Protein AF-0000000077169272 (afdb_homodimer)

pLDDT: mean 92.23, std 14.12, range [21.16, 98.81]

Structure (mmCIF, N/CA/C/O backbone):
data_AF-0000000077169272-model_v1
#
loop_
_entity.id
_entity.type
_entity.pdbx_description
1 polymer 'Precorrin decarbocylase'
#
loop_
_atom_site.group_PDB
_atom_site.id
_atom_site.type_symbol
_atom_site.label_atom_id
_atom_site.label_alt_id
_atom_site.label_comp_id
_atom_site.label_asym_id
_atom_site.label_entity_id
_atom_site.label_seq_id
_atom_site.pdbx_PDB_ins_code
_atom_site.Cartn_x
_atom_site.Cartn_y
_atom_site.Cartn_z
_atom_site.occupancy
_atom_site.B_iso_or_equiv
_atom_site.auth_seq_id
_atom_site.auth_comp_id
_atom_site.auth_asym_id
_atom_site.auth_atom_id
_atom_site.pdbx_PDB_model_num
ATOM 1 N N . MET A 1 1 ? 22.516 -11.984 -24.328 1 21.41 1 MET A N 1
ATOM 2 C CA . MET A 1 1 ? 22.562 -11.484 -22.953 1 21.41 1 MET A CA 1
ATOM 3 C C . MET A 1 1 ? 21.797 -10.172 -22.828 1 21.41 1 MET A C 1
ATOM 5 O O . MET A 1 1 ? 22.328 -9.109 -23.141 1 21.41 1 MET A O 1
ATOM 9 N N . SER A 1 2 ? 20.484 -10.164 -23.219 1 22.67 2 SER A N 1
ATOM 10 C CA . SER A 1 2 ? 19.594 -9.078 -23.594 1 22.67 2 SER A CA 1
ATOM 11 C C . SER A 1 2 ? 19.344 -8.133 -22.438 1 22.67 2 SER A C 1
ATOM 13 O O . SER A 1 2 ? 18.891 -8.555 -21.359 1 22.67 2 SER A O 1
ATOM 15 N N . GLU A 1 3 ? 20.125 -7.09 -22.234 1 25.17 3 GLU A N 1
ATOM 16 C CA . GLU A 1 3 ? 20.203 -5.945 -21.328 1 25.17 3 GLU A CA 1
ATOM 17 C C . GLU A 1 3 ? 18.844 -5.246 -21.203 1 25.17 3 GLU A C 1
ATOM 19 O O . GLU A 1 3 ? 18.547 -4.328 -21.969 1 25.17 3 GLU A O 1
ATOM 24 N N . SER A 1 4 ? 17.719 -6.035 -21.266 1 28.48 4 SER A N 1
ATOM 25 C CA . SER A 1 4 ? 16.469 -5.312 -21.359 1 28.48 4 SER A CA 1
ATOM 26 C C . SER A 1 4 ? 16.375 -4.207 -20.312 1 28.48 4 SER A C 1
ATOM 28 O O . SER A 1 4 ? 16.25 -4.484 -19.125 1 28.48 4 SER A O 1
ATOM 30 N N . GLY A 1 5 ? 17.203 -3.25 -20.438 1 30.84 5 GLY A N 1
ATOM 31 C CA . GLY A 1 5 ? 17.234 -1.979 -19.734 1 30.84 5 GLY A CA 1
ATOM 32 C C . GLY A 1 5 ? 15.852 -1.396 -19.5 1 30.84 5 GLY A C 1
ATOM 33 O O . GLY A 1 5 ? 14.891 -1.768 -20.172 1 30.84 5 GLY A O 1
ATOM 34 N N . PRO A 1 6 ? 15.484 -0.878 -18.266 1 36.69 6 PRO A N 1
ATOM 35 C CA . PRO A 1 6 ? 14.188 -0.211 -18.094 1 36.69 6 PRO A CA 1
ATOM 36 C C . PRO A 1 6 ? 13.883 0.764 -19.234 1 36.69 6 PRO A C 1
ATOM 38 O O . PRO A 1 6 ? 14.617 1.732 -19.438 1 36.69 6 PRO A O 1
ATOM 41 N N . SER A 1 7 ? 13.602 0.351 -20.328 1 34.47 7 SER A N 1
ATOM 42 C CA . SER A 1 7 ? 13.484 1.307 -21.438 1 34.47 7 SER A CA 1
ATOM 43 C C . SER A 1 7 ? 12.578 2.473 -21.062 1 34.47 7 SER A C 1
ATOM 45 O O . SER A 1 7 ? 12.461 3.439 -21.812 1 34.47 7 SER A O 1
ATOM 47 N N . SER A 1 8 ? 11.352 2.295 -20.312 1 41.5 8 SER A N 1
ATOM 48 C CA . SER A 1 8 ? 10.602 3.547 -20.234 1 41.5 8 SER A CA 1
ATOM 49 C C . SER A 1 8 ? 11.312 4.551 -19.328 1 41.5 8 SER A C 1
ATOM 51 O O . SER A 1 8 ? 11.977 4.168 -18.359 1 41.5 8 SER A O 1
ATOM 53 N N . GLY A 1 9 ? 11.93 5.676 -19.781 1 53.72 9 GLY A N 1
ATOM 54 C CA . GLY A 1 9 ? 12.648 6.816 -19.234 1 53.72 9 GLY A CA 1
ATOM 55 C C . GLY A 1 9 ? 12.227 7.164 -17.828 1 53.72 9 GLY A C 1
ATOM 56 O O . GLY A 1 9 ? 12.75 8.109 -17.234 1 53.72 9 GLY A O 1
ATOM 57 N N . ARG A 1 10 ? 11.133 6.672 -17.328 1 63.97 10 ARG A N 1
ATOM 58 C CA . ARG A 1 10 ? 10.805 7.117 -15.977 1 63.97 10 ARG A CA 1
ATOM 59 C C . ARG A 1 10 ? 11.562 6.309 -14.93 1 63.97 10 ARG A C 1
ATOM 61 O O . ARG A 1 10 ? 11.719 5.094 -15.07 1 63.97 10 ARG A O 1
ATOM 68 N N . PRO A 1 11 ? 12.102 7.016 -13.984 1 83.25 11 PRO A N 1
ATOM 69 C CA . PRO A 1 11 ? 12.922 6.328 -12.984 1 83.25 11 PRO A CA 1
ATOM 70 C C . PRO A 1 11 ? 12.172 5.203 -12.281 1 83.25 11 PRO A C 1
ATOM 72 O O . PRO A 1 11 ? 12.719 4.113 -12.094 1 83.25 11 PRO A O 1
ATOM 75 N N . TRP A 1 12 ? 10.867 5.32 -11.938 1 92.94 12 TRP A N 1
ATOM 76 C CA . TRP A 1 12 ? 10.008 4.246 -11.453 1 92.94 12 TRP A CA 1
ATOM 77 C C . TRP A 1 12 ? 8.984 3.852 -12.516 1 92.94 12 TRP A C 1
ATOM 79 O O . TRP A 1 12 ? 7.988 4.551 -12.719 1 92.94 12 TRP A O 1
ATOM 89 N N . PRO A 1 13 ? 9.102 2.717 -13.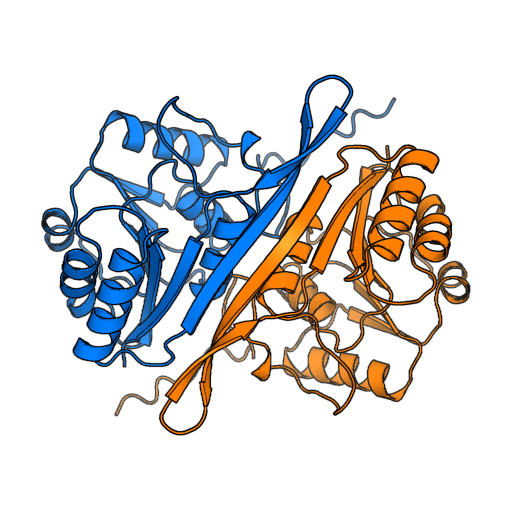188 1 93.19 13 PRO A N 1
ATOM 90 C CA . PRO A 1 13 ? 8.312 2.426 -14.391 1 93.19 13 PRO A CA 1
ATOM 91 C C . PRO A 1 13 ? 7.004 1.704 -14.078 1 93.19 13 PRO A C 1
ATOM 93 O O . PRO A 1 13 ? 6.336 1.21 -14.984 1 93.19 13 PRO A O 1
ATOM 96 N N . TYR A 1 14 ? 6.629 1.627 -12.836 1 96.75 14 TYR A N 1
ATOM 97 C CA . TYR A 1 14 ? 5.461 0.844 -12.445 1 96.75 14 TYR A CA 1
ATOM 98 C C . TYR A 1 14 ? 4.324 1.75 -11.992 1 96.75 14 TYR A C 1
ATOM 100 O O . TYR A 1 14 ? 4.555 2.891 -11.586 1 96.75 14 TYR A O 1
ATOM 108 N N . ALA A 1 15 ? 3.119 1.229 -12.039 1 96.56 15 ALA A N 1
ATOM 109 C CA . ALA A 1 15 ? 1.915 1.932 -11.609 1 96.56 15 ALA A CA 1
ATOM 110 C C . ALA A 1 15 ? 1.674 1.731 -10.109 1 96.56 15 ALA A C 1
ATOM 112 O O . ALA A 1 15 ? 1.095 2.596 -9.453 1 96.56 15 ALA A O 1
ATOM 113 N N . SER A 1 16 ? 2.047 0.562 -9.594 1 96.88 16 SER A N 1
ATOM 114 C CA . SER A 1 16 ? 1.85 0.276 -8.172 1 96.88 16 SER A CA 1
ATOM 115 C C . SER A 1 16 ? 2.814 1.08 -7.309 1 96.88 16 SER A C 1
ATOM 117 O O . SER A 1 16 ? 3.971 1.285 -7.684 1 96.88 16 SER A O 1
ATOM 119 N N . PRO A 1 17 ? 2.365 1.542 -6.133 1 97.81 17 PRO A N 1
ATOM 120 C CA . PRO A 1 17 ? 3.283 2.209 -5.207 1 97.81 17 PRO A CA 1
ATOM 121 C C . PRO A 1 17 ? 4.215 1.232 -4.496 1 97.81 17 PRO A C 1
ATOM 123 O O . PRO A 1 17 ? 4.086 0.017 -4.656 1 97.81 17 PRO A O 1
ATOM 126 N N . GLY A 1 18 ? 5.105 1.815 -3.73 1 98.06 18 GLY A N 1
ATOM 127 C CA . GLY A 1 18 ? 6.027 1.005 -2.951 1 98.06 18 GLY A CA 1
ATOM 128 C C . GLY A 1 18 ? 7.422 0.949 -3.547 1 98.06 18 GLY A C 1
ATOM 129 O O . GLY A 1 18 ? 7.984 -0.134 -3.729 1 98.06 18 GLY A O 1
ATOM 130 N N . ILE A 1 19 ? 7.93 2.061 -3.902 1 98.12 19 ILE A N 1
ATOM 131 C CA . ILE A 1 19 ? 9.312 2.145 -4.363 1 98.12 19 ILE A CA 1
ATOM 132 C C . ILE A 1 19 ? 10.25 1.631 -3.275 1 98.12 19 ILE A C 1
ATOM 134 O O . ILE A 1 19 ? 10.141 2.031 -2.113 1 98.12 19 ILE A O 1
ATOM 138 N N . PRO A 1 20 ? 11.188 0.729 -3.609 1 97.12 20 PRO A N 1
ATOM 139 C CA . PRO A 1 20 ? 12.148 0.273 -2.604 1 97.12 20 PRO A CA 1
ATOM 140 C C . PRO A 1 20 ? 12.938 1.422 -1.978 1 97.12 20 PRO A C 1
ATOM 142 O O . PRO A 1 20 ? 13.281 2.383 -2.666 1 97.12 20 PRO A O 1
ATOM 145 N N . ASP A 1 21 ? 13.258 1.297 -0.685 1 96.94 21 ASP A N 1
ATOM 146 C CA . ASP A 1 21 ? 13.898 2.365 0.081 1 96.94 21 ASP A CA 1
ATOM 147 C C . ASP A 1 21 ? 15.227 2.777 -0.547 1 96.94 21 ASP A C 1
ATOM 149 O O . ASP A 1 21 ? 15.555 3.963 -0.587 1 96.94 21 ASP A O 1
ATOM 153 N N . GLU A 1 22 ? 15.906 1.842 -1.051 1 95.38 22 GLU A N 1
ATOM 154 C CA . GLU A 1 22 ? 17.266 2.072 -1.521 1 95.38 22 GLU A CA 1
ATOM 155 C C . GLU A 1 22 ? 17.281 2.887 -2.812 1 95.38 22 GLU A C 1
ATOM 157 O O . GLU A 1 22 ? 18.328 3.365 -3.246 1 95.38 22 GLU A O 1
ATOM 162 N N . TRP A 1 23 ? 16.172 3.111 -3.443 1 96.94 23 TRP A N 1
ATOM 163 C CA . TRP A 1 23 ? 16.094 3.902 -4.668 1 96.94 23 TRP A CA 1
ATOM 164 C C . TRP A 1 23 ? 16.125 5.395 -4.355 1 96.94 23 TRP A C 1
ATOM 166 O O . TRP A 1 23 ? 16.359 6.215 -5.242 1 96.94 23 TRP A O 1
ATOM 176 N N . PHE A 1 24 ? 15.828 5.762 -3.127 1 97.94 24 PHE A N 1
ATOM 177 C CA . PHE A 1 24 ? 15.805 7.168 -2.748 1 97.94 24 PHE A CA 1
ATOM 178 C C . PHE A 1 24 ? 17.188 7.641 -2.32 1 97.94 24 PHE A C 1
ATOM 180 O O . PHE A 1 24 ? 17.938 6.891 -1.706 1 97.94 24 PHE A O 1
ATOM 187 N N . GLU A 1 25 ? 17.5 8.852 -2.727 1 97.88 25 GLU A N 1
ATOM 188 C CA . GLU A 1 25 ? 18.656 9.508 -2.105 1 97.88 25 GLU A CA 1
ATOM 189 C C . GLU A 1 25 ? 18.406 9.75 -0.618 1 97.88 25 GLU A C 1
ATOM 191 O O . GLU A 1 25 ? 17.297 10.102 -0.213 1 97.88 25 GLU A O 1
ATOM 196 N N . ARG A 1 26 ? 19.531 9.625 0.102 1 96.38 26 ARG A N 1
ATOM 197 C CA . ARG A 1 26 ? 19.391 9.734 1.55 1 96.38 26 ARG A CA 1
ATOM 198 C C . ARG A 1 26 ? 20.516 10.578 2.143 1 96.38 26 ARG A C 1
ATOM 200 O O . ARG A 1 26 ? 21.547 10.773 1.508 1 96.38 26 ARG A O 1
ATOM 207 N N . ILE A 1 27 ? 20.281 11.094 3.217 1 94.94 27 ILE A N 1
ATOM 208 C CA . ILE A 1 27 ? 21.266 11.727 4.078 1 94.94 27 ILE A CA 1
ATOM 209 C C . ILE A 1 27 ? 21.375 10.953 5.391 1 94.94 27 ILE A C 1
ATOM 211 O O . IL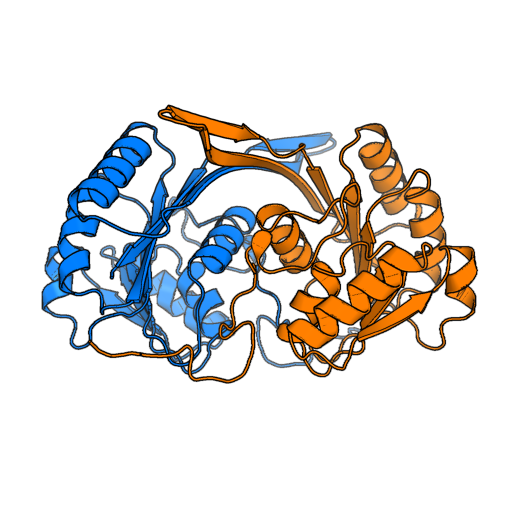E A 1 27 ? 20.375 10.656 6.031 1 94.94 27 ILE A O 1
ATOM 215 N N . PRO A 1 28 ? 22.672 10.578 5.754 1 93.31 28 PRO A N 1
ATOM 216 C CA . PRO A 1 28 ? 22.828 9.867 7.02 1 93.31 28 PRO A CA 1
ATOM 217 C C . PRO A 1 28 ? 22.156 10.578 8.195 1 93.31 28 PRO A C 1
ATOM 219 O O . PRO A 1 28 ? 22.266 11.805 8.312 1 93.31 28 PRO A O 1
ATOM 222 N N . GLY A 1 29 ? 21.438 9.844 8.984 1 92.12 29 GLY A N 1
ATOM 223 C CA . GLY A 1 29 ? 20.812 10.391 10.172 1 92.12 29 GLY A CA 1
ATOM 224 C C . GLY A 1 29 ? 19.375 10.844 9.945 1 92.12 29 GLY A C 1
ATOM 225 O O . GLY A 1 29 ? 18.656 11.125 10.906 1 92.12 29 GLY A O 1
ATOM 226 N N . ILE A 1 30 ? 18.984 11.016 8.695 1 93.31 30 ILE A N 1
ATOM 227 C CA . ILE A 1 30 ? 17.609 11.398 8.383 1 93.31 30 ILE A CA 1
ATOM 228 C C . ILE A 1 30 ? 16.781 10.156 8.039 1 93.31 30 ILE A C 1
ATOM 230 O O . ILE A 1 30 ? 17.016 9.523 7.012 1 93.31 30 ILE A O 1
ATOM 234 N N . PRO A 1 31 ? 15.906 9.891 8.836 1 91 31 PRO A N 1
ATOM 235 C CA . PRO A 1 31 ? 15.125 8.68 8.578 1 91 31 PRO A CA 1
ATOM 236 C C . PRO A 1 31 ? 14.18 8.836 7.391 1 91 31 PRO A C 1
ATOM 238 O O . PRO A 1 31 ? 13.797 9.953 7.043 1 91 31 PRO A O 1
ATOM 241 N N . LEU A 1 32 ? 13.875 7.73 6.727 1 92.94 32 LEU A N 1
ATOM 242 C CA . LEU A 1 32 ? 12.844 7.688 5.695 1 92.94 32 LEU A CA 1
ATOM 243 C C . LEU A 1 32 ? 11.688 6.789 6.117 1 92.94 32 LEU A C 1
ATOM 245 O O . LEU A 1 32 ? 11.875 5.863 6.914 1 92.94 32 LEU A O 1
ATOM 249 N N . SER A 1 33 ? 10.477 7.109 5.633 1 93.81 33 SER A N 1
ATOM 250 C CA . SER A 1 33 ? 9.344 6.199 5.809 1 93.81 33 SER A CA 1
ATOM 251 C C . SER A 1 33 ? 9.547 4.91 5.016 1 93.81 33 SER A C 1
ATOM 253 O O . SER A 1 33 ? 9.539 4.926 3.785 1 93.81 33 SER A O 1
ATOM 255 N N . PRO A 1 34 ? 9.742 3.824 5.785 1 96.56 34 PRO A N 1
ATOM 256 C CA . PRO A 1 34 ? 9.992 2.572 5.066 1 96.56 34 PRO A CA 1
ATOM 257 C C . PRO A 1 34 ? 8.852 2.193 4.129 1 96.56 34 PRO A C 1
ATOM 259 O O . PRO A 1 34 ? 7.691 2.535 4.391 1 96.56 34 PRO A O 1
ATOM 262 N N . ARG A 1 35 ? 9.172 1.474 3.088 1 97.94 35 ARG A N 1
ATOM 263 C CA . ARG A 1 35 ? 8.25 1.119 2.012 1 97.94 35 ARG A CA 1
ATOM 264 C C . ARG A 1 35 ? 6.938 0.58 2.566 1 97.94 35 ARG A C 1
ATOM 266 O O . ARG A 1 35 ? 5.859 1.011 2.154 1 97.94 35 ARG A O 1
ATOM 273 N N . GLU A 1 36 ? 7.012 -0.347 3.496 1 97.88 36 GLU A N 1
ATOM 274 C CA . GLU A 1 36 ? 5.824 -1.031 3.998 1 97.88 36 GLU A CA 1
ATOM 275 C C . GLU A 1 36 ? 4.914 -0.071 4.758 1 97.88 36 GLU A C 1
ATOM 277 O O . GLU A 1 36 ? 3.689 -0.154 4.652 1 97.88 36 GLU A O 1
ATOM 282 N N . VAL A 1 37 ? 5.508 0.817 5.492 1 96.75 37 VAL A N 1
ATOM 283 C CA . VAL A 1 37 ? 4.73 1.814 6.219 1 96.75 37 VAL A CA 1
ATOM 284 C C . VAL A 1 37 ? 4.164 2.842 5.242 1 96.75 37 VAL A C 1
ATOM 286 O O . VAL A 1 37 ? 3.004 3.248 5.359 1 96.75 37 VAL A O 1
ATOM 289 N N . ARG A 1 38 ? 4.957 3.225 4.297 1 97.62 38 ARG A N 1
ATOM 290 C CA . ARG A 1 38 ? 4.582 4.23 3.307 1 97.62 38 ARG A CA 1
ATOM 291 C C . ARG A 1 38 ? 3.355 3.789 2.516 1 97.62 38 ARG A C 1
ATOM 293 O O . ARG A 1 38 ? 2.445 4.586 2.281 1 97.62 38 ARG A O 1
ATOM 300 N N . VAL A 1 39 ? 3.293 2.52 2.123 1 98.38 39 VAL A N 1
ATOM 301 C CA . VAL A 1 39 ? 2.158 2.062 1.33 1 98.38 39 VAL A CA 1
ATOM 302 C C . VAL A 1 39 ? 0.906 2.006 2.203 1 98.38 39 VAL A C 1
ATOM 304 O O . VAL A 1 39 ? -0.208 2.219 1.717 1 98.38 39 VAL A O 1
ATOM 307 N N . LEU A 1 40 ? 1.064 1.731 3.475 1 98.12 40 LEU A N 1
ATOM 308 C CA . LEU A 1 40 ? -0.072 1.812 4.387 1 98.12 40 LEU A CA 1
ATOM 309 C C . LEU A 1 40 ? -0.594 3.24 4.48 1 98.12 40 LEU A C 1
ATOM 311 O O . LEU A 1 40 ? -1.807 3.465 4.469 1 98.12 40 LEU A O 1
ATOM 315 N N . MET A 1 41 ? 0.329 4.184 4.551 1 98.19 41 MET A N 1
ATOM 316 C CA . MET A 1 41 ? -0.046 5.594 4.598 1 98.19 41 MET A CA 1
ATOM 317 C C . MET A 1 41 ? -0.802 5.996 3.338 1 98.19 41 MET A C 1
ATOM 319 O O . MET A 1 41 ? -1.852 6.637 3.416 1 98.19 41 MET A O 1
ATOM 323 N N . LEU A 1 42 ? -0.263 5.617 2.219 1 98.62 42 LEU A N 1
ATOM 324 C CA . LEU A 1 42 ? -0.88 5.949 0.939 1 98.62 42 LEU A CA 1
ATOM 325 C C . LEU A 1 42 ? -2.293 5.379 0.854 1 98.62 42 LEU A C 1
ATOM 327 O O . LEU A 1 42 ? -3.201 6.039 0.344 1 98.62 42 LEU A O 1
ATOM 331 N N . SER A 1 43 ? -2.463 4.172 1.314 1 98.25 43 SER A N 1
ATOM 332 C CA . SER A 1 43 ? -3.771 3.527 1.306 1 98.25 43 SER A CA 1
ATOM 333 C C . SER A 1 43 ? -4.789 4.328 2.115 1 98.25 43 SER A C 1
ATOM 335 O O . SER A 1 43 ? -5.957 4.418 1.736 1 98.25 43 SER A O 1
ATOM 337 N N . GLN A 1 44 ? -4.359 4.914 3.193 1 98.12 44 GLN A N 1
ATOM 338 C CA . GLN A 1 44 ? -5.27 5.645 4.07 1 98.12 44 GLN A CA 1
ATOM 339 C C . GLN A 1 44 ? -5.477 7.074 3.58 1 98.12 44 GLN A C 1
ATOM 341 O O . GLN A 1 44 ? -6.488 7.703 3.895 1 98.12 44 GLN A O 1
ATOM 346 N N . LEU A 1 45 ? -4.547 7.594 2.842 1 98.44 45 LEU A N 1
ATOM 347 C CA . LEU A 1 45 ? -4.637 8.969 2.354 1 98.44 45 LEU A CA 1
ATOM 348 C C . LEU A 1 45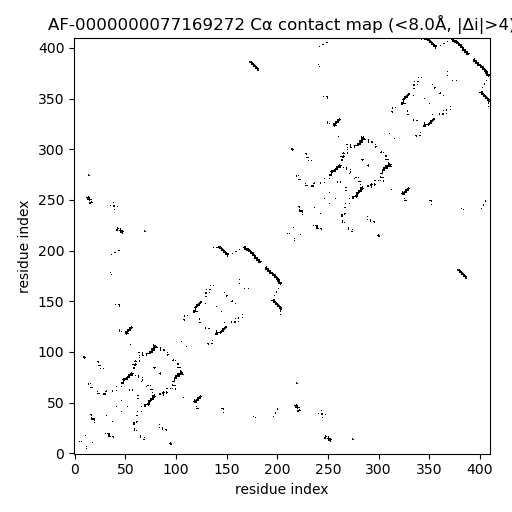 ? -5.738 9.102 1.31 1 98.44 45 LEU A C 1
ATOM 350 O O . LEU A 1 45 ? -6.312 10.18 1.145 1 98.44 45 LEU A O 1
ATOM 354 N N . ARG A 1 46 ? -6.012 7.98 0.49 1 97.88 46 ARG A N 1
ATOM 355 C CA . ARG A 1 46 ? -7.059 8.016 -0.526 1 97.88 46 ARG A CA 1
ATOM 356 C C . ARG A 1 46 ? -6.879 9.211 -1.458 1 97.88 46 ARG A C 1
ATOM 358 O O . ARG A 1 46 ? -7.746 10.086 -1.527 1 97.88 46 ARG A O 1
ATOM 365 N N . LEU A 1 47 ? -5.848 9.18 -2.26 1 98.44 47 LEU A N 1
ATOM 366 C CA . LEU A 1 47 ? -5.43 10.297 -3.096 1 98.44 47 LEU A CA 1
ATOM 367 C C . LEU A 1 47 ? -6.129 10.258 -4.449 1 98.44 47 LEU A C 1
ATOM 369 O O . LEU A 1 47 ? -6.488 9.18 -4.934 1 98.44 47 LEU A O 1
ATOM 373 N N . SER A 1 48 ? -6.309 11.359 -5.012 1 97.12 48 SER A N 1
ATOM 374 C CA . SER A 1 48 ? -6.766 11.547 -6.387 1 97.12 48 SER A CA 1
ATOM 375 C C . SER A 1 48 ? -6.062 12.734 -7.047 1 97.12 48 SER A C 1
ATOM 377 O O . SER A 1 48 ? -5.539 13.609 -6.359 1 97.12 48 SER A O 1
ATOM 379 N N . CYS A 1 49 ? -6.09 12.742 -8.352 1 97.31 49 CYS A N 1
ATOM 380 C CA . CYS A 1 49 ? -5.332 13.727 -9.117 1 97.31 49 CYS A CA 1
ATOM 381 C C . CYS A 1 49 ? -5.953 15.109 -8.984 1 97.31 49 CYS A C 1
ATOM 383 O O . CYS A 1 49 ? -5.324 16.109 -9.328 1 97.31 49 CYS A O 1
ATOM 385 N N . ARG A 1 50 ? -7.094 15.148 -8.406 1 96.62 50 ARG A N 1
ATOM 386 C CA . ARG A 1 50 ? -7.789 16.422 -8.289 1 96.62 50 ARG A CA 1
ATOM 387 C C . ARG A 1 50 ? -7.699 16.984 -6.871 1 96.62 50 ARG A C 1
ATOM 389 O O . ARG A 1 50 ? -8.141 18.094 -6.605 1 96.62 50 ARG A O 1
ATOM 396 N N . LEU A 1 51 ? -7.215 16.188 -5.992 1 98.06 51 LEU A N 1
ATOM 397 C CA . LEU A 1 51 ? -7.152 16.578 -4.586 1 98.06 51 LEU A CA 1
ATOM 398 C C . LEU A 1 51 ? -5.801 17.188 -4.246 1 98.06 51 LEU A C 1
ATOM 400 O O . LEU A 1 51 ? -4.762 16.703 -4.715 1 98.06 51 LEU A O 1
ATOM 404 N N . ARG A 1 52 ? -5.824 18.25 -3.461 1 98.75 52 ARG A N 1
ATOM 405 C CA . ARG A 1 52 ? -4.602 18.891 -2.982 1 98.75 52 ARG A CA 1
ATOM 406 C C . ARG A 1 52 ? -4.059 18.172 -1.747 1 98.75 52 ARG A C 1
ATOM 408 O O . ARG A 1 52 ? -4.801 17.906 -0.799 1 98.75 52 ARG A O 1
ATOM 415 N N . PHE A 1 53 ? -2.748 17.969 -1.734 1 98.81 53 PHE A N 1
ATOM 416 C CA . PHE A 1 53 ? -2.129 17.156 -0.684 1 98.81 53 PHE A CA 1
ATOM 417 C C . PHE A 1 53 ? -1.001 17.938 -0.01 1 98.81 53 PHE A C 1
ATOM 419 O O . PHE A 1 53 ? -0.099 18.438 -0.682 1 98.81 53 PHE A O 1
ATOM 426 N N . TRP A 1 54 ? -1.045 18.062 1.383 1 98.69 54 TRP A N 1
ATOM 427 C CA . TRP A 1 54 ? 0.046 18.594 2.203 1 98.69 54 TRP A CA 1
ATOM 428 C C . TRP A 1 54 ? 0.767 17.453 2.928 1 98.69 54 TRP A C 1
ATOM 430 O O . TRP A 1 54 ? 0.143 16.672 3.652 1 98.69 54 TRP A O 1
ATOM 440 N N . ASP A 1 55 ? 2.01 17.344 2.752 1 98.25 55 ASP A N 1
ATOM 441 C CA . ASP A 1 55 ? 2.859 16.484 3.564 1 98.25 55 ASP A CA 1
ATOM 442 C C . ASP A 1 55 ? 3.674 17.297 4.566 1 98.25 55 ASP A C 1
ATOM 444 O O . ASP A 1 55 ? 4.68 17.922 4.203 1 98.25 55 ASP A O 1
ATOM 448 N N . ILE A 1 56 ? 3.273 17.281 5.801 1 97.06 56 ILE A N 1
ATOM 449 C CA . ILE A 1 56 ? 3.93 18.031 6.859 1 97.06 56 ILE A CA 1
ATOM 450 C C . ILE A 1 56 ? 5 17.172 7.523 1 97.06 56 ILE A C 1
ATOM 452 O O . ILE A 1 56 ? 4.695 16.141 8.125 1 97.06 56 ILE A O 1
ATOM 456 N N . GLY A 1 57 ? 6.215 17.672 7.551 1 94.62 57 GLY A N 1
ATOM 457 C CA . GLY A 1 57 ? 7.336 16.812 7.906 1 94.62 57 GLY A CA 1
ATOM 458 C C . GLY A 1 57 ? 7.688 15.812 6.828 1 94.62 57 GLY A C 1
ATOM 459 O O . GLY A 1 57 ? 7.793 14.609 7.102 1 94.62 57 GLY A O 1
ATOM 460 N N . ALA A 1 58 ? 7.961 16.344 5.664 1 95.88 58 ALA A N 1
ATOM 461 C CA . ALA A 1 58 ? 8.055 15.508 4.473 1 95.88 58 ALA A CA 1
ATOM 462 C C . ALA A 1 58 ? 9.367 14.727 4.453 1 95.88 58 ALA A C 1
ATOM 464 O O . ALA A 1 58 ? 9.508 13.758 3.703 1 95.88 58 ALA A O 1
ATOM 465 N N . GLY A 1 59 ? 10.367 15.164 5.266 1 93.62 59 GLY A N 1
ATOM 466 C CA . GLY A 1 59 ? 11.594 14.398 5.441 1 93.62 59 GLY A CA 1
ATOM 467 C C . GLY A 1 59 ? 12.352 14.18 4.145 1 93.62 59 GLY A C 1
ATOM 468 O O . GLY A 1 59 ? 12.734 15.141 3.477 1 93.62 59 GLY A O 1
ATOM 469 N N . THR A 1 60 ? 12.492 12.859 3.727 1 95.38 60 THR A N 1
ATOM 470 C CA . THR A 1 60 ? 13.258 12.508 2.535 1 95.38 60 THR A CA 1
ATOM 471 C C . THR A 1 60 ? 12.414 12.703 1.277 1 95.38 60 THR A C 1
ATOM 473 O O . THR A 1 60 ? 12.93 12.633 0.161 1 95.38 60 THR A O 1
ATOM 476 N N . GLY A 1 61 ? 11.164 12.906 1.42 1 97.75 61 GLY A N 1
ATOM 477 C CA . GLY A 1 61 ? 10.289 13.156 0.284 1 97.75 61 GLY A CA 1
ATOM 478 C C . GLY A 1 61 ? 9.727 11.883 -0.322 1 97.75 61 GLY A C 1
ATOM 479 O O . GLY A 1 61 ? 9.172 11.906 -1.427 1 97.75 61 GLY A O 1
ATOM 480 N N . THR A 1 62 ? 9.828 10.766 0.382 1 98.06 62 THR A N 1
ATOM 481 C CA . THR A 1 62 ? 9.359 9.5 -0.162 1 98.06 62 THR A CA 1
ATOM 482 C C . THR A 1 62 ? 7.855 9.555 -0.43 1 98.06 62 THR A C 1
ATOM 484 O O . THR A 1 62 ? 7.398 9.164 -1.508 1 98.06 62 THR A O 1
ATOM 487 N N . LEU A 1 63 ? 7.113 10.094 0.548 1 98.38 63 LEU A N 1
ATOM 488 C CA . LEU A 1 63 ? 5.66 10.117 0.412 1 98.38 63 LEU A CA 1
ATOM 489 C C . LEU A 1 63 ? 5.23 11.102 -0.675 1 98.38 63 LEU A C 1
ATOM 491 O O . LEU A 1 63 ? 4.449 10.75 -1.562 1 98.38 63 LEU A O 1
ATOM 495 N N . PRO A 1 64 ? 5.738 12.336 -0.736 1 98.56 64 PRO A N 1
ATOM 496 C CA . PRO A 1 64 ? 5.406 13.242 -1.836 1 98.56 64 PRO A CA 1
ATOM 497 C C . PRO A 1 64 ? 5.742 12.664 -3.207 1 98.56 64 PRO A C 1
ATOM 499 O O . PRO A 1 64 ? 4.973 12.82 -4.156 1 98.56 64 PRO A O 1
ATOM 502 N N . VAL A 1 65 ? 6.867 12.008 -3.34 1 98.56 65 VAL A N 1
ATOM 503 C CA . VAL A 1 65 ? 7.273 11.422 -4.613 1 98.56 65 VAL A CA 1
ATOM 504 C C . VAL A 1 65 ? 6.262 10.359 -5.039 1 98.56 65 VAL A C 1
ATOM 506 O O . VAL A 1 65 ? 5.766 10.391 -6.172 1 98.56 65 VAL A O 1
ATOM 509 N N . GLU A 1 66 ? 5.926 9.445 -4.16 1 98.62 66 GLU A N 1
ATOM 510 C CA . GLU A 1 66 ? 4.992 8.375 -4.516 1 98.62 66 GLU A CA 1
ATOM 511 C C . GLU A 1 66 ? 3.598 8.938 -4.781 1 98.62 66 GLU A C 1
ATOM 513 O O . GLU A 1 66 ? 2.904 8.477 -5.691 1 98.62 66 GLU A O 1
ATOM 518 N N . ALA A 1 67 ? 3.18 9.875 -3.965 1 98.62 67 ALA A N 1
ATOM 519 C CA . ALA A 1 67 ? 1.895 10.523 -4.203 1 98.62 67 ALA A CA 1
ATOM 520 C C . ALA A 1 67 ? 1.853 11.164 -5.59 1 98.62 67 ALA A C 1
ATOM 522 O O . ALA A 1 67 ? 0.852 11.055 -6.301 1 98.62 67 ALA A O 1
ATOM 523 N N . ALA A 1 68 ? 2.92 11.82 -5.988 1 98.56 68 ALA A N 1
ATOM 524 C CA . ALA A 1 68 ? 2.996 12.508 -7.273 1 98.56 68 ALA A CA 1
ATOM 525 C C . ALA A 1 68 ? 2.977 11.516 -8.43 1 98.56 68 ALA A C 1
ATOM 527 O O . ALA A 1 68 ? 2.412 11.797 -9.492 1 98.56 68 ALA A O 1
ATOM 528 N N . LEU A 1 69 ? 3.607 10.414 -8.234 1 97.88 69 LEU A N 1
ATOM 529 C CA . LEU A 1 69 ? 3.605 9.383 -9.273 1 97.88 69 LEU A CA 1
ATOM 530 C C . LEU A 1 69 ? 2.211 8.797 -9.453 1 97.88 69 LEU A C 1
ATOM 532 O O . LEU A 1 69 ? 1.785 8.523 -10.578 1 97.88 69 LEU A O 1
ATOM 536 N N . LEU A 1 70 ? 1.479 8.641 -8.344 1 97.5 70 LEU A N 1
ATOM 537 C CA . LEU A 1 70 ? 0.111 8.133 -8.398 1 97.5 70 LEU A CA 1
ATOM 538 C C . LEU A 1 70 ? -0.83 9.18 -8.992 1 97.5 70 LEU A C 1
ATOM 540 O O . LEU A 1 70 ? -1.776 8.836 -9.703 1 97.5 70 LEU A O 1
ATOM 54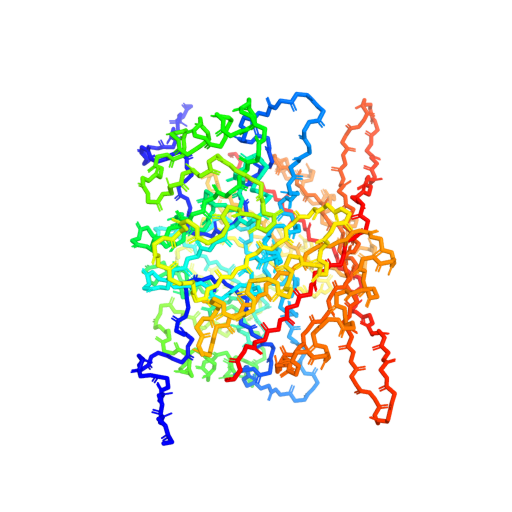4 N N . CYS A 1 71 ? -0.526 10.438 -8.648 1 98.12 71 CYS A N 1
ATOM 545 C CA . CYS A 1 71 ? -1.389 11.547 -9.039 1 98.12 71 CYS A CA 1
ATOM 546 C C . CYS A 1 71 ? -0.577 12.68 -9.664 1 98.12 71 CYS A C 1
ATOM 548 O O . CYS A 1 71 ? -0.362 13.719 -9.039 1 98.12 71 CYS A O 1
ATOM 550 N N . PRO A 1 72 ? -0.266 12.586 -10.898 1 97.31 72 PRO A N 1
ATOM 551 C CA . PRO A 1 72 ? 0.695 13.492 -11.531 1 97.31 72 PRO A CA 1
ATOM 552 C C . PRO A 1 72 ? 0.161 14.914 -11.672 1 97.31 72 PRO A C 1
ATOM 554 O O . PRO A 1 72 ? 0.933 15.844 -11.922 1 97.31 72 PRO A O 1
ATOM 557 N N . THR A 1 73 ? -1.105 15.125 -11.531 1 98 73 THR A N 1
ATOM 558 C CA . THR A 1 73 ? -1.631 16.484 -11.703 1 98 73 THR A CA 1
ATOM 559 C C . THR A 1 73 ? -2.09 17.047 -10.359 1 98 73 THR A C 1
ATOM 561 O O . THR A 1 73 ? -2.529 18.203 -10.289 1 98 73 THR A O 1
ATOM 564 N N . ALA A 1 74 ? -2.062 16.266 -9.32 1 98.31 74 ALA A N 1
ATOM 565 C CA . ALA A 1 74 ? -2.469 16.75 -8.008 1 98.31 74 ALA A CA 1
ATOM 566 C C . ALA A 1 74 ? -1.46 17.75 -7.457 1 98.31 74 ALA A C 1
ATOM 568 O O . ALA A 1 74 ? -0.251 17.516 -7.5 1 98.31 74 ALA A O 1
ATOM 569 N N . PRO A 1 75 ? -1.912 18.906 -6.992 1 98.44 75 PRO A N 1
ATOM 570 C CA . PRO A 1 75 ? -0.973 19.797 -6.309 1 98.44 75 PRO A CA 1
ATOM 571 C C . PRO A 1 75 ? -0.498 19.234 -4.969 1 98.44 75 PRO A C 1
ATOM 573 O O . PRO A 1 75 ? -1.317 18.922 -4.105 1 98.44 75 PRO A O 1
ATOM 576 N N . ILE A 1 76 ? 0.786 19.125 -4.797 1 98.75 76 ILE A N 1
ATOM 577 C CA . ILE A 1 76 ? 1.365 18.562 -3.582 1 98.75 76 ILE A CA 1
ATOM 578 C C . ILE A 1 76 ? 2.32 19.562 -2.949 1 98.75 76 ILE A C 1
ATOM 580 O O . ILE A 1 76 ? 3.172 20.141 -3.633 1 98.75 76 ILE A O 1
ATOM 584 N N . VAL A 1 77 ? 2.168 19.844 -1.66 1 98.75 77 VAL A N 1
ATOM 585 C CA . VAL A 1 77 ? 3.076 20.688 -0.888 1 98.75 77 VAL A CA 1
ATOM 586 C C . VAL A 1 77 ? 3.807 19.844 0.152 1 98.75 77 VAL A C 1
ATOM 588 O O . VAL A 1 77 ? 3.174 19.172 0.972 1 98.75 77 VAL A O 1
ATOM 591 N N . ALA A 1 78 ? 5.062 19.812 0.056 1 98.31 78 ALA A N 1
ATOM 592 C CA . ALA A 1 78 ? 5.918 19.156 1.038 1 98.31 78 ALA A CA 1
ATOM 593 C C . ALA A 1 78 ? 6.562 20.172 1.979 1 98.31 78 ALA A C 1
ATOM 595 O O . ALA A 1 78 ? 7.355 21 1.547 1 98.31 78 ALA A O 1
ATOM 596 N N . ILE A 1 79 ? 6.27 20.062 3.227 1 97.12 79 ILE A N 1
ATOM 597 C CA . ILE A 1 79 ? 6.746 21.031 4.211 1 97.12 79 ILE A CA 1
ATOM 598 C C . ILE A 1 79 ? 7.879 20.422 5.031 1 97.12 79 ILE A C 1
ATOM 600 O O . ILE A 1 79 ? 7.711 19.359 5.629 1 97.12 79 ILE A O 1
ATOM 604 N N . GLU A 1 80 ? 8.945 21.047 5.039 1 96.06 80 GLU A N 1
ATOM 605 C CA . GLU A 1 80 ? 10.133 20.609 5.762 1 96.06 80 GLU A CA 1
ATOM 606 C C . GLU A 1 80 ? 10.945 21.797 6.258 1 96.06 80 GLU A C 1
ATOM 608 O O . GLU A 1 80 ? 11.242 22.719 5.492 1 96.06 80 GLU A O 1
ATOM 613 N N . ARG A 1 81 ? 11.359 21.766 7.508 1 94.12 81 ARG A N 1
ATOM 614 C CA . ARG A 1 81 ? 11.984 22.922 8.141 1 94.12 81 ARG A CA 1
ATOM 615 C C . ARG A 1 81 ? 13.484 22.953 7.852 1 94.12 81 ARG A C 1
ATOM 617 O O . ARG A 1 81 ? 14.086 24.031 7.754 1 94.12 81 ARG A O 1
ATOM 624 N N . ASP A 1 82 ? 14.156 21.797 7.863 1 94.94 82 ASP A N 1
ATOM 625 C CA . ASP A 1 82 ? 15.602 21.719 7.664 1 94.94 82 ASP A CA 1
ATOM 626 C C . ASP A 1 82 ? 15.969 21.938 6.199 1 94.94 82 ASP A C 1
ATOM 628 O O . ASP A 1 82 ? 15.5 21.203 5.324 1 94.94 82 ASP A O 1
ATOM 632 N N . GLU A 1 83 ? 16.828 22.844 5.949 1 96.56 83 GLU A N 1
ATOM 633 C CA . GLU A 1 83 ? 17.172 23.25 4.59 1 96.56 83 GLU A CA 1
ATOM 634 C C . GLU A 1 83 ? 17.797 22.109 3.814 1 96.56 83 GLU A C 1
ATOM 636 O O . GLU A 1 83 ? 17.453 21.859 2.656 1 96.56 83 GLU A O 1
ATOM 641 N N . GLU A 1 84 ? 18.688 21.469 4.457 1 97.06 84 GLU A N 1
ATOM 642 C CA . GLU A 1 84 ? 19.375 20.359 3.793 1 97.06 84 GLU A CA 1
ATOM 643 C C . GLU A 1 84 ? 18.406 19.234 3.449 1 97.06 84 GLU A C 1
ATOM 645 O O . GLU A 1 84 ? 18.5 18.625 2.383 1 97.06 84 GLU A O 1
ATOM 650 N N . VAL A 1 85 ? 17.5 18.969 4.352 1 97.19 85 VAL A N 1
ATOM 651 C CA . VAL A 1 85 ? 16.516 17.922 4.148 1 97.19 85 VAL A CA 1
ATOM 652 C C . VAL A 1 85 ? 15.523 18.344 3.062 1 97.19 85 VAL A C 1
ATOM 654 O O . VAL A 1 85 ? 15.125 17.531 2.227 1 97.19 85 VAL A O 1
ATOM 657 N N . ALA A 1 86 ? 15.148 19.594 3.072 1 97.75 86 ALA A N 1
ATOM 658 C CA . ALA A 1 86 ? 14.289 20.125 2.021 1 97.75 86 ALA A CA 1
ATOM 659 C C . ALA A 1 86 ? 14.938 19.969 0.647 1 97.75 86 ALA A C 1
ATOM 661 O O . ALA A 1 86 ? 14.258 19.641 -0.33 1 97.75 86 ALA A O 1
ATOM 662 N N . GLU A 1 87 ? 16.203 20.219 0.564 1 98.25 87 GLU A N 1
ATOM 663 C CA . GLU A 1 87 ? 16.922 20.047 -0.688 1 98.25 87 GLU A CA 1
ATOM 664 C C . GLU A 1 87 ? 16.922 18.578 -1.12 1 98.25 87 GLU A C 1
ATOM 666 O O . GLU A 1 87 ? 16.875 18.281 -2.314 1 98.25 87 GLU A O 1
ATOM 671 N N . LEU A 1 88 ? 17.047 17.703 -0.094 1 98.44 88 LEU A N 1
ATOM 672 C CA . LEU A 1 88 ? 16.969 16.281 -0.376 1 98.44 88 LEU A CA 1
ATOM 673 C C . LEU A 1 88 ? 15.648 15.914 -1.037 1 98.44 88 LEU A C 1
ATOM 675 O O . LEU A 1 88 ? 15.617 15.102 -1.963 1 98.44 88 LEU A O 1
ATOM 679 N N . ILE A 1 89 ? 14.508 16.484 -0.582 1 98.56 89 ILE A N 1
ATOM 680 C CA . ILE A 1 89 ? 13.195 16.266 -1.188 1 98.56 89 ILE A CA 1
ATOM 681 C C . ILE A 1 89 ? 13.234 16.672 -2.658 1 98.56 89 ILE A C 1
ATOM 683 O O . ILE A 1 89 ? 12.766 15.922 -3.525 1 98.56 89 ILE A O 1
ATOM 687 N N . GLU A 1 90 ? 13.797 17.812 -2.934 1 98.56 90 GLU A N 1
ATOM 688 C CA . GLU A 1 90 ? 13.898 18.312 -4.305 1 98.56 90 GLU A CA 1
ATOM 689 C C . GLU A 1 90 ? 14.719 17.359 -5.176 1 98.56 90 GLU A C 1
ATOM 691 O O . GLU A 1 90 ? 14.352 17.094 -6.32 1 98.56 90 GLU A O 1
ATOM 696 N N . ARG A 1 91 ? 15.812 16.891 -4.633 1 98.44 91 ARG A N 1
ATOM 697 C CA . ARG A 1 91 ? 16.656 15.953 -5.367 1 98.44 91 ARG A CA 1
ATOM 698 C C . ARG A 1 91 ? 15.898 14.68 -5.699 1 98.44 91 ARG A C 1
ATOM 700 O O . ARG A 1 91 ? 15.969 14.18 -6.824 1 98.44 91 ARG A O 1
ATOM 707 N N . ASN A 1 92 ? 15.156 14.164 -4.762 1 98.56 92 ASN A N 1
ATOM 708 C CA . ASN A 1 92 ? 14.383 12.953 -5.008 1 98.56 92 ASN A CA 1
ATOM 709 C C . ASN A 1 92 ? 13.25 13.203 -5.996 1 98.56 92 ASN A C 1
ATOM 711 O O . ASN A 1 92 ? 12.938 12.344 -6.824 1 98.56 92 ASN A O 1
ATOM 715 N N . CYS A 1 93 ? 12.617 14.383 -5.906 1 98.5 93 CYS A N 1
ATOM 716 C CA . CYS A 1 93 ? 11.609 14.727 -6.895 1 98.5 93 CYS A CA 1
ATOM 717 C C . CYS A 1 93 ? 12.195 14.734 -8.297 1 98.5 93 CYS A C 1
ATOM 719 O O . CYS A 1 93 ? 11.602 14.195 -9.234 1 98.5 93 CYS A O 1
ATOM 721 N N . ARG A 1 94 ? 13.352 15.344 -8.422 1 98.12 94 ARG A N 1
ATOM 722 C CA . ARG A 1 94 ? 14.031 15.367 -9.711 1 98.12 94 ARG A CA 1
ATOM 723 C C . ARG A 1 94 ? 14.383 13.961 -10.172 1 98.12 94 ARG A C 1
ATOM 725 O O . ARG A 1 94 ? 14.18 13.617 -11.336 1 98.12 94 ARG A O 1
ATOM 732 N N . LYS A 1 95 ? 14.906 13.219 -9.273 1 97.69 95 LYS A N 1
ATOM 733 C CA . LYS A 1 95 ? 15.336 11.852 -9.578 1 97.69 95 LYS A CA 1
ATOM 734 C C . LYS A 1 95 ? 14.195 11.031 -10.148 1 97.69 95 LYS A C 1
ATOM 736 O O . LYS A 1 95 ? 14.391 10.227 -11.062 1 97.69 95 LYS A O 1
ATOM 741 N N . PHE A 1 96 ? 13.023 11.203 -9.633 1 97.94 96 PHE A N 1
ATOM 742 C CA . PHE A 1 96 ? 11.891 10.391 -10.055 1 97.94 96 PHE A CA 1
ATOM 743 C C . PHE A 1 96 ? 11.039 11.125 -11.086 1 97.94 96 PHE A C 1
ATOM 745 O O . PHE A 1 96 ? 9.984 10.641 -11.492 1 97.94 96 PHE A O 1
ATOM 752 N N . GLY A 1 97 ? 11.445 12.367 -11.461 1 97.25 97 GLY A N 1
ATOM 753 C CA . GLY A 1 97 ? 10.844 13.117 -12.555 1 97.25 97 GLY A CA 1
ATOM 754 C C . GLY A 1 97 ? 9.469 13.672 -12.211 1 97.25 97 GLY A C 1
ATOM 755 O O . GLY A 1 97 ? 8.594 13.75 -13.078 1 97.25 97 GLY A O 1
ATOM 756 N N . VAL A 1 98 ? 9.234 13.938 -10.938 1 97.5 98 VAL A N 1
ATOM 757 C CA . VAL A 1 98 ? 7.934 14.484 -10.578 1 97.5 98 VAL A CA 1
ATOM 758 C C . VAL A 1 98 ? 8.031 16.016 -10.477 1 97.5 98 VAL A C 1
ATOM 760 O O . VAL A 1 98 ? 9.023 16.547 -9.992 1 97.5 98 VAL A O 1
ATOM 763 N N . THR A 1 99 ? 6.949 16.719 -10.969 1 97.81 99 THR A N 1
ATOM 764 C CA . THR A 1 99 ? 7.059 18.172 -11.125 1 97.81 99 THR A CA 1
ATOM 765 C C . THR A 1 99 ? 5.941 18.875 -10.359 1 97.81 99 THR A C 1
ATOM 767 O O . THR A 1 99 ? 5.898 20.109 -10.312 1 97.81 99 THR A O 1
ATOM 770 N N . ASN A 1 100 ? 5.043 18.125 -9.789 1 98.38 100 ASN A N 1
ATOM 771 C CA . ASN A 1 100 ? 3.893 18.75 -9.141 1 98.38 100 ASN A CA 1
ATOM 772 C C . ASN A 1 100 ? 4.059 18.781 -7.621 1 98.38 100 ASN A C 1
ATOM 774 O O . ASN A 1 100 ? 3.07 18.781 -6.883 1 98.38 100 ASN A O 1
ATOM 778 N N . VAL A 1 101 ? 5.277 18.719 -7.125 1 98.69 101 VAL A N 1
ATOM 779 C CA . VAL A 1 101 ? 5.578 18.844 -5.703 1 98.69 101 VAL A CA 1
ATOM 780 C C . VAL A 1 101 ? 6.234 20.203 -5.438 1 98.69 101 VAL A C 1
ATOM 782 O O . VAL A 1 101 ? 7.293 20.5 -5.992 1 98.69 101 VAL A O 1
ATOM 785 N N . GLN A 1 102 ? 5.613 20.969 -4.672 1 98.38 102 GLN A N 1
ATOM 786 C CA . GLN A 1 102 ? 6.195 22.203 -4.176 1 98.38 102 GLN A CA 1
ATOM 787 C C . GLN A 1 102 ? 6.801 22.016 -2.789 1 98.38 102 GLN A C 1
ATOM 789 O O . GLN A 1 102 ? 6.102 21.656 -1.844 1 98.38 102 GLN A O 1
ATOM 794 N N . VAL A 1 103 ? 8.055 22.297 -2.656 1 98.38 103 VAL A N 1
ATOM 795 C CA . VAL A 1 103 ? 8.719 22.172 -1.364 1 98.38 103 VAL A CA 1
ATOM 796 C C . VAL A 1 103 ? 8.656 23.5 -0.617 1 98.38 103 VAL A C 1
ATOM 798 O O . VAL A 1 103 ? 9.133 24.516 -1.115 1 98.38 103 VAL A O 1
ATOM 801 N N . GLU A 1 104 ? 8.023 23.484 0.51 1 97.31 104 GLU A N 1
ATOM 802 C CA . GLU A 1 104 ? 7.918 24.641 1.391 1 97.31 104 GLU A CA 1
ATOM 803 C C . GLU A 1 104 ? 8.875 24.531 2.57 1 97.31 104 GLU A C 1
ATOM 805 O O . GLU A 1 104 ? 8.742 23.625 3.404 1 97.31 104 GLU A O 1
ATOM 810 N N . ARG A 1 105 ? 9.812 25.453 2.564 1 96.56 105 ARG A N 1
ATOM 811 C CA . ARG A 1 105 ? 10.75 25.484 3.682 1 96.56 105 ARG A CA 1
ATOM 812 C C . ARG A 1 105 ? 10.164 26.266 4.863 1 96.56 105 ARG A C 1
ATOM 814 O O . ARG A 1 105 ? 10.047 27.484 4.809 1 96.56 105 ARG A O 1
ATOM 821 N N . GLY A 1 106 ? 9.758 25.531 5.844 1 94.06 106 GLY A N 1
ATOM 822 C CA . GLY A 1 106 ? 9.148 26.141 7.016 1 94.06 106 GLY A CA 1
ATOM 823 C C . GLY A 1 106 ? 8.805 25.141 8.102 1 94.06 106 GLY A C 1
ATOM 824 O O . GLY A 1 106 ? 8.984 23.938 7.918 1 94.06 106 GLY A O 1
ATOM 825 N N . SER A 1 107 ? 8.414 25.656 9.211 1 92.69 107 SER A N 1
ATOM 826 C CA . SER A 1 107 ? 8.047 24.844 10.359 1 92.69 107 SER A CA 1
ATOM 827 C C . SER A 1 107 ? 6.543 24.906 10.625 1 92.69 107 SER A C 1
ATOM 829 O O . SER A 1 107 ? 5.98 26 10.742 1 92.69 107 SER A O 1
ATOM 831 N N . ALA A 1 108 ? 5.934 23.797 10.539 1 91.81 108 ALA A N 1
ATOM 832 C CA . ALA A 1 108 ? 4.539 23.75 10.977 1 91.81 108 ALA A CA 1
ATOM 833 C C . ALA A 1 108 ? 4.441 23.844 12.5 1 91.81 108 ALA A C 1
ATOM 835 O O . ALA A 1 108 ? 5.289 23.297 13.211 1 91.81 108 ALA A O 1
ATOM 836 N N . PRO A 1 109 ? 3.467 24.531 13.078 1 93.06 109 PRO A N 1
ATOM 837 C CA . PRO A 1 109 ? 2.287 25.016 12.352 1 93.06 109 PRO A CA 1
ATOM 838 C C . PRO A 1 109 ? 2.459 26.422 11.812 1 93.06 109 PRO A C 1
ATOM 840 O O . PRO A 1 109 ? 1.609 26.922 11.062 1 93.06 109 PRO A O 1
ATOM 843 N N . GLU A 1 110 ? 3.549 27.125 12.125 1 92.25 110 GLU A N 1
ATOM 844 C CA . 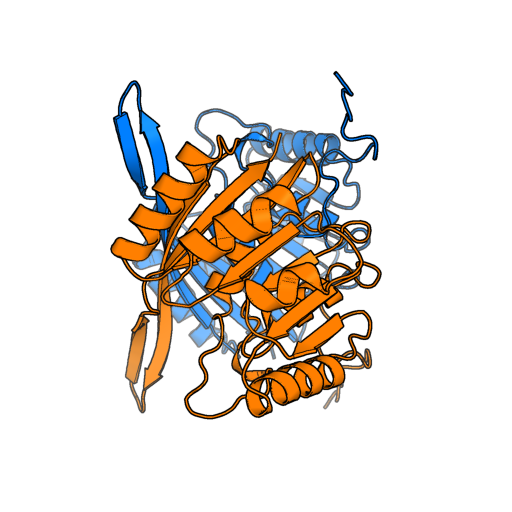GLU A 1 110 ? 3.684 28.547 11.828 1 92.25 110 GLU A CA 1
ATOM 845 C C . GLU A 1 110 ? 3.604 28.797 10.328 1 92.25 110 GLU A C 1
ATOM 847 O O . GLU A 1 110 ? 3.012 29.797 9.891 1 92.25 110 GLU A O 1
ATOM 852 N N . CYS A 1 111 ? 4.09 27.938 9.578 1 94.56 111 CYS A N 1
ATOM 853 C CA . CYS A 1 111 ? 4.203 28.172 8.141 1 94.56 111 CYS A CA 1
ATOM 854 C C . CYS A 1 111 ? 2.871 27.922 7.445 1 94.56 111 CYS A C 1
ATOM 856 O O . CYS A 1 111 ? 2.697 28.281 6.277 1 94.56 111 CYS A O 1
ATOM 858 N N . LEU A 1 112 ? 1.929 27.281 8.062 1 95.38 112 LEU A N 1
ATOM 859 C CA . LEU A 1 112 ? 0.686 26.859 7.43 1 95.38 112 LEU A CA 1
ATOM 860 C C . LEU A 1 112 ? -0.148 28.062 7.008 1 95.38 112 LEU A C 1
ATOM 862 O O . LEU A 1 112 ? -0.877 28 6.016 1 95.38 112 LEU A O 1
ATOM 866 N N . ALA A 1 113 ? -0.069 29.141 7.762 1 93.56 113 ALA A N 1
ATOM 867 C CA . ALA A 1 113 ? -0.832 30.344 7.48 1 93.56 113 ALA A CA 1
ATOM 868 C C . ALA A 1 113 ? -0.405 30.969 6.156 1 93.56 113 ALA A C 1
ATOM 870 O O . ALA A 1 113 ? -1.191 31.672 5.504 1 93.56 113 ALA A O 1
ATOM 871 N N . ASP A 1 114 ? 0.8 30.734 5.742 1 93.88 114 ASP A N 1
ATOM 872 C CA . ASP A 1 114 ? 1.371 31.359 4.555 1 93.88 114 ASP A CA 1
ATOM 873 C C . ASP A 1 114 ? 1.022 30.562 3.295 1 93.88 114 ASP A C 1
ATOM 875 O O . ASP A 1 114 ? 1.271 31.031 2.178 1 93.88 114 ASP A O 1
ATOM 879 N N . LEU A 1 115 ? 0.481 29.359 3.477 1 96 115 LEU A N 1
ATOM 880 C CA . LEU A 1 115 ? 0.152 28.547 2.312 1 96 115 LEU A CA 1
ATOM 881 C C . LEU A 1 115 ? -1.122 29.047 1.64 1 96 115 LEU A C 1
ATOM 883 O O . LEU A 1 115 ? -2.086 29.406 2.318 1 96 115 LEU A O 1
ATOM 887 N N . ALA A 1 116 ? -1.157 29.172 0.395 1 92.69 116 ALA A N 1
ATOM 888 C CA . ALA A 1 116 ? -2.203 29.844 -0.369 1 92.69 116 ALA A CA 1
ATOM 889 C C . ALA A 1 116 ? -3.486 29.016 -0.39 1 92.69 116 ALA A C 1
ATOM 891 O O . ALA A 1 116 ? -4.578 29.547 -0.18 1 92.69 116 ALA A O 1
ATOM 892 N N . ASP A 1 117 ? -3.43 27.719 -0.673 1 96.56 117 ASP A N 1
ATOM 893 C CA . ASP A 1 117 ? -4.613 26.875 -0.873 1 96.56 117 ASP A CA 1
ATOM 894 C C . ASP A 1 117 ? -4.801 25.906 0.29 1 96.56 117 ASP A C 1
ATOM 896 O O . ASP A 1 117 ? -3.836 25.531 0.953 1 96.56 117 ASP A O 1
ATOM 900 N N . ASP A 1 118 ? -6.051 25.609 0.5 1 98.38 118 ASP A N 1
ATOM 901 C CA . ASP A 1 118 ? -6.391 24.641 1.531 1 98.38 118 ASP A CA 1
ATOM 902 C C . ASP A 1 118 ? -6.297 23.219 0.994 1 98.38 118 ASP A C 1
ATOM 904 O O . ASP A 1 118 ? -6.594 22.969 -0.176 1 98.38 118 ASP A O 1
ATOM 908 N N . PRO A 1 119 ? -5.941 22.344 1.843 1 98.69 119 PRO A N 1
ATOM 909 C CA . PRO A 1 119 ? -5.746 20.969 1.389 1 98.69 119 PRO A CA 1
ATOM 910 C C . PRO A 1 119 ? -7.016 20.125 1.493 1 98.69 119 PRO A C 1
ATOM 912 O O . PRO A 1 119 ? -7.906 20.438 2.287 1 98.69 119 PRO A O 1
ATOM 915 N N . ASP A 1 120 ? -7.094 19.078 0.675 1 98.81 120 ASP A N 1
ATOM 916 C CA . ASP A 1 120 ? -8.07 18 0.8 1 98.81 120 ASP A CA 1
ATOM 917 C C . ASP A 1 120 ? -7.504 16.844 1.611 1 98.81 120 ASP A C 1
ATOM 919 O O . ASP A 1 120 ? -8.258 16.078 2.229 1 98.81 120 ASP A O 1
ATOM 923 N N . ARG A 1 121 ? -6.215 16.641 1.544 1 98.81 121 ARG A N 1
ATOM 924 C CA . ARG A 1 121 ? -5.488 15.57 2.223 1 98.81 121 ARG A CA 1
ATOM 925 C C . ARG A 1 121 ? -4.258 16.109 2.939 1 98.81 121 ARG A C 1
ATOM 927 O O . ARG A 1 121 ? -3.559 16.984 2.414 1 98.81 121 ARG A O 1
ATOM 934 N N . VAL A 1 122 ? -3.99 15.594 4.133 1 98.75 122 VAL A N 1
ATOM 935 C CA . VAL A 1 122 ? -2.828 16.016 4.906 1 98.75 122 VAL A CA 1
ATOM 936 C C . VAL A 1 122 ? -2.16 14.789 5.535 1 98.75 122 VAL A C 1
ATOM 938 O O . VAL A 1 122 ? -2.842 13.891 6.031 1 98.75 122 VAL A O 1
ATOM 941 N N . CYS A 1 123 ? -0.89 14.773 5.473 1 98.44 123 CYS A N 1
ATOM 942 C CA . CYS A 1 123 ? -0.107 13.82 6.246 1 98.44 123 CYS A CA 1
ATOM 943 C C . CYS A 1 123 ? 0.765 14.523 7.273 1 98.44 123 CYS A C 1
ATOM 945 O O . CYS A 1 123 ? 1.36 15.562 6.98 1 98.44 123 CYS A O 1
ATOM 947 N N . ILE A 1 124 ? 0.773 14.031 8.43 1 97.25 124 ILE A N 1
ATOM 948 C CA . ILE A 1 124 ? 1.623 14.547 9.492 1 97.25 124 ILE A CA 1
ATOM 949 C C . ILE A 1 124 ? 2.561 13.445 9.984 1 97.25 124 ILE A C 1
ATOM 951 O O . ILE A 1 124 ? 2.107 12.414 10.5 1 97.25 124 ILE A O 1
ATOM 955 N N . GLU A 1 125 ? 3.779 13.641 9.68 1 88.31 125 GLU A N 1
ATOM 956 C CA . GLU A 1 125 ? 4.773 12.68 10.148 1 88.31 125 GLU A CA 1
ATOM 957 C C . GLU A 1 125 ? 5.738 13.328 11.141 1 88.31 125 GLU A C 1
ATOM 959 O O . GLU A 1 125 ? 6.242 14.43 10.891 1 88.31 125 GLU A O 1
ATOM 964 N N . GLY A 1 126 ? 5.984 12.727 12.188 1 71.31 126 GLY A N 1
ATOM 965 C CA . GLY A 1 126 ? 7.094 13.133 13.039 1 71.31 126 GLY A CA 1
ATOM 966 C C . GLY A 1 126 ? 6.73 14.242 14.008 1 71.31 126 GLY A C 1
ATOM 967 O O . GLY A 1 126 ? 5.629 14.797 13.938 1 71.31 126 GLY A O 1
ATOM 968 N N . GLY A 1 127 ? 7.473 14.383 15.039 1 62.97 127 GLY A N 1
ATOM 969 C CA . GLY A 1 127 ? 7.703 15.578 15.836 1 62.97 127 GLY A CA 1
ATOM 970 C C . GLY A 1 127 ? 6.91 15.594 17.125 1 62.97 127 GLY A C 1
ATOM 971 O O . GLY A 1 127 ? 5.973 14.82 17.297 1 62.97 127 GLY A O 1
ATOM 972 N N . LYS A 1 128 ? 7.414 16.141 18.141 1 62.84 128 LYS A N 1
ATOM 973 C CA . LYS A 1 128 ? 6.922 16.344 19.5 1 62.84 128 LYS A CA 1
ATOM 974 C C . LYS A 1 128 ? 5.609 17.125 19.5 1 62.84 128 LYS A C 1
ATOM 976 O O . LYS A 1 128 ? 4.832 17.047 20.453 1 62.84 128 LYS A O 1
ATOM 981 N N . ALA A 1 129 ? 5.223 17.516 18.266 1 83.19 129 ALA A N 1
ATOM 982 C CA . ALA A 1 129 ? 4.066 18.406 18.359 1 83.19 129 ALA A CA 1
ATOM 983 C C . ALA A 1 129 ? 2.953 17.953 17.422 1 83.19 129 ALA A C 1
ATOM 985 O O . ALA A 1 129 ? 2.314 18.797 16.766 1 83.19 129 ALA A O 1
ATOM 986 N N . LEU A 1 130 ? 2.664 16.656 17.406 1 87.62 130 LEU A N 1
ATOM 987 C CA . LEU A 1 130 ? 1.713 16.109 16.438 1 87.62 130 LEU A CA 1
ATOM 988 C C . LEU A 1 130 ? 0.309 16.641 16.703 1 87.62 130 LEU A C 1
ATOM 990 O O . LEU A 1 130 ? -0.374 17.078 15.766 1 87.62 130 LEU A O 1
ATOM 994 N N . ALA A 1 131 ? -0.062 16.719 17.922 1 87.38 131 ALA A N 1
ATOM 995 C CA . ALA A 1 131 ? -1.409 17.156 18.281 1 87.38 131 ALA A CA 1
ATOM 996 C C . ALA A 1 131 ? -1.616 18.625 17.922 1 87.38 131 ALA A C 1
ATOM 998 O O . ALA A 1 131 ? -2.666 19.016 17.406 1 87.38 131 ALA A O 1
ATOM 999 N N . GLY A 1 132 ? -0.6 19.422 18.297 1 92.38 132 GLY A N 1
ATOM 1000 C CA . GLY A 1 132 ? -0.68 20.828 17.953 1 92.38 132 GLY A CA 1
ATOM 1001 C C . GLY A 1 132 ? -0.795 21.078 16.469 1 92.38 132 GLY A C 1
ATOM 1002 O O . GLY A 1 132 ? -1.575 21.922 16.031 1 92.38 132 GLY A O 1
ATOM 1003 N N . ILE A 1 133 ? -0.037 20.312 15.719 1 95.94 133 ILE A N 1
ATOM 1004 C CA . ILE A 1 133 ? -0.078 20.438 14.266 1 95.94 133 ILE A CA 1
ATOM 1005 C C . ILE A 1 133 ? -1.449 20.016 13.75 1 95.94 133 ILE A C 1
ATOM 1007 O O . ILE A 1 133 ? -2.033 20.688 12.891 1 95.94 133 ILE A O 1
ATOM 1011 N N . LEU A 1 134 ? -1.954 18.891 14.266 1 97.25 134 LEU A N 1
ATOM 1012 C CA . LEU A 1 134 ? -3.275 18.406 13.883 1 97.25 134 LEU A CA 1
ATOM 1013 C C . LEU A 1 134 ? -4.332 19.484 14.102 1 97.25 134 LEU A C 1
ATOM 1015 O O . LEU A 1 134 ? -5.125 19.781 13.203 1 97.25 134 LEU A O 1
ATOM 1019 N N . HIS A 1 135 ? -4.305 20.156 15.234 1 96.56 135 HIS A N 1
ATOM 1020 C CA . HIS A 1 135 ? -5.277 21.203 15.562 1 96.56 135 HIS A CA 1
ATOM 1021 C C . HIS A 1 135 ? -5.125 22.406 14.648 1 96.56 135 HIS A C 1
ATOM 1023 O O . HIS A 1 135 ? -6.109 23.062 14.312 1 96.56 135 HIS A O 1
ATOM 1029 N N . SER A 1 136 ? -3.893 22.656 14.312 1 96.31 136 SER A N 1
ATOM 1030 C CA . SER A 1 136 ? -3.623 23.812 13.469 1 96.31 136 SER A CA 1
ATOM 1031 C C . SER A 1 136 ? -4.027 23.547 12.023 1 96.31 136 SER A C 1
ATOM 1033 O O . SER A 1 136 ? -4.426 24.469 11.305 1 96.31 136 SER A O 1
ATOM 1035 N N . VAL A 1 137 ? -3.932 22.344 11.555 1 97.12 137 VAL A N 1
ATOM 1036 C CA . VAL A 1 137 ? -4.238 21.984 10.172 1 97.12 137 VAL A CA 1
ATOM 1037 C C . VAL A 1 137 ? -5.75 21.875 9.992 1 97.12 137 VAL A C 1
ATOM 1039 O O . VAL A 1 137 ? -6.27 22.156 8.906 1 97.12 137 VAL A O 1
ATOM 1042 N N . TRP A 1 138 ? -6.445 21.531 11.023 1 97.94 138 TRP A N 1
ATOM 1043 C CA . TRP A 1 138 ? -7.848 21.125 10.945 1 97.94 138 TRP A CA 1
ATOM 1044 C C . TRP A 1 138 ? -8.711 22.25 10.383 1 97.94 138 TRP A C 1
ATOM 1046 O O . TRP A 1 138 ? -9.531 22.031 9.492 1 97.94 138 TRP A O 1
ATOM 1056 N N . PRO A 1 139 ? -8.508 23.531 10.875 1 97.25 139 PRO A N 1
ATOM 1057 C CA . PRO A 1 139 ? -9.305 24.609 10.297 1 97.25 139 PRO A CA 1
ATOM 1058 C C . PRO A 1 139 ? -9.008 24.844 8.82 1 97.25 139 PRO A C 1
ATOM 1060 O O . PRO A 1 139 ? -9.844 25.391 8.094 1 97.25 139 PRO A O 1
ATOM 1063 N N . ARG A 1 140 ? -7.836 24.469 8.336 1 98 140 ARG A N 1
ATOM 1064 C CA . ARG A 1 140 ? -7.434 24.641 6.945 1 98 140 ARG A CA 1
ATOM 1065 C C . ARG A 1 140 ? -7.934 23.484 6.078 1 98 140 ARG A C 1
ATOM 1067 O O . ARG A 1 140 ? -8.07 23.641 4.863 1 98 140 ARG A O 1
ATOM 1074 N N . LEU A 1 141 ? -8.148 22.359 6.668 1 98.62 141 LEU A N 1
ATOM 1075 C CA . LEU A 1 141 ? -8.602 21.188 5.945 1 98.62 141 LEU A CA 1
ATOM 1076 C C . LEU A 1 141 ? -10.016 21.391 5.406 1 98.62 141 LEU A C 1
ATOM 1078 O O . LEU A 1 141 ? -10.914 21.781 6.148 1 98.62 141 LEU A O 1
ATOM 1082 N N . LYS A 1 142 ? -10.211 21.141 4.125 1 98.44 142 LYS A N 1
ATOM 1083 C CA . LYS A 1 142 ? -11.523 21.297 3.502 1 98.44 142 LYS A CA 1
ATOM 1084 C C . LYS A 1 142 ? -12.516 20.281 4.059 1 98.44 142 LYS A C 1
ATOM 1086 O O . LYS A 1 142 ? -12.117 19.219 4.543 1 98.44 142 LYS A O 1
ATOM 1091 N N . ALA A 1 143 ? -13.82 20.672 3.992 1 97.5 143 ALA A N 1
ATOM 1092 C CA . ALA A 1 143 ? -14.859 19.703 4.324 1 97.5 143 ALA A CA 1
ATOM 1093 C C . ALA A 1 143 ? -14.711 18.438 3.48 1 97.5 143 ALA A C 1
ATOM 1095 O O . ALA A 1 143 ? -14.477 18.516 2.273 1 97.5 143 ALA A O 1
ATOM 1096 N N . GLY A 1 144 ? -14.82 17.281 4.148 1 96.81 144 GLY A N 1
ATOM 1097 C CA . GLY A 1 144 ? -14.609 16.016 3.461 1 96.81 144 GLY A CA 1
ATOM 1098 C C . GLY A 1 144 ? -13.148 15.625 3.348 1 96.81 144 GLY A C 1
ATOM 1099 O O . GLY A 1 144 ? -12.828 14.555 2.826 1 96.81 144 GLY A O 1
ATOM 1100 N N . GLY A 1 145 ? -12.305 16.562 3.854 1 98.5 145 GLY A N 1
ATOM 1101 C CA . GLY A 1 145 ? -10.875 16.297 3.832 1 98.5 145 GLY A CA 1
ATOM 1102 C C . GLY A 1 145 ? -10.453 15.211 4.812 1 98.5 145 GLY A C 1
ATOM 1103 O O . GLY A 1 145 ? -11.234 14.82 5.684 1 98.5 145 GLY A O 1
ATOM 1104 N N . ARG A 1 146 ? -9.242 14.703 4.652 1 98.56 146 ARG A N 1
ATOM 1105 C CA . ARG A 1 146 ? -8.734 13.586 5.449 1 98.56 146 ARG A CA 1
ATOM 1106 C C . ARG A 1 146 ? -7.309 13.859 5.926 1 98.56 146 ARG A C 1
ATOM 1108 O O . ARG A 1 146 ? -6.492 14.406 5.18 1 98.56 146 ARG A O 1
ATOM 1115 N N . VAL A 1 147 ? -7.055 13.484 7.168 1 98.69 147 VAL A N 1
ATOM 1116 C CA . VAL A 1 147 ? -5.715 13.57 7.738 1 98.69 147 VAL A CA 1
ATOM 1117 C C . VAL A 1 147 ? -5.195 12.164 8.039 1 98.69 147 VAL A C 1
ATOM 1119 O O . VAL A 1 147 ? -5.926 11.328 8.578 1 98.69 147 VAL A O 1
ATOM 1122 N N . VAL A 1 148 ? -3.998 11.891 7.629 1 98.62 148 VAL A N 1
ATOM 1123 C CA . VAL A 1 148 ? -3.252 10.711 8.062 1 98.62 148 VAL A CA 1
ATOM 1124 C C . VAL A 1 148 ? -2.057 11.141 8.914 1 98.62 148 VAL A C 1
ATOM 1126 O O . VAL A 1 148 ? -1.284 12.016 8.508 1 98.62 148 VAL A O 1
ATOM 1129 N N . ALA A 1 149 ? -1.927 10.586 10.055 1 97.88 149 ALA A N 1
ATOM 1130 C CA . ALA A 1 149 ? -0.817 10.883 10.953 1 97.88 149 ALA A CA 1
ATOM 1131 C C . ALA A 1 149 ? -0.112 9.609 11.398 1 97.88 149 ALA A C 1
ATOM 1133 O O . ALA A 1 149 ? -0.754 8.57 11.586 1 97.88 149 ALA A O 1
ATOM 1134 N N . VAL A 1 150 ? 1.188 9.719 11.578 1 96.31 150 VAL A N 1
ATOM 1135 C CA . VAL A 1 150 ? 1.987 8.539 11.898 1 96.31 150 VAL A CA 1
ATOM 1136 C C . VAL A 1 150 ? 2.84 8.812 13.133 1 96.31 150 VAL A C 1
ATOM 1138 O O . VAL A 1 150 ? 3.406 9.898 13.273 1 96.31 150 VAL A O 1
ATOM 1141 N N . THR A 1 151 ? 2.9 7.832 14.047 1 95.06 151 THR A N 1
ATOM 1142 C CA . THR A 1 151 ? 3.748 7.926 15.227 1 95.06 151 THR A CA 1
ATOM 1143 C C . THR A 1 151 ? 4.246 6.547 15.648 1 95.06 151 THR A C 1
ATOM 1145 O O . THR A 1 151 ? 3.609 5.535 15.352 1 95.06 151 THR A O 1
ATOM 1148 N N . SER A 1 152 ? 5.344 6.559 16.312 1 93 152 SER A N 1
ATOM 1149 C CA . SER A 1 152 ? 5.895 5.301 16.812 1 93 152 SER A CA 1
ATOM 1150 C C . SER A 1 152 ? 5.828 5.234 18.328 1 93 152 SER A C 1
ATOM 1152 O O . SER A 1 152 ? 6.359 4.301 18.938 1 93 152 SER A O 1
ATOM 1154 N N . THR A 1 153 ? 5.242 6.207 19 1 92.75 153 THR A N 1
ATOM 1155 C CA . THR A 1 153 ? 5.188 6.234 20.453 1 92.75 153 THR A CA 1
ATOM 1156 C C . THR A 1 153 ? 3.746 6.121 20.938 1 92.75 153 THR A C 1
ATOM 1158 O O . THR A 1 153 ? 2.814 6.52 20.234 1 92.75 153 THR A O 1
ATOM 1161 N N . LEU A 1 154 ? 3.666 5.621 22.141 1 92.44 154 LEU A N 1
ATOM 1162 C CA . LEU A 1 154 ? 2.344 5.531 22.75 1 92.44 154 LEU A CA 1
ATOM 1163 C C . LEU A 1 154 ? 1.791 6.918 23.062 1 92.44 154 LEU A C 1
ATOM 1165 O O . LEU A 1 154 ? 0.585 7.152 22.938 1 92.44 154 LEU A O 1
ATOM 1169 N N . GLU A 1 155 ? 2.621 7.762 23.484 1 92.81 155 GLU A N 1
ATOM 1170 C CA . GLU A 1 155 ? 2.211 9.141 23.719 1 92.81 155 GLU A CA 1
ATOM 1171 C C . GLU A 1 155 ? 1.63 9.773 22.469 1 92.81 155 GLU A C 1
ATOM 1173 O O . GLU A 1 155 ? 0.582 10.422 22.516 1 92.81 155 GLU A O 1
ATOM 1178 N N . GLY A 1 156 ? 2.35 9.609 21.297 1 93.81 156 GLY A N 1
ATOM 1179 C CA . GLY A 1 156 ? 1.83 10.109 20.031 1 93.81 156 GLY A CA 1
ATOM 1180 C C . GLY A 1 156 ? 0.474 9.531 19.672 1 93.81 156 GLY A C 1
ATOM 1181 O O . GLY A 1 156 ? -0.421 10.258 19.25 1 93.81 156 GLY A O 1
ATOM 1182 N N . LEU A 1 157 ? 0.4 8.211 19.891 1 94.62 157 LEU A N 1
ATOM 1183 C CA . LEU A 1 157 ? -0.877 7.551 19.656 1 94.62 157 LEU A CA 1
ATOM 1184 C C . LEU A 1 157 ? -1.986 8.188 20.484 1 94.62 157 LEU A C 1
ATOM 1186 O O . LEU A 1 157 ? -3.041 8.539 19.938 1 94.62 157 LEU A O 1
ATOM 1190 N N . TYR A 1 158 ? -1.733 8.367 21.719 1 93.56 158 TYR A N 1
ATOM 1191 C CA . TYR A 1 158 ? -2.715 8.93 22.641 1 93.56 158 TYR A CA 1
ATOM 1192 C C . TYR A 1 158 ? -3.098 10.352 22.219 1 93.56 158 TYR A C 1
ATOM 1194 O O . TYR A 1 158 ? -4.285 10.68 22.141 1 93.56 158 TYR A O 1
ATOM 1202 N N . ARG A 1 159 ? -2.166 11.141 21.969 1 94.31 159 ARG A N 1
ATOM 1203 C CA . ARG A 1 159 ? -2.402 12.539 21.641 1 94.31 159 ARG A CA 1
ATOM 1204 C C . ARG A 1 159 ? -3.178 12.68 20.344 1 94.31 159 ARG A C 1
ATOM 1206 O O . ARG A 1 159 ? -4.051 13.539 20.219 1 94.31 159 ARG A O 1
ATOM 1213 N N . LEU A 1 160 ? -2.82 11.898 19.375 1 96 160 LEU A N 1
ATOM 1214 C CA . LEU A 1 160 ? -3.518 11.953 18.094 1 96 160 LEU A CA 1
ATOM 1215 C C . LEU A 1 160 ? -4.961 11.477 18.234 1 96 160 LEU A C 1
ATOM 1217 O O . LEU A 1 160 ? -5.875 12.078 17.672 1 96 160 LEU A O 1
ATOM 1221 N N . THR A 1 161 ? -5.109 10.367 18.969 1 94.94 161 THR A N 1
ATOM 1222 C CA . THR A 1 161 ? -6.461 9.867 19.188 1 94.94 161 THR A CA 1
ATOM 1223 C C . THR A 1 161 ? -7.312 10.898 19.922 1 94.94 161 THR A C 1
ATOM 1225 O O . THR A 1 161 ? -8.461 11.148 19.531 1 94.94 161 THR A O 1
ATOM 1228 N N . GLU A 1 162 ? -6.793 11.469 20.922 1 95.38 162 GLU A N 1
ATOM 1229 C CA . GLU A 1 162 ? -7.477 12.531 21.656 1 95.38 162 GLU A CA 1
ATOM 1230 C C . GLU A 1 162 ? -7.789 13.711 20.734 1 95.38 162 GLU A C 1
ATOM 1232 O O . GLU A 1 162 ? -8.883 14.273 20.797 1 95.38 162 GLU A O 1
ATOM 1237 N N . GLY A 1 163 ? -6.812 14.094 19.953 1 96.56 163 GLY A N 1
ATOM 1238 C CA . GLY A 1 163 ? -7.023 15.18 19.016 1 96.56 163 GLY A CA 1
ATOM 1239 C C . GLY A 1 163 ? -8.164 14.922 18.047 1 96.56 163 GLY A C 1
ATOM 1240 O O . GLY A 1 163 ? -9.008 15.789 17.828 1 96.56 163 GLY A O 1
ATOM 1241 N N . PHE A 1 164 ? -8.211 13.727 17.453 1 97.31 164 PHE A N 1
ATOM 1242 C CA . PHE A 1 164 ? -9.289 13.375 16.531 1 97.31 164 PHE A CA 1
ATOM 1243 C C . PHE A 1 164 ? -10.641 13.43 17.234 1 97.31 164 PHE A C 1
ATOM 1245 O O . PHE A 1 164 ? -11.633 13.859 16.656 1 97.31 164 PHE A O 1
ATOM 1252 N N . ALA A 1 165 ? -10.648 12.977 18.469 1 95.94 165 ALA A N 1
ATOM 1253 C CA . ALA A 1 165 ? -11.891 13.016 19.234 1 95.94 165 ALA A CA 1
ATOM 1254 C C . ALA A 1 165 ? -12.344 14.445 19.484 1 95.94 165 ALA A C 1
ATOM 1256 O O . ALA A 1 165 ? -13.508 14.781 19.281 1 95.94 165 ALA A O 1
ATOM 1257 N N . GLU A 1 166 ? -11.438 15.289 19.938 1 97 166 GLU A N 1
ATOM 1258 C CA . GLU A 1 166 ? -11.734 16.688 20.219 1 97 166 GLU A CA 1
ATOM 1259 C C . GLU A 1 166 ? -12.25 17.406 18.969 1 97 166 GLU A C 1
ATOM 1261 O O . GLU A 1 166 ? -13.133 18.266 19.062 1 97 166 GLU A O 1
ATOM 1266 N N . LEU A 1 167 ? -11.688 17.031 17.875 1 97.88 167 LEU A N 1
ATOM 1267 C CA . LEU A 1 167 ? -12.031 17.703 16.625 1 97.88 167 LEU A CA 1
ATOM 1268 C C . LEU A 1 167 ? -13.25 17.047 15.984 1 97.88 167 LEU A C 1
ATOM 1270 O O . LEU A 1 167 ? -13.68 17.453 14.898 1 97.88 167 LEU A O 1
ATOM 1274 N N . GLN A 1 168 ? -13.734 15.984 16.562 1 97.44 168 GLN A N 1
ATOM 1275 C CA . GLN A 1 168 ? -14.898 15.242 16.109 1 97.44 168 GLN A CA 1
ATOM 1276 C C . GLN A 1 168 ? -14.68 14.68 14.711 1 97.44 168 GLN A C 1
ATOM 1278 O O . GLN A 1 168 ? -15.547 14.805 13.844 1 97.44 168 GLN A O 1
ATOM 1283 N N . ALA A 1 169 ? -13.477 14.211 14.547 1 97.88 169 ALA A N 1
ATOM 1284 C CA . ALA A 1 169 ? -13.164 13.539 13.289 1 97.88 169 ALA A CA 1
ATOM 1285 C C . ALA A 1 169 ? -14.07 12.336 13.07 1 97.88 169 ALA A C 1
ATOM 1287 O O . ALA A 1 169 ? -14.461 11.664 14.031 1 97.88 169 ALA A O 1
ATOM 1288 N N . ARG A 1 170 ? -14.391 12.047 11.828 1 97.06 170 ARG A N 1
ATOM 1289 C CA . ARG A 1 170 ? -15.203 10.891 11.453 1 97.06 170 ARG A CA 1
ATOM 1290 C C . ARG A 1 170 ? -14.367 9.859 10.703 1 97.06 170 ARG A C 1
ATOM 1292 O O . ARG A 1 170 ? -13.242 10.141 10.289 1 97.06 170 ARG A O 1
ATOM 1299 N N . GLN A 1 171 ? -14.906 8.562 10.672 1 94.94 171 GLN A N 1
ATOM 1300 C CA . GLN A 1 171 ? -14.242 7.465 9.977 1 94.94 171 GLN A CA 1
ATOM 1301 C C . GLN A 1 171 ? -12.797 7.309 10.445 1 94.94 171 GLN A C 1
ATOM 1303 O O . GLN A 1 171 ? -11.875 7.227 9.633 1 94.94 171 GLN A O 1
ATOM 1308 N N . VAL A 1 172 ? -12.664 7.426 11.758 1 96.5 172 VAL A N 1
ATOM 1309 C CA . VAL A 1 172 ? -11.328 7.309 12.352 1 96.5 172 VAL A CA 1
ATOM 1310 C C . VAL A 1 172 ? -10.836 5.867 12.227 1 96.5 172 VAL A C 1
ATOM 1312 O O . VAL A 1 172 ? -11.57 4.926 12.539 1 96.5 172 VAL A O 1
ATOM 1315 N N . GLU A 1 173 ? -9.656 5.672 11.75 1 97 173 GLU A N 1
ATOM 1316 C CA . GLU A 1 173 ? -8.977 4.383 11.672 1 97 173 GLU A CA 1
ATOM 1317 C C . GLU A 1 173 ? -7.621 4.426 12.367 1 97 173 GLU A C 1
ATOM 1319 O O . GLU A 1 173 ? -6.891 5.414 12.25 1 97 173 GLU A O 1
ATOM 1324 N N . VAL A 1 174 ? -7.328 3.418 13.133 1 97.25 174 VAL A N 1
ATOM 1325 C CA . VAL A 1 174 ? -6.016 3.252 13.75 1 97.25 174 VAL A CA 1
ATOM 1326 C C . VAL A 1 174 ? -5.465 1.865 13.43 1 97.25 174 VAL A C 1
ATOM 1328 O O . VAL A 1 174 ? -6.109 0.854 13.711 1 97.25 174 VAL A O 1
ATOM 1331 N N . VAL A 1 175 ? -4.301 1.872 12.852 1 97.25 175 VAL A N 1
ATOM 1332 C CA . VAL A 1 175 ? -3.619 0.627 12.516 1 97.25 175 VAL A CA 1
ATOM 1333 C C . VAL A 1 175 ? -2.217 0.628 13.117 1 97.25 175 VAL A C 1
ATOM 1335 O O . VAL A 1 175 ? -1.484 1.613 13 1 97.25 175 VAL A O 1
ATOM 1338 N N . GLN A 1 176 ? -1.941 -0.377 13.812 1 95.5 176 GLN A N 1
ATOM 1339 C CA . GLN A 1 176 ? -0.557 -0.604 14.211 1 95.5 176 GLN A CA 1
ATOM 1340 C C . GLN A 1 176 ? 0.112 -1.643 13.312 1 95.5 176 GLN A C 1
ATOM 1342 O O . GLN A 1 176 ? -0.441 -2.721 13.086 1 95.5 176 GLN A O 1
ATOM 1347 N N . ALA A 1 177 ? 1.24 -1.325 12.828 1 94.81 177 ALA A N 1
ATOM 1348 C CA . ALA A 1 177 ? 1.964 -2.238 11.953 1 94.81 177 ALA A CA 1
ATOM 1349 C C . ALA A 1 177 ? 3.299 -2.65 12.57 1 94.81 177 ALA A C 1
ATOM 1351 O O . ALA A 1 177 ? 4.113 -1.799 12.922 1 94.81 177 ALA A O 1
ATOM 1352 N N . GLY A 1 178 ? 3.518 -3.922 12.781 1 94.69 178 GLY A N 1
ATOM 1353 C CA . GLY A 1 178 ? 4.812 -4.539 13.023 1 94.69 178 GLY A CA 1
ATOM 1354 C C . GLY A 1 178 ? 5.363 -5.258 11.805 1 94.69 178 GLY A C 1
ATOM 1355 O O . GLY A 1 178 ? 4.77 -6.227 11.328 1 94.69 178 GLY A O 1
ATOM 1356 N N . ILE A 1 179 ? 6.469 -4.711 11.266 1 95.69 179 ILE A N 1
ATOM 1357 C CA . ILE A 1 179 ? 7.02 -5.211 10.016 1 95.69 179 ILE A CA 1
ATOM 1358 C C . ILE A 1 179 ? 8.414 -5.777 10.25 1 95.69 179 ILE A C 1
ATOM 1360 O O . ILE A 1 179 ? 9.258 -5.129 10.875 1 95.69 179 ILE A O 1
ATOM 1364 N N . TYR A 1 180 ? 8.633 -7.016 9.805 1 95.19 180 TYR A N 1
ATOM 1365 C CA . TYR A 1 180 ? 9.945 -7.656 9.812 1 95.19 180 TYR A CA 1
ATOM 1366 C C . TYR A 1 180 ? 10.398 -7.984 8.391 1 95.19 180 TYR A C 1
ATOM 1368 O O . TYR A 1 180 ? 9.602 -8.43 7.566 1 95.19 180 TYR A O 1
ATOM 1376 N N . ARG A 1 181 ? 11.68 -7.727 8.086 1 95.38 181 ARG A N 1
ATOM 1377 C CA . ARG A 1 181 ? 12.273 -8.023 6.789 1 95.38 181 ARG A CA 1
ATOM 1378 C C . ARG A 1 181 ? 13.375 -9.078 6.918 1 95.38 181 ARG A C 1
ATOM 1380 O O . ARG A 1 181 ? 14.164 -9.047 7.867 1 95.38 181 ARG A O 1
ATOM 1387 N N . LEU A 1 182 ? 13.398 -9.992 6 1 91.56 182 LEU A N 1
ATOM 1388 C CA . LEU A 1 182 ? 14.555 -10.875 5.906 1 91.56 182 LEU A CA 1
ATOM 1389 C C . LEU A 1 182 ? 15.766 -10.125 5.355 1 91.56 182 LEU A C 1
ATOM 1391 O O . LEU A 1 182 ? 15.703 -9.555 4.266 1 91.56 182 LEU A O 1
ATOM 1395 N N . GLU A 1 183 ? 16.719 -10.023 6.094 1 88.06 183 GLU A N 1
ATOM 1396 C CA . GLU A 1 183 ? 17.953 -9.359 5.688 1 88.06 183 GLU A CA 1
ATOM 1397 C C . GLU A 1 183 ? 19.141 -10.305 5.793 1 88.06 183 GLU A C 1
ATOM 1399 O O . GLU A 1 183 ? 19.188 -11.148 6.684 1 88.06 183 GLU A O 1
ATOM 1404 N N . ARG A 1 184 ? 19.953 -10.211 4.766 1 82.5 184 ARG A N 1
ATOM 1405 C CA . ARG A 1 184 ? 21.203 -10.969 4.812 1 82.5 184 ARG A CA 1
ATOM 1406 C C . ARG A 1 184 ? 22.25 -10.25 5.664 1 82.5 184 ARG A C 1
ATOM 1408 O O . ARG A 1 184 ? 22.469 -9.047 5.512 1 82.5 184 ARG A O 1
ATOM 1415 N N . ARG A 1 185 ? 22.719 -10.859 6.645 1 80.12 185 ARG A N 1
ATOM 1416 C CA . ARG A 1 185 ? 23.828 -10.398 7.492 1 80.12 185 ARG A CA 1
ATOM 1417 C C . ARG A 1 185 ? 25.016 -11.344 7.387 1 80.12 185 ARG A C 1
ATOM 1419 O O . ARG A 1 185 ? 25.094 -12.336 8.109 1 80.12 185 ARG A O 1
ATOM 1426 N N . GLY A 1 186 ? 26 -10.93 6.535 1 74.62 186 GLY A N 1
ATOM 1427 C CA . GLY A 1 186 ? 27.078 -11.875 6.254 1 74.62 186 GLY A CA 1
ATOM 1428 C C . GLY A 1 186 ? 26.578 -13.172 5.633 1 74.62 186 GLY A C 1
ATOM 1429 O O . GLY A 1 186 ? 25.891 -13.148 4.609 1 74.62 186 GLY A O 1
ATOM 1430 N N . ALA A 1 187 ? 26.938 -14.297 6.367 1 81.94 187 ALA A N 1
ATOM 1431 C CA . ALA A 1 187 ? 26.578 -15.609 5.84 1 81.94 187 ALA A CA 1
ATOM 1432 C C . ALA A 1 187 ? 25.203 -16.047 6.359 1 81.94 187 ALA A C 1
ATOM 1434 O O . ALA A 1 187 ? 24.672 -17.062 5.922 1 81.94 187 ALA A O 1
ATOM 1435 N N . GLN A 1 188 ? 24.672 -15.25 7.188 1 85.62 188 GLN A N 1
ATOM 1436 C CA . GLN A 1 188 ? 23.406 -15.641 7.801 1 85.62 188 GLN A CA 1
ATOM 1437 C C . GLN A 1 188 ? 22.266 -14.742 7.332 1 85.62 188 GLN A C 1
ATOM 1439 O O . GLN A 1 188 ? 22.5 -13.656 6.793 1 85.62 188 GLN A O 1
ATOM 1444 N N . GLN A 1 189 ? 21.062 -15.305 7.352 1 85.44 189 GLN A N 1
ATOM 1445 C CA . GLN A 1 189 ? 19.828 -14.547 7.129 1 85.44 189 GLN A CA 1
ATOM 1446 C C . GLN A 1 189 ? 19.047 -14.391 8.422 1 85.44 189 GLN A C 1
ATOM 1448 O O . GLN A 1 189 ? 18.953 -15.32 9.227 1 85.44 189 GLN A O 1
ATOM 1453 N N . ALA A 1 190 ? 18.672 -13.172 8.703 1 87.12 190 ALA A N 1
ATOM 1454 C CA . ALA A 1 190 ? 17.875 -12.906 9.906 1 87.12 190 ALA A CA 1
ATOM 1455 C C . ALA A 1 190 ? 16.75 -11.93 9.617 1 87.12 190 ALA A C 1
ATOM 1457 O O . ALA A 1 190 ? 16.859 -11.07 8.734 1 87.12 190 ALA A O 1
ATOM 1458 N N . PHE A 1 191 ? 15.695 -12.102 10.336 1 87.38 191 PHE A N 1
ATOM 1459 C CA . PHE A 1 191 ? 14.633 -11.109 10.273 1 87.38 191 PHE A CA 1
ATOM 1460 C C . PHE A 1 191 ? 14.961 -9.898 11.125 1 87.38 191 PHE A C 1
ATOM 1462 O O . PHE A 1 191 ? 15.344 -10.039 12.289 1 87.38 191 PHE A O 1
ATOM 1469 N N . MET A 1 192 ? 14.812 -8.727 10.516 1 90.56 192 MET A N 1
ATOM 1470 C CA . MET A 1 192 ? 15 -7.453 11.211 1 90.56 192 MET A CA 1
ATOM 1471 C C . MET A 1 192 ? 13.688 -6.68 11.289 1 90.56 192 MET A C 1
ATOM 1473 O O . MET A 1 192 ? 12.945 -6.613 10.305 1 90.56 192 MET A O 1
ATOM 1477 N N . ALA A 1 193 ? 13.484 -6.129 12.438 1 90.25 193 ALA A N 1
ATOM 1478 C CA . ALA A 1 193 ? 12.219 -5.445 12.664 1 90.25 193 ALA A CA 1
ATOM 1479 C C . ALA A 1 193 ? 12.312 -3.967 12.312 1 90.25 193 ALA A C 1
ATOM 1481 O O . ALA A 1 193 ? 13.328 -3.32 12.586 1 90.25 193 ALA A O 1
ATOM 1482 N N . LEU A 1 194 ? 11.281 -3.439 11.641 1 89.81 194 LEU A N 1
ATOM 1483 C CA . LEU A 1 194 ? 11.07 -1.996 11.633 1 89.81 194 LEU A CA 1
ATOM 1484 C C . LEU A 1 194 ? 10.461 -1.529 12.945 1 89.81 194 LEU A C 1
ATOM 1486 O O . LEU A 1 194 ? 9.859 -2.324 13.68 1 89.81 194 LEU A O 1
ATOM 1490 N N . ASP A 1 195 ? 10.672 -0.239 13.312 1 88.5 195 ASP A N 1
ATOM 1491 C CA . ASP A 1 195 ? 9.984 0.302 14.477 1 88.5 195 ASP A CA 1
ATOM 1492 C C . ASP A 1 195 ? 8.469 0.182 14.328 1 88.5 195 ASP A C 1
ATOM 1494 O O . ASP A 1 195 ? 7.914 0.541 13.289 1 88.5 195 ASP A O 1
ATOM 1498 N N . PRO A 1 196 ? 7.926 -0.396 15.406 1 90.5 196 PRO A N 1
ATOM 1499 C CA . PRO A 1 196 ? 6.465 -0.414 15.328 1 90.5 196 PRO A CA 1
ATOM 1500 C C . PRO A 1 196 ? 5.871 0.969 15.07 1 90.5 196 PRO A C 1
ATOM 1502 O O . PRO A 1 196 ? 6.375 1.967 15.594 1 90.5 196 PRO A O 1
ATOM 1505 N N . THR A 1 197 ? 4.949 0.982 14.289 1 94.81 197 THR A N 1
ATOM 1506 C CA . THR A 1 197 ? 4.414 2.262 13.836 1 94.81 197 THR A CA 1
ATOM 1507 C C . THR A 1 197 ? 2.889 2.256 13.883 1 94.81 197 THR A C 1
ATOM 1509 O O . THR A 1 197 ? 2.254 1.256 13.539 1 94.81 197 THR A O 1
ATOM 1512 N N . PHE A 1 198 ? 2.322 3.371 14.383 1 96.44 198 PHE A N 1
ATOM 1513 C CA . PHE A 1 198 ? 0.884 3.607 14.328 1 96.44 198 PHE A CA 1
ATOM 1514 C C . PHE A 1 198 ? 0.532 4.535 13.164 1 96.44 198 PHE A C 1
ATOM 1516 O O . PHE A 1 198 ? 1.14 5.598 13.008 1 96.44 198 PHE A O 1
ATOM 1523 N N . VAL A 1 199 ? -0.348 4.098 12.352 1 97.94 199 VAL A N 1
ATOM 1524 C CA . VAL A 1 199 ? -0.927 4.945 11.32 1 97.94 199 VAL A CA 1
ATOM 1525 C C . VAL A 1 199 ? -2.379 5.266 11.664 1 97.94 199 VAL A C 1
ATOM 1527 O O . VAL A 1 199 ? -3.211 4.359 11.773 1 97.94 199 VAL A O 1
ATOM 1530 N N . LEU A 1 200 ? -2.68 6.52 11.852 1 97.88 200 LEU A N 1
ATOM 1531 C CA . LEU A 1 200 ? -4.023 6.984 12.18 1 97.88 200 LEU A CA 1
ATOM 1532 C C . LEU A 1 200 ? -4.586 7.852 11.055 1 97.88 200 LEU A C 1
ATOM 1534 O O . LEU A 1 200 ? -3.852 8.617 10.43 1 97.88 200 LEU A O 1
ATOM 1538 N N . SER A 1 201 ? -5.863 7.75 10.875 1 98.44 201 SER A N 1
ATOM 1539 C CA . SER A 1 201 ? -6.516 8.625 9.906 1 98.44 201 SER A CA 1
ATOM 1540 C C . SER A 1 201 ? -7.883 9.078 10.406 1 98.44 201 SER A C 1
ATOM 1542 O O . SER A 1 201 ? -8.477 8.438 11.273 1 98.44 201 SER A O 1
ATOM 1544 N N . GLY A 1 202 ? -8.32 10.188 9.977 1 98.19 202 GLY A N 1
ATOM 1545 C CA . GLY A 1 202 ? -9.625 10.75 10.266 1 98.19 202 GLY A CA 1
ATOM 1546 C C . GLY A 1 202 ? -10.102 11.734 9.211 1 98.19 202 GLY A C 1
ATOM 1547 O O . GLY A 1 202 ? -9.289 12.297 8.469 1 98.19 202 GLY A O 1
ATOM 1548 N N . GLU A 1 203 ? -11.359 11.914 9.141 1 98.12 203 GLU A N 1
ATOM 1549 C CA . GLU A 1 203 ? -11.969 12.781 8.141 1 98.12 203 GLU A CA 1
ATOM 1550 C C . GLU A 1 203 ? -12.719 13.938 8.797 1 98.12 203 GLU A C 1
ATOM 1552 O O . GLU A 1 203 ? -13.25 13.789 9.898 1 98.12 203 GLU A O 1
ATOM 1557 N N . LYS A 1 204 ? -12.664 15.008 8.094 1 97.81 204 LYS A N 1
ATOM 1558 C CA . LYS A 1 204 ? -13.43 16.172 8.508 1 97.81 204 LYS A CA 1
ATOM 1559 C C . LYS A 1 204 ? -14.797 16.203 7.824 1 97.81 204 LYS A C 1
ATOM 1561 O O . LYS A 1 204 ? -14.898 15.984 6.613 1 97.81 204 LYS A O 1
ATOM 1566 N N . ILE A 1 205 ? -15.898 16.328 8.586 1 89 205 ILE A N 1
ATOM 1567 C CA . ILE A 1 205 ? -17.234 16.5 8.016 1 89 205 ILE A CA 1
ATOM 1568 C C . ILE A 1 205 ? -17.484 17.984 7.723 1 89 205 ILE A C 1
ATOM 1570 O O . ILE A 1 205 ? -17.125 18.844 8.516 1 89 205 ILE A O 1
ATOM 1574 N N . MET B 1 1 ? -27.141 22.125 2.654 1 21.16 1 MET B N 1
ATOM 1575 C CA . MET B 1 1 ? -26.844 20.75 3.062 1 21.16 1 MET B CA 1
ATOM 1576 C C . MET B 1 1 ? -26.219 19.969 1.914 1 21.16 1 MET B C 1
ATOM 1578 O O . MET B 1 1 ? -26.922 19.562 0.987 1 21.16 1 MET B O 1
ATOM 1582 N N . SER B 1 2 ? -25.016 20.391 1.423 1 23.16 2 SER B N 1
ATOM 1583 C CA . SER B 1 2 ? -24.391 20.188 0.121 1 23.16 2 SER B CA 1
ATOM 1584 C C . SER B 1 2 ? -24.125 18.703 -0.135 1 23.16 2 SER B C 1
ATOM 1586 O O . SER B 1 2 ? -23.453 18.047 0.665 1 23.16 2 SER B O 1
ATOM 1588 N N . GLU B 1 3 ? -24.984 17.969 -0.753 1 24.61 3 GLU B N 1
ATOM 1589 C CA . GLU B 1 3 ? -25.141 16.594 -1.212 1 24.61 3 GLU B CA 1
ATOM 1590 C C . GLU B 1 3 ? -23.906 16.125 -1.975 1 24.61 3 GLU B C 1
ATOM 1592 O O . GLU B 1 3 ? -23.875 16.172 -3.207 1 24.61 3 GLU B O 1
ATOM 1597 N N . SER B 1 4 ? -22.703 16.766 -1.656 1 28.48 4 SER B N 1
ATOM 1598 C CA . SER B 1 4 ? -21.625 16.469 -2.592 1 28.48 4 SER B CA 1
ATOM 1599 C C . SER B 1 4 ? -21.469 14.977 -2.824 1 28.48 4 SER B C 1
ATOM 1601 O O . SER B 1 4 ? -21.047 14.242 -1.929 1 28.48 4 SER B O 1
ATOM 1603 N N . GLY B 1 5 ? -22.422 14.43 -3.465 1 29.78 5 GLY B N 1
ATOM 1604 C CA . GLY B 1 5 ? -22.469 13.07 -3.967 1 29.78 5 GLY B CA 1
ATOM 1605 C C . GLY B 1 5 ? -21.156 12.586 -4.531 1 29.78 5 GLY B C 1
ATOM 1606 O O . GLY B 1 5 ? -20.297 13.398 -4.895 1 29.78 5 GLY B O 1
ATOM 1607 N N . PRO B 1 6 ? -20.609 11.352 -4.23 1 36.84 6 PRO B N 1
ATOM 1608 C CA . PRO B 1 6 ? -19.422 10.891 -4.938 1 36.84 6 PRO B CA 1
ATOM 1609 C C . PRO B 1 6 ? -19.484 11.156 -6.441 1 36.84 6 PRO B C 1
ATOM 1611 O O . PRO B 1 6 ? -20.344 10.594 -7.129 1 36.84 6 PRO B O 1
ATOM 1614 N N . SER B 1 7 ? -19.453 12.289 -6.891 1 34.56 7 SER B N 1
ATOM 1615 C CA . SER B 1 7 ? -19.891 12.523 -8.266 1 34.56 7 SER B CA 1
ATOM 1616 C C . SER B 1 7 ? -19.156 11.602 -9.234 1 34.56 7 SER B C 1
ATOM 1618 O O . SER B 1 7 ? -19.547 11.492 -10.406 1 34.56 7 SER B O 1
ATOM 1620 N N . SER B 1 8 ? -17.734 11.352 -9.172 1 41.06 8 SER B N 1
ATOM 1621 C CA . SER B 1 8 ? -17.234 10.594 -10.312 1 41.06 8 SER B CA 1
ATOM 1622 C C . SER B 1 8 ? -17.719 9.148 -10.273 1 41.06 8 SER B C 1
ATOM 1624 O O . SER B 1 8 ? -17.859 8.57 -9.188 1 41.06 8 SER B O 1
ATOM 1626 N N . GLY B 1 9 ? -18.641 8.602 -11.102 1 53.41 9 GLY B N 1
ATOM 1627 C CA . GLY B 1 9 ? -19.297 7.328 -11.352 1 53.41 9 GLY B CA 1
ATOM 1628 C C . GLY B 1 9 ? -18.453 6.129 -10.984 1 53.41 9 GLY B C 1
ATOM 1629 O O . GLY B 1 9 ? -18.875 4.984 -11.141 1 53.41 9 GLY B O 1
ATOM 1630 N N . ARG B 1 10 ? -17.188 6.254 -10.766 1 63.81 10 ARG B N 1
ATOM 1631 C CA . ARG B 1 10 ? -16.453 5.023 -10.461 1 63.81 10 ARG B CA 1
ATOM 1632 C C . ARG B 1 10 ? -16.609 4.641 -8.992 1 63.81 10 ARG B C 1
ATOM 1634 O O . ARG B 1 10 ? -16.562 5.508 -8.117 1 63.81 10 ARG B O 1
ATOM 1641 N N . PRO B 1 11 ? -16.891 3.404 -8.797 1 83.06 11 PRO B N 1
ATOM 1642 C CA . PRO B 1 11 ? -17.141 2.967 -7.418 1 83.06 11 PRO B CA 1
ATOM 1643 C C . PRO B 1 11 ? -15.984 3.293 -6.477 1 83.06 11 PRO B C 1
ATOM 1645 O O . PRO B 1 11 ? -16.219 3.764 -5.359 1 83.06 11 PRO B O 1
ATOM 1648 N N . TRP B 1 12 ? -14.695 3.188 -6.871 1 92.94 12 TRP B N 1
ATOM 1649 C CA . TRP B 1 12 ? -13.531 3.664 -6.125 1 92.94 12 TRP B CA 1
ATOM 1650 C C . TRP B 1 12 ? -12.922 4.891 -6.793 1 92.94 12 TRP B C 1
ATOM 1652 O O . TRP B 1 12 ? -12.219 4.77 -7.793 1 92.94 12 TRP B O 1
ATOM 1662 N N . PRO B 1 13 ? -13.086 6.105 -6.281 1 93.25 13 PRO B N 1
ATOM 1663 C CA . PRO B 1 13 ? -12.758 7.328 -7.016 1 93.25 13 PRO B CA 1
ATOM 1664 C C . PRO B 1 13 ? -11.312 7.785 -6.789 1 93.25 13 PRO B C 1
ATOM 1666 O O . PRO B 1 13 ? -10.953 8.898 -7.168 1 93.25 13 PRO B O 1
ATOM 1669 N N . TYR B 1 14 ? -10.5 6.965 -6.188 1 96.81 14 TYR B N 1
ATOM 1670 C CA . TYR B 1 14 ? -9.156 7.387 -5.82 1 96.81 14 TYR B CA 1
ATOM 1671 C C . TYR B 1 14 ? -8.109 6.672 -6.672 1 96.81 14 TYR B C 1
ATOM 1673 O O . TYR B 1 14 ? -8.375 5.594 -7.211 1 96.81 14 TYR B O 1
ATOM 1681 N N . ALA B 1 15 ? -6.941 7.254 -6.754 1 96.62 15 ALA B N 1
ATOM 1682 C CA . ALA B 1 15 ? -5.805 6.695 -7.484 1 96.62 15 ALA B CA 1
ATOM 1683 C C . ALA B 1 15 ? -4.996 5.75 -6.598 1 96.62 15 ALA B C 1
ATOM 1685 O O . ALA B 1 15 ? -4.375 4.809 -7.094 1 96.62 15 ALA B O 1
ATOM 1686 N N . SER B 1 16 ? -4.938 6.039 -5.301 1 96.88 16 SER B N 1
ATOM 1687 C CA . SER B 1 16 ? -4.18 5.199 -4.379 1 96.88 16 SER B CA 1
ATOM 1688 C C . SER B 1 16 ? -4.887 3.867 -4.141 1 96.88 16 SER B C 1
ATOM 1690 O O . SER B 1 16 ? -6.117 3.812 -4.078 1 96.88 16 SER B O 1
ATOM 1692 N N . PRO B 1 17 ? -4.121 2.768 -4.004 1 97.75 17 PRO B N 1
ATOM 1693 C CA . PRO B 1 17 ? -4.738 1.487 -3.652 1 97.75 17 PRO B CA 1
ATOM 1694 C C . PRO B 1 17 ? -5.152 1.414 -2.184 1 97.75 17 PRO B C 1
ATOM 1696 O O . PRO B 1 17 ? -4.871 2.338 -1.413 1 97.75 17 PRO B O 1
ATOM 1699 N N . GLY B 1 18 ? -5.785 0.311 -1.86 1 98.06 18 GLY B N 1
ATOM 1700 C CA . GLY B 1 18 ? -6.191 0.085 -0.483 1 98.06 18 GLY B CA 1
ATOM 1701 C C . GLY B 1 18 ? -7.676 0.316 -0.254 1 98.06 18 GLY B C 1
ATOM 1702 O O . GLY B 1 18 ? -8.062 1.043 0.664 1 98.06 18 GLY B O 1
ATOM 1703 N N . ILE B 1 19 ? -8.461 -0.218 -1.093 1 98.12 19 ILE B N 1
ATOM 1704 C CA . ILE B 1 19 ? -9.906 -0.176 -0.897 1 98.12 19 ILE B CA 1
ATOM 1705 C C . ILE B 1 19 ? -10.266 -0.831 0.435 1 98.12 19 ILE B C 1
ATOM 1707 O O . ILE B 1 19 ? -9.805 -1.935 0.735 1 98.12 19 ILE B O 1
ATOM 1711 N N . PRO B 1 20 ? -11.078 -0.168 1.272 1 97.19 20 PRO B N 1
ATOM 1712 C CA . PRO B 1 20 ? -11.5 -0.804 2.523 1 97.19 20 PRO B CA 1
ATOM 1713 C C . PRO B 1 20 ? -12.195 -2.146 2.299 1 97.19 20 PRO B C 1
ATOM 1715 O O . PRO B 1 20 ? -12.938 -2.309 1.327 1 97.19 20 PRO B O 1
ATOM 1718 N N . ASP B 1 21 ? -11.992 -3.102 3.223 1 97 21 ASP B N 1
ATOM 1719 C CA . ASP B 1 21 ? -12.477 -4.469 3.076 1 97 21 ASP B CA 1
ATOM 1720 C C . ASP B 1 21 ? -13.992 -4.5 2.912 1 97 21 ASP B C 1
ATOM 1722 O O . ASP B 1 21 ? -14.516 -5.289 2.123 1 97 21 ASP B O 1
ATOM 1726 N N . GLU B 1 22 ? -14.641 -3.641 3.586 1 95.44 22 GLU B N 1
ATOM 1727 C CA . GLU B 1 22 ? -16.094 -3.682 3.656 1 95.44 22 GLU B CA 1
ATOM 1728 C C . GLU B 1 22 ? -16.719 -3.232 2.34 1 95.44 22 GLU B C 1
ATOM 1730 O O . GLU B 1 22 ? -17.922 -3.402 2.129 1 95.44 22 GLU B O 1
ATOM 1735 N N . TRP B 1 23 ? -16 -2.703 1.419 1 97 23 TRP B N 1
ATOM 1736 C CA . TRP B 1 23 ? -16.516 -2.277 0.123 1 97 23 TRP B CA 1
ATOM 1737 C C . TRP B 1 23 ? -16.703 -3.471 -0.807 1 97 23 TRP B C 1
ATOM 1739 O O . TRP B 1 23 ? -17.391 -3.371 -1.825 1 97 23 TRP B O 1
ATOM 1749 N N . PHE B 1 24 ? -16.031 -4.578 -0.519 1 97.94 24 PHE B N 1
ATOM 1750 C CA . PHE B 1 24 ? -16.125 -5.758 -1.373 1 97.94 24 PHE B CA 1
ATOM 1751 C C . PHE B 1 24 ? -17.312 -6.625 -0.981 1 97.94 24 PHE B C 1
ATOM 1753 O O . PHE B 1 24 ? -17.641 -6.734 0.201 1 97.94 24 PHE B O 1
ATOM 1760 N N . GLU B 1 25 ? -17.969 -7.148 -1.988 1 97.81 25 GLU B N 1
ATOM 1761 C CA . GLU B 1 25 ? -18.906 -8.234 -1.714 1 97.81 25 GLU B CA 1
ATOM 1762 C C . GLU B 1 25 ? -18.188 -9.461 -1.158 1 97.81 25 GLU B C 1
ATOM 1764 O O . GLU B 1 25 ? -17.078 -9.789 -1.604 1 97.81 25 GLU B O 1
ATOM 1769 N N . ARG B 1 26 ? -18.922 -10.117 -0.25 1 96.38 26 ARG B N 1
ATOM 1770 C CA . ARG B 1 26 ? -18.281 -11.242 0.419 1 96.38 26 ARG B CA 1
ATOM 1771 C C . ARG B 1 26 ? -19.234 -12.43 0.537 1 96.38 26 ARG B C 1
ATOM 1773 O O . ARG B 1 26 ? -20.453 -12.258 0.428 1 96.38 26 ARG B O 1
ATOM 1780 N N . ILE B 1 27 ? -18.719 -13.508 0.66 1 94.88 27 ILE B N 1
ATOM 1781 C CA . ILE B 1 27 ? -19.406 -14.734 1.025 1 94.88 27 ILE B CA 1
ATOM 1782 C C . ILE B 1 27 ? -18.891 -15.25 2.363 1 94.88 27 ILE B C 1
ATOM 1784 O O . ILE B 1 27 ? -17.672 -15.352 2.562 1 94.88 27 ILE B O 1
ATOM 1788 N N . PRO B 1 28 ? -19.859 -15.523 3.318 1 93.31 28 PRO B N 1
ATOM 1789 C CA . PRO B 1 28 ? -19.406 -16.047 4.609 1 93.31 28 PRO B CA 1
ATOM 1790 C C . PRO B 1 28 ? -18.5 -17.25 4.465 1 93.31 28 PRO B C 1
ATOM 1792 O O . PRO B 1 28 ? -18.766 -18.141 3.65 1 93.31 28 PRO B O 1
ATOM 1795 N N . GLY B 1 29 ? -17.422 -17.25 5.188 1 92.06 29 GLY B N 1
ATOM 1796 C CA . GLY B 1 29 ? -16.5 -18.375 5.199 1 92.06 29 GLY B CA 1
ATOM 1797 C C . GLY B 1 29 ? -15.367 -18.25 4.207 1 92.06 29 GLY B C 1
ATOM 1798 O O . GLY B 1 29 ? -14.406 -19.016 4.246 1 92.06 29 GLY B O 1
ATOM 1799 N N . ILE B 1 30 ? -15.484 -17.344 3.236 1 93.31 30 ILE B N 1
ATOM 1800 C CA . ILE B 1 30 ? -14.422 -17.109 2.268 1 93.31 30 ILE B CA 1
ATOM 1801 C C . ILE B 1 30 ? -13.586 -15.906 2.707 1 93.31 30 ILE B C 1
ATOM 1803 O O . ILE B 1 30 ? -14.055 -14.773 2.693 1 93.31 30 ILE B O 1
ATOM 1807 N N . PRO B 1 31 ? -12.445 -16.172 3.037 1 91 31 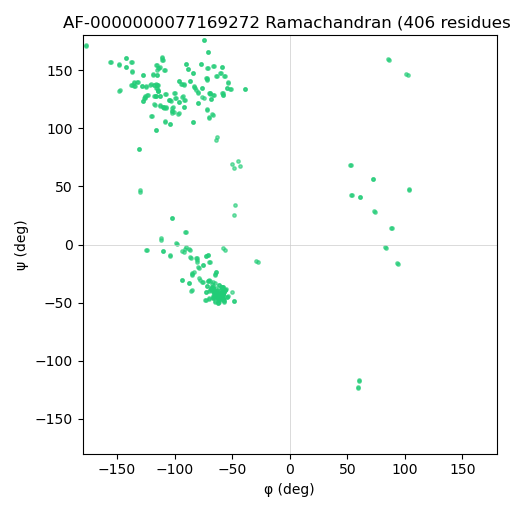PRO B N 1
ATOM 1808 C CA . PRO B 1 31 ? -11.617 -15.062 3.506 1 91 31 PRO B CA 1
ATOM 1809 C C . PRO B 1 31 ? -11.211 -14.109 2.383 1 91 31 PRO B C 1
ATOM 1811 O O . PRO B 1 31 ? -11.188 -14.508 1.214 1 91 31 PRO B O 1
ATOM 1814 N N . LEU B 1 32 ? -10.984 -12.852 2.713 1 92.94 32 LEU B N 1
ATOM 1815 C CA . LEU B 1 32 ? -10.406 -11.883 1.788 1 92.94 32 LEU B CA 1
ATOM 1816 C C . LEU B 1 32 ? -9.039 -11.422 2.273 1 92.94 32 LEU B C 1
ATOM 1818 O O . LEU B 1 32 ? -8.75 -11.461 3.471 1 92.94 32 LEU B O 1
ATOM 1822 N N . SER B 1 33 ? -8.172 -11.039 1.326 1 93.81 33 SER B N 1
ATOM 1823 C CA . SER B 1 33 ? -6.914 -10.391 1.688 1 93.81 33 SER B CA 1
ATOM 1824 C C . SER B 1 33 ? -7.16 -9.008 2.291 1 93.81 33 SER B C 1
ATOM 1826 O O . SER B 1 33 ? -7.613 -8.094 1.6 1 93.81 33 SER B O 1
ATOM 1828 N N . PRO B 1 34 ? -6.855 -8.922 3.596 1 96.56 34 PRO B N 1
ATOM 1829 C CA . PRO B 1 34 ? -7.121 -7.625 4.227 1 96.56 34 PRO B CA 1
ATOM 1830 C C . PRO B 1 34 ? -6.359 -6.48 3.566 1 96.56 34 PRO B C 1
ATOM 1832 O O . PRO B 1 34 ? -5.273 -6.691 3.018 1 96.56 34 PRO B O 1
ATOM 1835 N N . ARG B 1 35 ? -6.91 -5.301 3.654 1 97.94 35 ARG B N 1
ATOM 1836 C CA . ARG B 1 35 ? -6.406 -4.105 2.986 1 97.94 35 ARG B CA 1
ATOM 1837 C C . ARG B 1 35 ? -4.902 -3.949 3.205 1 97.94 35 ARG B C 1
ATOM 1839 O O . ARG B 1 35 ? -4.152 -3.727 2.252 1 97.94 35 ARG B O 1
ATOM 1846 N N . GLU B 1 36 ? -4.461 -4.062 4.438 1 97.88 36 GLU B N 1
ATOM 1847 C CA . GLU B 1 36 ? -3.07 -3.789 4.781 1 97.88 36 GLU B CA 1
ATOM 1848 C C . GLU B 1 36 ? -2.135 -4.816 4.148 1 97.88 36 GLU B C 1
ATOM 1850 O O . GLU B 1 36 ? -1.04 -4.469 3.697 1 97.88 36 GLU B O 1
ATOM 1855 N N . VAL B 1 37 ? -2.561 -6.035 4.105 1 96.75 37 VAL B N 1
ATOM 1856 C CA . VAL B 1 37 ? -1.764 -7.078 3.471 1 96.75 37 VAL B CA 1
ATOM 1857 C C . VAL B 1 37 ? -1.793 -6.902 1.953 1 96.75 37 VAL B C 1
ATOM 1859 O O . VAL B 1 37 ? -0.765 -7.043 1.286 1 96.75 37 VAL B O 1
ATOM 1862 N N . ARG B 1 38 ? -2.93 -6.574 1.439 1 97.56 38 ARG B N 1
ATOM 1863 C CA . ARG B 1 38 ? -3.135 -6.41 0.004 1 97.56 38 ARG B CA 1
ATOM 1864 C C . ARG B 1 38 ? -2.227 -5.316 -0.554 1 97.56 38 ARG B C 1
ATOM 1866 O O . ARG B 1 38 ? -1.623 -5.488 -1.615 1 97.56 38 ARG B O 1
ATOM 1873 N N . VAL B 1 39 ? -2.09 -4.207 0.161 1 98.38 39 VAL B N 1
ATOM 1874 C CA . VAL B 1 39 ? -1.267 -3.117 -0.356 1 98.38 39 VAL B CA 1
ATOM 1875 C C . VAL B 1 39 ? 0.208 -3.512 -0.297 1 98.38 39 VAL B C 1
ATOM 1877 O O . VAL B 1 39 ? 1.005 -3.084 -1.137 1 98.38 39 VAL B O 1
ATOM 1880 N N . LEU B 1 40 ? 0.585 -4.312 0.669 1 98.12 40 LEU B N 1
ATOM 1881 C CA . LEU B 1 40 ? 1.944 -4.844 0.691 1 98.12 40 LEU B CA 1
ATOM 1882 C C . LEU B 1 40 ? 2.201 -5.734 -0.519 1 98.12 40 LEU B C 1
ATOM 1884 O O . LEU B 1 40 ? 3.262 -5.652 -1.142 1 98.12 40 LEU B O 1
ATOM 1888 N N . MET B 1 41 ? 1.214 -6.547 -0.851 1 98.19 41 MET B N 1
ATOM 1889 C CA . MET B 1 41 ? 1.32 -7.418 -2.018 1 98.19 41 MET B CA 1
ATOM 1890 C C . MET B 1 41 ? 1.468 -6.602 -3.297 1 98.19 41 MET B C 1
ATOM 1892 O O . MET B 1 41 ? 2.338 -6.883 -4.121 1 98.19 41 MET B O 1
ATOM 1896 N N . LEU B 1 42 ? 0.632 -5.621 -3.422 1 98.56 42 LEU B N 1
ATOM 1897 C CA . LEU B 1 42 ? 0.662 -4.766 -4.602 1 98.56 42 LEU B CA 1
ATOM 1898 C C . LEU B 1 42 ? 2.02 -4.086 -4.75 1 98.56 42 LEU B C 1
ATOM 1900 O O . LEU B 1 42 ? 2.543 -3.967 -5.859 1 98.56 42 LEU B O 1
ATOM 1904 N N . SER B 1 43 ? 2.555 -3.625 -3.65 1 98.19 43 SER B N 1
ATOM 1905 C CA . SER B 1 43 ? 3.861 -2.979 -3.652 1 98.19 43 SER B CA 1
ATOM 1906 C C . SER B 1 43 ? 4.941 -3.916 -4.184 1 98.19 43 SER B C 1
ATOM 1908 O O . SER B 1 43 ? 5.836 -3.488 -4.914 1 98.19 43 SER B O 1
ATOM 1910 N N . GLN B 1 44 ? 4.859 -5.172 -3.854 1 98.06 44 GLN B N 1
ATOM 1911 C CA . GLN B 1 44 ? 5.883 -6.129 -4.25 1 98.06 44 GLN B CA 1
ATOM 1912 C C . GLN B 1 44 ? 5.637 -6.641 -5.668 1 98.06 44 GLN B C 1
ATOM 1914 O O . GLN B 1 44 ? 6.566 -7.094 -6.34 1 98.06 44 GLN B O 1
ATOM 1919 N N . LEU B 1 45 ? 4.426 -6.586 -6.125 1 98.44 45 LEU B N 1
ATOM 1920 C CA . LEU B 1 45 ? 4.086 -7.082 -7.457 1 98.44 45 LEU B CA 1
ATOM 1921 C C . LEU B 1 45 ? 4.676 -6.184 -8.539 1 98.44 45 LEU B C 1
ATOM 1923 O O . LEU B 1 45 ? 4.945 -6.637 -9.648 1 98.44 45 LEU B O 1
ATOM 1927 N N . ARG B 1 46 ? 4.828 -4.805 -8.242 1 97.94 46 ARG B N 1
ATOM 1928 C CA . ARG B 1 46 ? 5.395 -3.875 -9.211 1 97.94 46 ARG B CA 1
ATOM 1929 C C . ARG B 1 46 ? 4.672 -3.973 -10.555 1 97.94 46 ARG B C 1
ATOM 1931 O O . ARG B 1 46 ? 5.281 -4.316 -11.57 1 97.94 46 ARG B O 1
ATOM 1938 N N . LEU B 1 47 ? 3.439 -3.553 -10.594 1 98.44 47 LEU B N 1
ATOM 1939 C CA . LEU B 1 47 ? 2.551 -3.713 -11.742 1 98.44 47 LEU B CA 1
ATOM 1940 C C . LEU B 1 47 ? 2.699 -2.547 -12.711 1 98.44 47 LEU B C 1
ATOM 1942 O O . LEU B 1 47 ? 3.033 -1.433 -12.305 1 98.44 47 LEU B O 1
ATOM 1946 N N . SER B 1 48 ? 2.463 -2.801 -13.914 1 97.12 48 SER B N 1
ATOM 1947 C CA . SER B 1 48 ? 2.336 -1.812 -14.977 1 97.12 48 SER B CA 1
ATOM 1948 C C . SER B 1 48 ? 1.24 -2.199 -15.961 1 97.12 48 SER B C 1
ATOM 1950 O O . SER B 1 48 ? 0.857 -3.367 -16.047 1 97.12 48 SER B O 1
ATOM 1952 N N . CYS B 1 49 ? 0.777 -1.227 -16.688 1 97.31 49 CYS B N 1
ATOM 1953 C CA . CYS B 1 49 ? -0.377 -1.42 -17.562 1 97.31 49 CYS B CA 1
ATOM 1954 C C . CYS B 1 49 ? -0.015 -2.289 -18.766 1 97.31 49 CYS B C 1
ATOM 1956 O O . CYS B 1 49 ? -0.898 -2.775 -19.469 1 97.31 49 CYS B O 1
ATOM 1958 N N . ARG B 1 50 ? 1.236 -2.543 -18.906 1 96.62 50 ARG B N 1
ATOM 1959 C CA . ARG B 1 50 ? 1.681 -3.318 -20.062 1 96.62 50 ARG B CA 1
ATOM 1960 C C . ARG B 1 50 ? 2.025 -4.75 -19.656 1 96.62 50 ARG B C 1
ATOM 1962 O O . ARG B 1 50 ? 2.322 -5.586 -20.516 1 96.62 50 ARG B O 1
ATOM 1969 N N . LEU B 1 51 ? 2.057 -4.996 -18.406 1 98 51 LEU B N 1
ATOM 1970 C CA . LEU B 1 51 ? 2.455 -6.305 -17.906 1 98 51 LEU B CA 1
ATOM 1971 C C . LEU B 1 51 ? 1.237 -7.191 -17.672 1 98 51 LEU B C 1
ATOM 1973 O O . LEU B 1 51 ? 0.204 -6.723 -17.188 1 98 51 LEU B O 1
ATOM 1977 N N . ARG B 1 52 ? 1.356 -8.453 -18.047 1 98.75 52 ARG B N 1
ATOM 1978 C CA . ARG B 1 52 ? 0.304 -9.438 -17.812 1 98.75 52 ARG B CA 1
ATOM 1979 C C . ARG B 1 52 ? 0.392 -10 -16.391 1 98.75 52 ARG B C 1
ATOM 1981 O O . ARG B 1 52 ? 1.467 -10.406 -15.945 1 98.75 52 ARG B O 1
ATOM 1988 N N . PHE B 1 53 ? -0.76 -10.109 -15.742 1 98.81 53 PHE B N 1
ATOM 1989 C CA . PHE B 1 53 ? -0.794 -10.492 -14.336 1 98.81 53 PHE B CA 1
ATOM 1990 C C . PHE B 1 53 ? -1.711 -11.695 -14.125 1 98.81 53 PHE B C 1
ATOM 1992 O O . PHE B 1 53 ? -2.871 -11.672 -14.539 1 98.81 53 PHE B O 1
ATOM 1999 N N . TRP B 1 54 ? -1.174 -12.812 -13.477 1 98.69 54 TRP B N 1
ATOM 2000 C CA . TRP B 1 54 ? -1.957 -13.953 -13.008 1 98.69 54 TRP B CA 1
ATOM 2001 C C . TRP B 1 54 ? -2.146 -13.898 -11.5 1 98.69 54 TRP B C 1
ATOM 2003 O O . TRP B 1 54 ? -1.17 -13.828 -10.742 1 98.69 54 TRP B O 1
ATOM 2013 N N . ASP B 1 55 ? -3.328 -13.914 -11.055 1 98.25 55 ASP B N 1
ATOM 2014 C CA . ASP B 1 55 ? -3.648 -14.125 -9.648 1 98.25 55 ASP B CA 1
ATOM 2015 C C . ASP B 1 55 ? -4.168 -15.539 -9.406 1 98.25 55 ASP B C 1
ATOM 2017 O O . ASP B 1 55 ? -5.328 -15.836 -9.688 1 98.25 55 ASP B O 1
ATOM 2021 N N . ILE B 1 56 ? -3.33 -16.375 -8.852 1 97.06 56 ILE B N 1
ATOM 2022 C CA . ILE B 1 56 ? -3.678 -17.766 -8.594 1 97.06 56 ILE B CA 1
ATOM 2023 C C . ILE B 1 56 ? -4.258 -17.906 -7.191 1 97.06 56 ILE B C 1
ATOM 2025 O O . ILE B 1 56 ? -3.574 -17.641 -6.199 1 97.06 56 ILE B O 1
ATOM 2029 N N . GLY B 1 57 ? -5.449 -18.453 -7.09 1 94.69 57 GLY B N 1
ATOM 2030 C CA . GLY B 1 57 ? -6.188 -18.375 -5.84 1 94.69 57 GLY B CA 1
ATOM 2031 C C . GLY B 1 57 ? -6.727 -17 -5.551 1 94.69 57 GLY B C 1
ATOM 2032 O O . GLY B 1 57 ? -6.512 -16.453 -4.465 1 94.69 57 GLY B O 1
ATOM 2033 N N . ALA B 1 58 ? -7.492 -16.516 -6.492 1 95.88 58 ALA B N 1
ATOM 2034 C CA . ALA B 1 58 ? -7.867 -15.102 -6.488 1 95.88 58 ALA B CA 1
ATOM 2035 C C . ALA B 1 58 ? -8.93 -14.82 -5.426 1 95.88 58 ALA B C 1
ATOM 2037 O O . ALA B 1 58 ? -9.156 -13.664 -5.059 1 95.88 58 ALA B O 1
ATOM 2038 N N . GLY B 1 59 ? -9.625 -15.891 -4.938 1 93.56 59 GLY B N 1
ATOM 2039 C CA . GLY B 1 59 ? -10.539 -15.758 -3.816 1 93.56 59 GLY B CA 1
ATOM 2040 C C . GLY B 1 59 ? -11.672 -14.781 -4.086 1 93.56 59 GLY B C 1
ATOM 2041 O O . GLY B 1 59 ? -12.445 -14.961 -5.031 1 93.56 59 GLY B O 1
ATOM 2042 N N . THR B 1 60 ? -11.719 -13.648 -3.266 1 95.38 60 THR B N 1
ATOM 2043 C CA . THR B 1 60 ? -12.789 -12.664 -3.373 1 95.38 60 THR B CA 1
ATOM 2044 C C . THR B 1 60 ? -12.523 -11.703 -4.527 1 95.38 60 THR B C 1
ATOM 2046 O O . THR B 1 60 ? -13.398 -10.922 -4.91 1 95.38 60 THR B O 1
ATOM 2049 N N . GLY B 1 61 ? -11.367 -11.719 -5.07 1 97.75 61 GLY B N 1
ATOM 2050 C CA . GLY B 1 61 ? -11.039 -10.875 -6.207 1 97.75 61 GLY B CA 1
ATOM 2051 C C . GLY B 1 61 ? -10.523 -9.508 -5.805 1 97.75 61 GLY B C 1
ATOM 2052 O O . GLY B 1 61 ? -10.445 -8.594 -6.633 1 97.75 61 GLY B O 1
ATOM 2053 N N . THR B 1 62 ? -10.164 -9.336 -4.539 1 98.06 62 THR B N 1
ATOM 2054 C CA . THR B 1 62 ? -9.711 -8.031 -4.07 1 98.06 62 THR B CA 1
ATOM 2055 C C . THR B 1 62 ? -8.445 -7.598 -4.812 1 98.06 62 THR B C 1
ATOM 2057 O O . THR B 1 62 ? -8.359 -6.465 -5.289 1 98.06 62 THR B O 1
ATOM 2060 N N . LEU B 1 63 ? -7.5 -8.547 -4.957 1 98.38 63 LEU B N 1
ATOM 2061 C CA . LEU B 1 63 ? -6.23 -8.195 -5.586 1 98.38 63 LEU B CA 1
ATOM 2062 C C . LEU B 1 63 ? -6.418 -7.938 -7.078 1 98.38 63 LEU B C 1
ATOM 2064 O O . LEU B 1 63 ? -5.973 -6.91 -7.594 1 98.38 63 LEU B O 1
ATOM 2068 N N . PRO B 1 64 ? -7.129 -8.766 -7.852 1 98.56 64 PRO B N 1
ATOM 2069 C CA . PRO B 1 64 ? -7.395 -8.469 -9.258 1 98.56 64 PRO B CA 1
ATOM 2070 C C . PRO B 1 64 ? -8.109 -7.129 -9.453 1 98.56 64 PRO B C 1
ATOM 2072 O O . PRO B 1 64 ? -7.785 -6.383 -10.383 1 98.56 64 PRO B O 1
ATOM 2075 N N . VAL B 1 65 ? -9.062 -6.812 -8.617 1 98.56 65 VAL B N 1
ATOM 2076 C CA . VAL B 1 65 ? -9.797 -5.559 -8.734 1 98.56 65 VAL B CA 1
ATOM 2077 C C . VAL B 1 65 ? -8.844 -4.379 -8.547 1 98.56 65 VAL B C 1
ATOM 2079 O O . VAL B 1 65 ? -8.82 -3.463 -9.375 1 98.56 65 VAL B O 1
ATOM 2082 N N . GLU B 1 66 ? -8.055 -4.398 -7.5 1 98.62 66 GLU B N 1
ATOM 2083 C CA . GLU B 1 66 ? -7.145 -3.289 -7.246 1 98.62 66 GLU B CA 1
ATOM 2084 C C . GLU B 1 66 ? -6.07 -3.195 -8.328 1 98.62 66 GLU B C 1
ATOM 2086 O O . GLU B 1 66 ? -5.695 -2.098 -8.742 1 98.62 66 GLU B O 1
ATOM 2091 N N . ALA B 1 67 ? -5.555 -4.332 -8.742 1 98.62 67 ALA B N 1
ATOM 2092 C CA . ALA B 1 67 ? -4.59 -4.336 -9.836 1 98.62 67 ALA B CA 1
ATOM 2093 C C . ALA B 1 67 ? -5.176 -3.699 -11.086 1 98.62 67 ALA B C 1
ATOM 2095 O O . ALA B 1 67 ? -4.508 -2.918 -11.766 1 98.62 67 ALA B O 1
ATOM 2096 N N . ALA B 1 68 ? -6.41 -4.016 -11.398 1 98.56 68 ALA B N 1
ATOM 2097 C CA . ALA B 1 68 ? -7.078 -3.506 -12.594 1 98.56 68 ALA B CA 1
ATOM 2098 C C . ALA B 1 68 ? -7.309 -2 -12.492 1 98.56 68 ALA B C 1
ATOM 2100 O O . ALA B 1 68 ? -7.23 -1.287 -13.5 1 98.56 68 ALA B O 1
ATOM 2101 N N . LEU B 1 69 ? -7.617 -1.544 -11.336 1 97.88 69 LEU B N 1
ATOM 2102 C CA . LEU B 1 69 ? -7.816 -0.112 -11.141 1 97.88 69 LEU B CA 1
ATOM 2103 C C . LEU B 1 69 ? -6.504 0.647 -11.312 1 97.88 69 LEU B C 1
ATOM 2105 O O . LEU B 1 69 ? -6.484 1.738 -11.883 1 97.88 69 LEU B O 1
ATOM 2109 N N . LEU B 1 70 ? -5.406 0.044 -10.852 1 97.44 70 LEU B N 1
ATOM 2110 C CA . LEU B 1 70 ? -4.09 0.651 -11.008 1 97.44 70 LEU B CA 1
ATOM 2111 C C . LEU B 1 70 ? -3.633 0.596 -12.461 1 97.44 70 LEU B C 1
ATOM 2113 O O . LEU B 1 70 ? -2.971 1.517 -12.945 1 97.44 70 LEU B O 1
ATOM 2117 N N . CYS B 1 71 ? -4.012 -0.523 -13.102 1 98.12 71 CYS B N 1
ATOM 2118 C CA . CYS B 1 71 ? -3.562 -0.791 -14.461 1 98.12 71 CYS B CA 1
ATOM 2119 C C . CYS B 1 71 ? -4.73 -1.188 -15.352 1 98.12 71 CYS B C 1
ATOM 2121 O O . CYS B 1 71 ? -4.879 -2.359 -15.711 1 98.12 71 CYS B O 1
ATOM 2123 N N . PRO B 1 72 ? -5.457 -0.266 -15.852 1 97.31 72 PRO B N 1
ATOM 2124 C CA . PRO B 1 72 ? -6.723 -0.539 -16.531 1 97.31 72 PRO B CA 1
ATOM 2125 C C . PRO B 1 72 ? -6.535 -1.247 -17.875 1 97.31 72 PRO B C 1
ATOM 2127 O O . PRO B 1 72 ? -7.492 -1.799 -18.422 1 97.31 72 PRO B O 1
ATOM 2130 N N . THR B 1 73 ? -5.355 -1.264 -18.422 1 98 73 THR B N 1
ATOM 2131 C CA . THR B 1 73 ? -5.168 -1.907 -19.719 1 98 73 THR B CA 1
ATOM 2132 C C . THR B 1 73 ? -4.355 -3.191 -19.562 1 98 73 THR B C 1
ATOM 2134 O O . THR B 1 73 ? -4.125 -3.9 -20.547 1 98 73 THR B O 1
ATOM 2137 N N . ALA B 1 74 ? -3.865 -3.471 -18.391 1 98.31 74 ALA B N 1
ATOM 2138 C CA . ALA B 1 74 ? -3.1 -4.695 -18.172 1 98.31 74 ALA B CA 1
ATOM 2139 C C . ALA B 1 74 ? -4 -5.926 -18.25 1 98.31 74 ALA B C 1
ATOM 2141 O O . ALA B 1 74 ? -5.074 -5.957 -17.656 1 98.31 74 ALA B O 1
ATOM 2142 N N . PRO B 1 75 ? -3.627 -6.934 -19.031 1 98.44 75 PRO B N 1
ATOM 2143 C CA . PRO B 1 75 ? -4.395 -8.18 -18.969 1 98.44 75 PRO B CA 1
ATOM 2144 C C . PRO B 1 75 ? -4.234 -8.906 -17.641 1 98.44 75 PRO B C 1
ATOM 2146 O O . PRO B 1 75 ? -3.107 -9.195 -17.219 1 98.44 75 PRO B O 1
ATOM 2149 N N . ILE B 1 76 ? -5.32 -9.195 -17 1 98.75 76 ILE B N 1
ATOM 2150 C CA . ILE B 1 76 ? -5.297 -9.844 -15.688 1 98.75 76 ILE B CA 1
ATOM 2151 C C . ILE B 1 76 ? -6.113 -11.133 -15.742 1 98.75 76 ILE B C 1
ATOM 2153 O O . ILE B 1 76 ? -7.246 -11.141 -16.234 1 98.75 76 ILE B O 1
ATOM 2157 N N . VAL B 1 77 ? -5.547 -12.25 -15.297 1 98.75 77 VAL B N 1
ATOM 2158 C CA . VAL B 1 77 ? -6.242 -13.523 -15.164 1 98.75 77 VAL B CA 1
ATOM 2159 C C . VAL B 1 77 ? -6.371 -13.891 -13.688 1 98.75 77 VAL B C 1
ATOM 2161 O O . VAL B 1 77 ? -5.371 -13.969 -12.969 1 98.75 77 VAL B O 1
ATOM 2164 N N . ALA B 1 78 ? -7.547 -14.023 -13.25 1 98.31 78 ALA B N 1
ATOM 2165 C CA . ALA B 1 78 ? -7.844 -14.484 -11.898 1 98.31 78 ALA B CA 1
ATOM 2166 C C . ALA B 1 78 ? -8.266 -15.953 -11.906 1 98.31 78 ALA B C 1
ATOM 2168 O O . ALA B 1 78 ? -9.297 -16.312 -12.477 1 98.31 78 ALA B O 1
ATOM 2169 N N . ILE B 1 79 ? -7.512 -16.781 -11.258 1 97.19 79 ILE B N 1
ATOM 2170 C CA . ILE B 1 79 ? -7.754 -18.219 -11.266 1 97.19 79 ILE B CA 1
ATOM 2171 C C . ILE B 1 79 ? -8.375 -18.641 -9.938 1 97.19 79 ILE B C 1
ATOM 2173 O O . ILE B 1 79 ? -7.809 -18.375 -8.867 1 97.19 79 ILE B O 1
ATOM 2177 N N . GLU B 1 80 ? -9.445 -19.234 -9.992 1 96 80 GLU B N 1
ATOM 2178 C CA . GLU B 1 80 ? -10.188 -19.703 -8.828 1 96 80 GLU B CA 1
ATOM 2179 C C . GLU B 1 80 ? -10.961 -20.984 -9.141 1 96 80 GLU B C 1
ATOM 2181 O O . GLU B 1 80 ? -11.68 -21.047 -10.141 1 96 80 GLU B O 1
ATOM 2186 N N . ARG B 1 81 ? -10.852 -21.969 -8.281 1 94.19 81 ARG B N 1
ATOM 2187 C CA . ARG B 1 81 ? -11.398 -23.297 -8.562 1 94.19 81 ARG B CA 1
ATOM 2188 C C . ARG B 1 81 ? -12.875 -23.375 -8.195 1 94.19 81 ARG B C 1
ATOM 2190 O O . ARG B 1 81 ? -13.648 -24.094 -8.828 1 94.19 81 ARG B O 1
ATOM 2197 N N . ASP B 1 82 ? -13.289 -22.75 -7.062 1 94.94 82 ASP B N 1
ATOM 2198 C CA . ASP B 1 82 ? -14.664 -22.828 -6.578 1 94.94 82 ASP B CA 1
ATOM 2199 C C . ASP B 1 82 ? -15.578 -21.922 -7.41 1 94.94 82 ASP B C 1
ATOM 2201 O O . ASP B 1 82 ? -15.344 -20.719 -7.52 1 94.94 82 ASP B O 1
ATOM 2205 N N . GLU B 1 83 ? -16.609 -22.469 -7.914 1 96.62 83 GLU B N 1
ATOM 2206 C CA . GLU B 1 83 ? -17.5 -21.781 -8.836 1 96.62 83 GLU B CA 1
ATOM 2207 C C . GLU B 1 83 ? -18.172 -20.578 -8.172 1 96.62 83 GLU B C 1
ATOM 2209 O O . GLU B 1 83 ? -18.234 -19.5 -8.758 1 96.62 83 GLU B O 1
ATOM 2214 N N . GLU B 1 84 ? -18.625 -20.812 -7.016 1 97.06 84 GLU B N 1
ATOM 2215 C CA . GLU B 1 84 ? -19.297 -19.719 -6.301 1 97.06 84 GLU B CA 1
ATOM 2216 C C . GLU B 1 84 ? -18.344 -18.578 -6.012 1 97.06 84 GLU B C 1
ATOM 2218 O O . GLU B 1 84 ? -18.719 -17.406 -6.102 1 97.06 84 GLU B O 1
ATOM 2223 N N . VAL B 1 85 ? -17.141 -18.922 -5.645 1 97.25 85 VAL B N 1
ATOM 2224 C CA . VAL B 1 85 ? -16.125 -17.922 -5.34 1 97.25 85 VAL B CA 1
ATOM 2225 C C . VAL B 1 85 ? -15.695 -17.203 -6.621 1 97.25 85 VAL B C 1
ATOM 2227 O O . VAL B 1 85 ? -15.5 -15.984 -6.621 1 97.25 85 VAL B O 1
ATOM 2230 N N . ALA B 1 86 ? -15.586 -17.953 -7.691 1 97.75 86 ALA B N 1
ATOM 2231 C CA . ALA B 1 86 ? -15.289 -17.344 -8.984 1 97.75 86 ALA B CA 1
ATOM 2232 C C . ALA B 1 86 ? -16.359 -16.328 -9.383 1 97.75 86 ALA B C 1
ATOM 2234 O O . ALA B 1 86 ? -16.047 -15.273 -9.93 1 97.75 86 ALA B O 1
ATOM 2235 N N . GLU B 1 87 ? -17.578 -16.656 -9.148 1 98.25 87 GLU B N 1
ATOM 2236 C CA . GLU B 1 87 ? -18.672 -15.734 -9.43 1 98.25 87 GLU B CA 1
ATOM 2237 C C . GLU B 1 87 ? -18.562 -14.469 -8.578 1 98.25 87 GLU B C 1
ATOM 2239 O O . GLU B 1 87 ? -18.922 -13.375 -9.031 1 98.25 87 GLU B O 1
ATOM 2244 N N . LEU B 1 88 ? -18.156 -14.711 -7.316 1 98.44 88 LEU B N 1
ATOM 2245 C CA . LEU B 1 88 ? -17.938 -13.57 -6.426 1 98.44 88 LEU B CA 1
ATOM 2246 C C . LEU B 1 88 ? -16.906 -12.609 -7.008 1 98.44 88 LEU B C 1
ATOM 2248 O O . LEU B 1 88 ? -17.078 -11.391 -6.922 1 98.44 88 LEU B O 1
ATOM 2252 N N . ILE B 1 89 ? -15.805 -13.109 -7.613 1 98.56 89 ILE B N 1
ATOM 2253 C CA . ILE B 1 89 ? -14.789 -12.281 -8.258 1 98.56 89 ILE B CA 1
ATOM 2254 C C . ILE B 1 89 ? -15.438 -11.445 -9.367 1 98.56 89 ILE B C 1
ATOM 2256 O O . ILE B 1 89 ? -15.203 -10.242 -9.461 1 98.56 89 ILE B O 1
ATOM 2260 N N . GLU B 1 90 ? -16.25 -12.07 -10.164 1 98.56 90 GLU B N 1
ATOM 2261 C CA . GLU B 1 90 ? -16.938 -11.383 -11.258 1 98.56 90 GLU B CA 1
ATOM 2262 C C . GLU B 1 90 ? -17.844 -10.273 -10.727 1 98.56 90 GLU B C 1
ATOM 2264 O O . GLU B 1 90 ? -17.875 -9.18 -11.297 1 98.56 90 GLU B O 1
ATOM 2269 N N . ARG B 1 91 ? -18.547 -10.578 -9.672 1 98.44 91 ARG B N 1
ATOM 2270 C CA . ARG B 1 91 ? -19.422 -9.578 -9.062 1 98.44 91 ARG B CA 1
ATOM 2271 C C . ARG B 1 91 ? -18.625 -8.375 -8.578 1 98.44 91 ARG B C 1
ATOM 2273 O O . ARG B 1 91 ? -19.031 -7.227 -8.797 1 98.44 91 ARG B O 1
ATOM 2280 N N . ASN B 1 92 ? -17.516 -8.617 -7.945 1 98.56 92 ASN B N 1
ATOM 2281 C CA . ASN B 1 92 ? -16.688 -7.52 -7.465 1 98.56 92 ASN B CA 1
ATOM 2282 C C . ASN B 1 92 ? -16.062 -6.742 -8.617 1 98.56 92 ASN B C 1
ATOM 2284 O O . ASN B 1 92 ? -15.922 -5.516 -8.547 1 98.56 92 ASN B O 1
ATOM 2288 N N . CYS B 1 93 ? -15.672 -7.449 -9.672 1 98.5 93 CYS B N 1
ATOM 2289 C CA . CYS B 1 93 ? -15.18 -6.754 -10.859 1 98.5 93 CYS B CA 1
ATOM 2290 C C . CYS B 1 93 ? -16.234 -5.812 -11.422 1 98.5 93 CYS B C 1
ATOM 2292 O O . CYS B 1 93 ? -15.938 -4.664 -11.758 1 98.5 93 CYS B O 1
ATOM 2294 N N . ARG B 1 94 ? -17.438 -6.312 -11.508 1 98.12 94 ARG B N 1
ATOM 2295 C CA . ARG B 1 94 ? -18.531 -5.488 -11.992 1 98.12 94 ARG B CA 1
ATOM 2296 C C . ARG B 1 94 ? -18.781 -4.305 -11.062 1 98.12 94 ARG B C 1
ATOM 2298 O O . ARG B 1 94 ? -18.953 -3.174 -11.523 1 98.12 94 ARG B O 1
ATOM 2305 N N . LYS B 1 95 ? -18.797 -4.59 -9.812 1 97.75 95 LYS B N 1
ATOM 2306 C CA . LYS B 1 95 ? -19.062 -3.568 -8.797 1 97.75 95 LYS B CA 1
ATOM 2307 C C . LYS B 1 95 ? -18.078 -2.406 -8.922 1 97.75 95 LYS B C 1
ATOM 2309 O O . LYS B 1 95 ? -18.453 -1.245 -8.75 1 97.75 95 LYS B O 1
ATOM 2314 N N . PHE B 1 96 ? -16.859 -2.697 -9.211 1 97.94 96 PHE B N 1
ATOM 2315 C CA . PHE B 1 96 ? -15.836 -1.657 -9.258 1 97.94 96 PHE B CA 1
ATOM 2316 C C . PHE B 1 96 ? -15.57 -1.212 -10.688 1 97.94 96 PHE B C 1
ATOM 2318 O O . PHE B 1 96 ? -14.672 -0.408 -10.938 1 97.94 96 PHE B O 1
ATOM 2325 N N . GLY B 1 97 ? -16.297 -1.789 -11.672 1 97.25 97 GLY B N 1
ATOM 2326 C CA . GLY B 1 97 ? -16.297 -1.348 -13.055 1 97.25 97 GLY B CA 1
ATOM 2327 C C . GLY B 1 97 ? -15.016 -1.707 -13.789 1 97.25 97 GLY B C 1
ATOM 2328 O O . GLY B 1 97 ? -14.555 -0.954 -14.648 1 97.25 97 GLY B O 1
ATOM 2329 N N . VAL B 1 98 ? -14.375 -2.787 -13.375 1 97.5 98 VAL B N 1
ATOM 2330 C CA . VAL B 1 98 ? -13.156 -3.178 -14.07 1 97.5 98 VAL B CA 1
ATOM 2331 C C . VAL B 1 98 ? -13.469 -4.238 -15.125 1 97.5 98 VAL B C 1
ATOM 2333 O O . VAL B 1 98 ? -14.305 -5.121 -14.891 1 97.5 98 VAL B O 1
ATOM 2336 N N . THR B 1 99 ? -12.797 -4.145 -16.328 1 97.81 99 THR B N 1
ATOM 2337 C CA . THR B 1 99 ? -13.203 -4.973 -17.453 1 97.81 99 THR B CA 1
ATOM 2338 C C . THR B 1 99 ? -12.023 -5.793 -17.969 1 97.81 99 THR B C 1
ATOM 2340 O O . THR B 1 99 ? -12.188 -6.605 -18.891 1 97.81 99 THR B O 1
ATOM 2343 N N . ASN B 1 100 ? -10.867 -5.578 -17.422 1 98.38 100 ASN B N 1
ATOM 2344 C CA . ASN B 1 100 ? -9.688 -6.254 -17.953 1 98.38 100 ASN B CA 1
ATOM 2345 C C . ASN B 1 100 ? -9.281 -7.438 -17.078 1 98.38 100 ASN B C 1
ATOM 2347 O O . ASN B 1 100 ? -8.109 -7.809 -17.031 1 98.38 100 ASN B O 1
ATOM 2351 N N . VAL B 1 101 ? -10.195 -7.988 -16.312 1 98.69 101 VAL B N 1
ATOM 2352 C CA . VAL B 1 101 ? -9.969 -9.188 -15.508 1 98.69 101 VAL B CA 1
ATOM 2353 C C . VAL B 1 101 ? -10.711 -10.375 -16.125 1 98.69 101 VAL B C 1
ATOM 2355 O O . VAL B 1 101 ? -11.938 -10.336 -16.266 1 98.69 101 VAL B O 1
ATOM 2358 N N . GLN B 1 102 ? -10 -11.32 -16.516 1 98.38 102 GLN B N 1
ATOM 2359 C CA . GLN B 1 102 ? -10.57 -12.586 -16.953 1 98.38 102 GLN B CA 1
ATOM 2360 C C . GLN B 1 102 ? -10.57 -13.609 -15.82 1 98.38 102 GLN B C 1
ATOM 2362 O O . GLN B 1 102 ? -9.516 -13.961 -15.289 1 98.38 102 GLN B O 1
ATOM 2367 N N . VAL B 1 103 ? -11.719 -14.109 -15.492 1 98.38 103 VAL B N 1
ATOM 2368 C CA . VAL B 1 103 ? -11.82 -15.109 -14.438 1 98.38 103 VAL B CA 1
ATOM 2369 C C . VAL B 1 103 ? -11.727 -16.516 -15.047 1 98.38 103 VAL B C 1
ATOM 2371 O O . VAL B 1 103 ? -12.531 -16.875 -15.906 1 98.38 103 VAL B O 1
ATOM 2374 N N . GLU B 1 104 ? -10.719 -17.234 -14.648 1 97.25 104 GLU B N 1
ATOM 2375 C CA . GLU B 1 104 ? -10.5 -18.609 -15.07 1 97.25 104 GLU B CA 1
ATOM 2376 C C . GLU B 1 104 ? -10.922 -19.594 -13.984 1 97.25 104 GLU B C 1
ATOM 2378 O O . GLU B 1 104 ? -10.328 -19.609 -12.898 1 97.25 104 GLU B O 1
ATOM 2383 N N . ARG B 1 105 ? -11.945 -20.359 -14.336 1 96.62 105 ARG B N 1
ATOM 2384 C CA . ARG B 1 105 ? -12.391 -21.391 -13.391 1 96.62 105 ARG B CA 1
ATOM 2385 C C . ARG B 1 105 ? -11.555 -22.656 -13.539 1 96.62 105 ARG B C 1
ATOM 2387 O O . ARG B 1 105 ? -11.688 -23.391 -14.531 1 96.62 105 ARG B O 1
ATOM 2394 N N . GLY B 1 106 ? -10.695 -22.859 -12.602 1 94.12 106 GLY B N 1
ATOM 2395 C CA . GLY B 1 106 ? -9.805 -24.016 -12.633 1 94.12 106 GLY B CA 1
ATOM 2396 C C . GLY B 1 106 ? -8.914 -24.125 -11.414 1 94.12 106 GLY B C 1
ATOM 2397 O O . GLY B 1 106 ? -8.93 -23.234 -10.547 1 94.12 106 GLY B O 1
ATOM 2398 N N . SER B 1 107 ? -8.258 -25.219 -11.328 1 92.75 107 SER B N 1
ATOM 2399 C CA . SER B 1 107 ? -7.344 -25.484 -10.219 1 92.75 107 SER B CA 1
ATOM 2400 C C . SER B 1 107 ? -5.891 -25.469 -10.68 1 92.75 107 SER B C 1
ATOM 2402 O O . SER B 1 107 ? -5.527 -26.156 -11.633 1 92.75 107 SER B O 1
ATOM 2404 N N . ALA B 1 108 ? -5.164 -24.578 -10.133 1 91.81 108 ALA B N 1
ATOM 2405 C CA . ALA B 1 108 ? -3.725 -24.625 -10.375 1 91.81 108 ALA B CA 1
ATOM 2406 C C . ALA B 1 108 ? -3.088 -25.797 -9.633 1 91.81 108 ALA B C 1
ATOM 2408 O O . ALA B 1 108 ? -3.502 -26.141 -8.516 1 91.81 108 ALA B O 1
ATOM 2409 N N . PRO B 1 109 ? -2.115 -26.5 -10.18 1 93 109 PRO B N 1
ATOM 2410 C CA . PRO B 1 109 ? -1.393 -26.047 -11.375 1 93 109 PRO B CA 1
ATOM 2411 C C . PRO B 1 109 ? -1.994 -26.594 -12.664 1 93 109 PRO B C 1
ATOM 2413 O O . PRO B 1 109 ? -1.584 -26.188 -13.758 1 93 109 PRO B O 1
ATOM 2416 N N . GLU B 1 110 ? -2.984 -27.469 -12.617 1 92.25 110 GLU B N 1
ATOM 2417 C CA . GLU B 1 110 ? -3.465 -28.172 -13.797 1 92.25 110 GLU B CA 1
ATOM 2418 C C . GLU B 1 110 ? -4 -27.203 -14.844 1 92.25 110 GLU B C 1
ATOM 2420 O O . GLU B 1 110 ? -3.799 -27.406 -16.047 1 92.25 110 GLU B O 1
ATOM 2425 N N . CYS B 1 111 ? -4.574 -26.188 -14.422 1 94.5 111 CYS B N 1
ATOM 2426 C CA . CYS B 1 111 ? -5.254 -25.297 -15.352 1 94.5 111 CYS B CA 1
ATOM 2427 C C . CYS B 1 111 ? -4.262 -24.359 -16.031 1 94.5 111 CYS B C 1
ATOM 2429 O O . CYS B 1 111 ? -4.605 -23.688 -17.016 1 94.5 111 CYS B O 1
ATOM 2431 N N . LEU B 1 112 ? -3.051 -24.25 -15.562 1 95.25 112 LEU B N 1
ATOM 2432 C CA . LEU B 1 112 ? -2.084 -23.266 -16.062 1 95.25 112 LEU B CA 1
ATOM 2433 C C . LEU B 1 112 ? -1.692 -23.562 -17.5 1 95.25 112 LEU B C 1
ATOM 2435 O O . LEU B 1 112 ? -1.387 -22.656 -18.266 1 95.25 112 LEU B O 1
ATOM 2439 N N . ALA B 1 113 ? -1.675 -24.828 -17.875 1 93.44 113 ALA B N 1
ATOM 2440 C CA . ALA B 1 113 ? -1.296 -25.25 -19.219 1 93.44 113 ALA B CA 1
ATOM 2441 C C . ALA B 1 113 ? -2.289 -24.734 -20.25 1 93.44 113 ALA B C 1
ATOM 2443 O O . ALA B 1 113 ? -1.937 -24.547 -21.422 1 93.44 113 ALA B O 1
ATOM 2444 N N . ASP B 1 114 ? -3.496 -24.5 -19.844 1 93.75 114 ASP B N 1
ATOM 2445 C CA . ASP B 1 114 ? -4.57 -24.109 -20.766 1 93.75 114 ASP B CA 1
ATOM 2446 C C . ASP B 1 114 ? -4.582 -22.609 -21 1 93.75 114 ASP B C 1
ATOM 2448 O O . ASP B 1 114 ? -5.301 -22.109 -21.859 1 93.75 114 ASP B O 1
ATOM 2452 N N . LEU B 1 115 ? -3.811 -21.875 -20.188 1 96 115 LEU B N 1
ATOM 2453 C CA . LEU B 1 115 ? -3.795 -20.422 -20.359 1 96 115 LEU B CA 1
ATOM 2454 C C . LEU B 1 115 ? -2.971 -20.016 -21.562 1 96 115 LEU B C 1
ATOM 2456 O O . LEU B 1 115 ? -1.905 -20.578 -21.812 1 96 115 LEU B O 1
ATOM 2460 N N . ALA B 1 116 ? -3.418 -19.156 -22.359 1 92.56 116 ALA B N 1
ATOM 2461 C CA . ALA B 1 116 ? -2.863 -18.844 -23.672 1 92.56 116 ALA B CA 1
ATOM 2462 C C . ALA B 1 116 ? -1.555 -18.062 -23.531 1 92.56 116 ALA B C 1
ATOM 2464 O O . ALA B 1 116 ? -0.573 -18.375 -24.219 1 92.56 116 ALA B O 1
ATOM 2465 N N . ASP B 1 117 ? -1.48 -17.016 -22.703 1 96.5 117 ASP B N 1
ATOM 2466 C CA . ASP B 1 117 ? -0.328 -16.125 -22.625 1 96.5 117 ASP B CA 1
ATOM 2467 C C . ASP B 1 117 ? 0.449 -16.344 -21.328 1 96.5 117 ASP B C 1
ATOM 2469 O O . ASP B 1 117 ? -0.122 -16.75 -20.328 1 96.5 117 ASP B O 1
ATOM 2473 N N . ASP B 1 118 ? 1.725 -16.094 -21.453 1 98.38 118 ASP B N 1
ATOM 2474 C CA . ASP B 1 118 ? 2.592 -16.188 -20.281 1 98.38 118 ASP B CA 1
ATOM 2475 C C . ASP B 1 118 ? 2.555 -14.883 -19.484 1 98.38 118 ASP B C 1
ATOM 2477 O O . ASP B 1 118 ? 2.43 -13.797 -20.047 1 98.38 118 ASP B O 1
ATOM 2481 N N . PRO B 1 119 ? 2.701 -15.031 -18.234 1 98.69 119 PRO B N 1
ATOM 2482 C CA . PRO B 1 119 ? 2.6 -13.844 -17.375 1 98.69 119 PRO B CA 1
ATOM 2483 C C . PRO B 1 119 ? 3.947 -13.156 -17.156 1 98.69 119 PRO B C 1
ATOM 2485 O O . PRO B 1 119 ? 4.996 -13.797 -17.281 1 98.69 119 PRO B O 1
ATOM 2488 N N . ASP B 1 120 ? 3.9 -11.859 -16.859 1 98.81 120 ASP B N 1
ATOM 2489 C CA . ASP B 1 120 ? 5.027 -11.086 -16.344 1 98.81 120 ASP B CA 1
ATOM 2490 C C . ASP B 1 120 ? 5.02 -11.047 -14.812 1 98.81 120 ASP B C 1
ATOM 2492 O O . ASP B 1 120 ? 6.07 -10.898 -14.188 1 98.81 120 ASP B O 1
ATOM 2496 N N . ARG B 1 121 ? 3.855 -11.102 -14.227 1 98.81 121 ARG B N 1
ATOM 2497 C CA . ARG B 1 121 ? 3.633 -11.055 -12.789 1 98.81 121 ARG B CA 1
ATOM 2498 C C . ARG B 1 121 ? 2.68 -12.156 -12.344 1 98.81 121 ARG B C 1
ATOM 2500 O O . ARG B 1 121 ? 1.692 -12.445 -13.023 1 98.81 121 ARG B O 1
ATOM 2507 N N . VAL B 1 122 ? 2.971 -12.766 -11.203 1 98.75 122 VAL B N 1
ATOM 2508 C CA . VAL B 1 122 ? 2.123 -13.82 -10.656 1 98.75 122 VAL B CA 1
ATOM 2509 C C . VAL B 1 122 ? 1.965 -13.625 -9.148 1 98.75 122 VAL B C 1
ATOM 2511 O O . VAL B 1 122 ? 2.93 -13.305 -8.453 1 98.75 122 VAL B O 1
ATOM 2514 N N . CYS B 1 123 ? 0.783 -13.797 -8.695 1 98.44 123 CYS B N 1
ATOM 2515 C CA . CYS B 1 123 ? 0.523 -13.898 -7.266 1 98.44 123 CYS B CA 1
ATOM 2516 C C . CYS B 1 123 ? -0.019 -15.281 -6.91 1 98.44 123 CYS B C 1
ATOM 2518 O O . CYS B 1 123 ? -0.853 -15.828 -7.629 1 98.44 123 CYS B O 1
ATOM 2520 N N . ILE B 1 124 ? 0.493 -15.836 -5.902 1 97.19 124 ILE B N 1
ATOM 2521 C CA . ILE B 1 124 ? 0.018 -17.109 -5.387 1 97.19 124 ILE B CA 1
ATOM 2522 C C . ILE B 1 124 ? -0.463 -16.938 -3.947 1 97.19 124 ILE B C 1
ATOM 2524 O O . ILE B 1 124 ? 0.322 -16.594 -3.061 1 97.19 124 ILE B O 1
ATOM 2528 N N . GLU B 1 125 ? -1.731 -17.047 -3.818 1 88.12 125 GLU B N 1
ATOM 2529 C CA . GLU B 1 125 ? -2.297 -16.969 -2.475 1 88.12 125 GLU B CA 1
ATOM 2530 C 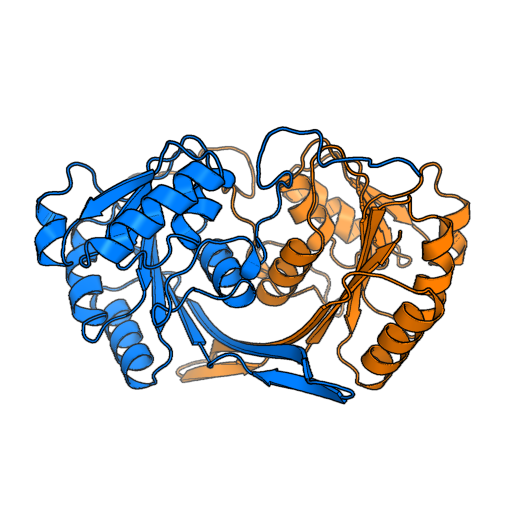C . GLU B 1 125 ? -2.93 -18.281 -2.055 1 88.12 125 GLU B C 1
ATOM 2532 O O . GLU B 1 125 ? -3.682 -18.891 -2.822 1 88.12 125 GLU B O 1
ATOM 2537 N N . GLY B 1 126 ? -2.645 -18.734 -0.939 1 71 126 GLY B N 1
ATOM 2538 C CA . GLY B 1 126 ? -3.42 -19.828 -0.374 1 71 126 GLY B CA 1
ATOM 2539 C C . GLY B 1 126 ? -2.928 -21.203 -0.804 1 71 126 GLY B C 1
ATOM 2540 O O . GLY B 1 126 ? -2.039 -21.297 -1.652 1 71 126 GLY B O 1
ATOM 2541 N N . GLY B 1 127 ? -3.244 -22.203 -0.069 1 62.94 127 GLY B N 1
ATOM 2542 C CA . GLY B 1 127 ? -3.371 -23.594 -0.445 1 62.94 127 GLY B CA 1
ATOM 2543 C C . GLY B 1 127 ? -2.18 -24.438 -0.024 1 62.94 127 GLY B C 1
ATOM 2544 O O . GLY B 1 127 ? -1.124 -23.906 0.319 1 62.94 127 GLY B O 1
ATOM 2545 N N . LYS B 1 128 ? -2.373 -25.641 0.32 1 62.97 128 LYS B N 1
ATOM 2546 C CA . LYS B 1 128 ? -1.469 -26.703 0.745 1 62.97 128 LYS B CA 1
ATOM 2547 C C . LYS B 1 128 ? -0.396 -26.953 -0.308 1 62.97 128 LYS B C 1
ATOM 2549 O O . LYS B 1 128 ? 0.675 -27.484 0.006 1 62.97 128 LYS B O 1
ATOM 2554 N N . ALA B 1 129 ? -0.564 -26.219 -1.451 1 83.19 129 ALA B N 1
ATOM 2555 C CA . ALA B 1 129 ? 0.386 -26.656 -2.471 1 83.19 129 ALA B CA 1
ATOM 2556 C C . ALA B 1 129 ? 1.127 -25.469 -3.074 1 83.19 129 ALA B C 1
ATOM 2558 O O . ALA B 1 129 ? 1.327 -25.406 -4.289 1 83.19 129 ALA B O 1
ATOM 2559 N N . LEU B 1 130 ? 1.622 -24.562 -2.223 1 87.5 130 LEU B N 1
ATOM 2560 C CA . LEU B 1 130 ? 2.23 -23.328 -2.688 1 87.5 130 LEU B CA 1
ATOM 2561 C C . LEU B 1 130 ? 3.508 -23.609 -3.471 1 87.5 130 LEU B C 1
ATOM 2563 O O . LEU B 1 130 ? 3.705 -23.062 -4.559 1 87.5 130 LEU B O 1
ATOM 2567 N N . ALA B 1 131 ? 4.293 -24.5 -2.98 1 87.25 131 ALA B N 1
ATOM 2568 C CA . ALA B 1 131 ? 5.574 -24.812 -3.617 1 87.25 131 ALA B CA 1
ATOM 2569 C C . ALA B 1 131 ? 5.367 -25.453 -4.988 1 87.25 131 ALA B C 1
ATOM 2571 O O . ALA B 1 131 ? 6.062 -25.109 -5.949 1 87.25 131 ALA B O 1
ATOM 2572 N N . GLY B 1 132 ? 4.438 -26.422 -4.996 1 92.38 132 GLY B N 1
ATOM 2573 C CA . GLY B 1 132 ? 4.133 -27.047 -6.27 1 92.38 132 GLY B CA 1
ATOM 2574 C C . GLY B 1 132 ? 3.639 -26.062 -7.32 1 92.38 132 GLY B C 1
ATOM 2575 O O . GLY B 1 132 ? 4.035 -26.156 -8.484 1 92.38 132 GLY B O 1
ATOM 2576 N N . ILE B 1 133 ? 2.812 -25.156 -6.871 1 96 133 ILE B N 1
ATOM 2577 C CA . ILE B 1 133 ? 2.287 -24.156 -7.789 1 96 133 ILE B CA 1
ATOM 2578 C C . ILE B 1 133 ? 3.422 -23.25 -8.266 1 96 133 ILE B C 1
ATOM 2580 O O . ILE B 1 133 ? 3.516 -22.922 -9.453 1 96 133 ILE B O 1
ATOM 2584 N N . LEU B 1 134 ? 4.273 -22.812 -7.328 1 97.25 134 LEU B N 1
ATOM 2585 C CA . LEU B 1 134 ? 5.422 -21.984 -7.668 1 97.25 134 LEU B CA 1
ATOM 2586 C C . LEU B 1 134 ? 6.277 -22.656 -8.742 1 97.25 134 LEU B C 1
ATOM 2588 O O . LEU B 1 134 ? 6.617 -22.016 -9.75 1 97.25 134 LEU B O 1
ATOM 2592 N N . HIS B 1 135 ? 6.547 -23.938 -8.617 1 96.5 135 HIS B N 1
ATOM 2593 C CA . HIS B 1 135 ? 7.371 -24.672 -9.57 1 96.5 135 HIS B CA 1
ATOM 2594 C C . HIS B 1 135 ? 6.676 -24.797 -10.922 1 96.5 135 HIS B C 1
ATOM 2596 O O . HIS B 1 135 ? 7.336 -24.781 -11.961 1 96.5 135 HIS B O 1
ATOM 2602 N N . SER B 1 136 ? 5.391 -24.906 -10.828 1 96.38 136 SER B N 1
ATOM 2603 C CA . SER B 1 136 ? 4.625 -25.062 -12.062 1 96.38 136 SER B CA 1
ATOM 2604 C C . SER B 1 136 ? 4.504 -23.734 -12.812 1 96.38 136 SER B C 1
ATOM 2606 O O . SER B 1 136 ? 4.441 -23.719 -14.039 1 96.38 136 SER B O 1
ATOM 2608 N N . VAL B 1 137 ? 4.457 -22.625 -12.133 1 97.12 137 VAL B N 1
ATOM 2609 C CA . VAL B 1 137 ? 4.293 -21.312 -12.727 1 97.12 137 VAL B CA 1
ATOM 2610 C C . VAL B 1 137 ? 5.621 -20.844 -13.32 1 97.12 137 VAL B C 1
ATOM 2612 O O . VAL B 1 137 ? 5.645 -20.125 -14.32 1 97.12 137 VAL B O 1
ATOM 2615 N N . TRP B 1 138 ? 6.703 -21.266 -12.75 1 97.94 138 TRP B N 1
ATOM 2616 C CA . TRP B 1 138 ? 8.023 -20.703 -13.008 1 97.94 138 TRP B CA 1
ATOM 2617 C C . TRP B 1 138 ? 8.398 -20.859 -14.477 1 97.94 138 TRP B C 1
ATOM 2619 O O . TRP B 1 138 ? 8.867 -19.906 -15.109 1 97.94 138 TRP B O 1
ATOM 2629 N N . PRO B 1 139 ? 8.164 -22.078 -15.086 1 97.25 139 PRO B N 1
ATOM 2630 C CA . PRO B 1 139 ? 8.492 -22.203 -16.516 1 97.25 139 PRO B CA 1
ATOM 2631 C C . PRO B 1 139 ? 7.633 -21.297 -17.391 1 97.25 139 PRO B C 1
ATOM 2633 O O . PRO B 1 139 ? 8.039 -20.953 -18.5 1 97.25 139 PRO B O 1
ATOM 2636 N N . ARG B 1 140 ? 6.457 -20.906 -16.938 1 98 140 ARG B N 1
ATOM 2637 C CA . ARG B 1 140 ? 5.547 -20.047 -17.688 1 98 140 ARG B CA 1
ATOM 2638 C C . ARG B 1 140 ? 5.891 -18.578 -17.484 1 98 140 ARG B C 1
ATOM 2640 O O . ARG B 1 140 ? 5.531 -17.734 -18.312 1 98 140 ARG B O 1
ATOM 2647 N N . LEU B 1 141 ? 6.492 -18.266 -16.391 1 98.62 141 LEU B N 1
ATOM 2648 C CA . LEU B 1 141 ? 6.848 -16.891 -16.078 1 98.62 141 LEU B CA 1
ATOM 2649 C C . LEU B 1 141 ? 7.902 -16.359 -17.047 1 98.62 141 LEU B C 1
ATOM 2651 O O . LEU B 1 141 ? 8.93 -17 -17.266 1 98.62 141 LEU B O 1
ATOM 2655 N N . LYS B 1 142 ? 7.648 -15.203 -17.641 1 98.44 142 LYS B N 1
ATOM 2656 C CA . LYS B 1 142 ? 8.586 -14.602 -18.594 1 98.44 142 LYS B CA 1
ATOM 2657 C C . LYS B 1 142 ? 9.883 -14.188 -17.891 1 98.44 142 LYS B C 1
ATOM 2659 O O . LYS B 1 142 ? 9.891 -13.945 -16.688 1 98.44 142 LYS B O 1
ATOM 2664 N N . ALA B 1 143 ? 10.984 -14.164 -18.703 1 97.56 143 ALA B N 1
ATOM 2665 C CA . ALA B 1 143 ? 12.227 -13.602 -18.172 1 97.56 143 ALA B CA 1
ATOM 2666 C C . ALA B 1 143 ? 12 -12.188 -17.641 1 97.56 143 ALA B C 1
ATOM 2668 O O . ALA B 1 143 ? 11.328 -11.375 -18.266 1 97.56 143 ALA B O 1
ATOM 2669 N N . GLY B 1 144 ? 12.555 -11.93 -16.453 1 96.81 144 GLY B N 1
ATOM 2670 C CA . GLY B 1 144 ? 12.336 -10.641 -15.805 1 96.81 144 GLY B CA 1
ATOM 2671 C C . GLY B 1 144 ? 11.023 -10.57 -15.039 1 96.81 144 GLY B C 1
ATOM 2672 O O . GLY B 1 144 ? 10.727 -9.562 -14.406 1 96.81 144 GLY B O 1
ATOM 2673 N N . GLY B 1 145 ? 10.281 -11.695 -15.148 1 98.5 145 GLY B N 1
ATOM 2674 C CA . GLY B 1 145 ? 9.016 -11.766 -14.43 1 98.5 145 GLY B CA 1
ATOM 2675 C C . GLY B 1 145 ? 9.18 -11.883 -12.93 1 98.5 145 GLY B C 1
ATOM 2676 O O . GLY B 1 145 ? 10.289 -12.148 -12.445 1 98.5 145 GLY B O 1
ATOM 2677 N N . ARG B 1 146 ? 8.102 -11.656 -12.188 1 98.56 146 ARG B N 1
ATOM 2678 C CA . ARG B 1 146 ? 8.133 -11.625 -10.727 1 98.56 146 ARG B CA 1
ATOM 2679 C C . ARG B 1 146 ? 6.961 -12.406 -10.141 1 98.56 146 ARG B C 1
ATOM 2681 O O . ARG B 1 146 ? 5.844 -12.344 -10.656 1 98.56 146 ARG B O 1
ATOM 2688 N N . VAL B 1 147 ? 7.266 -13.148 -9.078 1 98.69 147 VAL B N 1
ATOM 2689 C CA . VAL B 1 147 ? 6.238 -13.867 -8.336 1 98.69 147 VAL B CA 1
ATOM 2690 C C . VAL B 1 147 ? 6.129 -13.289 -6.922 1 98.69 147 VAL B C 1
ATOM 2692 O O . VAL B 1 147 ? 7.141 -13.023 -6.273 1 98.69 147 VAL B O 1
ATOM 2695 N N . VAL B 1 148 ? 4.926 -13.016 -6.5 1 98.62 148 VAL B N 1
ATOM 2696 C CA . VAL B 1 148 ? 4.621 -12.727 -5.102 1 98.62 148 VAL B CA 1
ATOM 2697 C C . VAL B 1 148 ? 3.764 -13.844 -4.516 1 98.62 148 VAL B C 1
ATOM 2699 O O . VAL B 1 148 ? 2.756 -14.242 -5.105 1 98.62 148 VAL B O 1
ATOM 2702 N N . ALA B 1 149 ? 4.172 -14.367 -3.418 1 97.88 149 ALA B N 1
ATOM 2703 C CA . ALA B 1 149 ? 3.439 -15.43 -2.73 1 97.88 149 ALA B CA 1
ATOM 2704 C C . ALA B 1 149 ? 3.186 -15.062 -1.271 1 97.88 149 ALA B C 1
ATOM 2706 O O . ALA B 1 149 ? 4.02 -14.422 -0.631 1 97.88 149 ALA B O 1
ATOM 2707 N N . VAL B 1 150 ? 2.043 -15.5 -0.776 1 96.25 150 VAL B N 1
ATOM 2708 C CA . VAL B 1 150 ? 1.641 -15.133 0.576 1 96.25 150 VAL B CA 1
ATOM 2709 C C . VAL B 1 150 ? 1.273 -16.391 1.368 1 96.25 150 VAL B C 1
ATOM 2711 O O . VAL B 1 150 ? 0.616 -17.281 0.845 1 96.25 150 VAL B O 1
ATOM 2714 N N . THR B 1 151 ? 1.732 -16.453 2.631 1 95 151 THR B N 1
ATOM 2715 C CA . THR B 1 151 ? 1.382 -17.547 3.527 1 95 151 THR B CA 1
ATOM 2716 C C . THR B 1 151 ? 1.328 -17.062 4.973 1 95 151 THR B C 1
ATOM 2718 O O . THR B 1 151 ? 1.979 -16.078 5.332 1 95 151 THR B O 1
ATOM 2721 N N . SER B 1 152 ? 0.563 -17.766 5.738 1 93 152 SER B N 1
ATOM 2722 C CA . SER B 1 152 ? 0.47 -17.422 7.156 1 93 152 SER B CA 1
ATOM 2723 C C . SER B 1 152 ? 1.103 -18.516 8.023 1 93 152 SER B C 1
ATOM 2725 O O . SER B 1 152 ? 1.013 -18.469 9.25 1 93 152 SER B O 1
ATOM 2727 N N . THR B 1 153 ? 1.722 -19.531 7.449 1 92.75 153 THR B N 1
ATOM 2728 C CA . THR B 1 153 ? 2.307 -20.625 8.211 1 92.75 153 THR B CA 1
ATOM 2729 C C . THR B 1 153 ? 3.822 -20.656 8.031 1 92.75 153 THR B C 1
ATOM 2731 O O . THR B 1 153 ? 4.34 -20.219 7 1 92.75 153 THR B O 1
ATOM 2734 N N . LEU B 1 154 ? 4.426 -21.219 9.031 1 92.44 154 LEU B N 1
ATOM 2735 C CA . LEU B 1 154 ? 5.871 -21.391 8.945 1 92.44 154 LEU B CA 1
ATOM 2736 C C . LEU B 1 154 ? 6.238 -22.406 7.871 1 92.44 154 LEU B C 1
ATOM 2738 O O . LEU B 1 154 ? 7.258 -22.266 7.188 1 92.44 154 LEU B O 1
ATOM 2742 N N . GLU B 1 155 ? 5.484 -23.406 7.777 1 92.81 155 GLU B N 1
ATOM 2743 C CA . GLU B 1 155 ? 5.703 -24.391 6.727 1 92.81 155 GLU B CA 1
ATOM 2744 C C . GLU B 1 155 ? 5.656 -23.75 5.344 1 92.81 155 GLU B C 1
ATOM 2746 O O . GLU B 1 155 ? 6.516 -24.016 4.5 1 92.81 155 GLU B O 1
ATOM 2751 N N . GLY B 1 156 ? 4.594 -22.906 5.09 1 93.88 156 GLY B N 1
ATOM 2752 C CA . GLY B 1 156 ? 4.516 -22.188 3.828 1 93.88 156 GLY B CA 1
ATOM 2753 C C . GLY B 1 156 ? 5.723 -21.312 3.564 1 93.88 156 GLY B C 1
ATOM 2754 O O . GLY B 1 156 ? 6.25 -21.297 2.449 1 93.88 156 GLY B O 1
ATOM 2755 N N . LEU B 1 157 ? 6.109 -20.625 4.645 1 94.56 157 LEU B N 1
ATOM 2756 C CA . LEU B 1 157 ? 7.301 -19.797 4.535 1 94.56 157 LEU B CA 1
ATOM 2757 C C . LEU B 1 157 ? 8.5 -20.625 4.098 1 94.56 157 LEU B C 1
ATOM 2759 O O . LEU B 1 157 ? 9.211 -20.266 3.154 1 94.56 157 LEU B O 1
ATOM 2763 N N . TYR B 1 158 ? 8.703 -21.719 4.754 1 93.62 158 TYR B N 1
ATOM 2764 C CA . TYR B 1 158 ? 9.836 -22.594 4.473 1 93.62 158 TYR B CA 1
ATOM 2765 C C . TYR B 1 158 ? 9.773 -23.125 3.041 1 93.62 158 TYR B C 1
ATOM 2767 O O . TYR B 1 158 ? 10.766 -23.062 2.311 1 93.62 158 TYR B O 1
ATOM 2775 N N . ARG B 1 159 ? 8.688 -23.594 2.65 1 94.38 159 ARG B N 1
ATOM 2776 C CA . ARG B 1 159 ? 8.531 -24.203 1.335 1 94.38 159 ARG B CA 1
ATOM 2777 C C . ARG B 1 159 ? 8.727 -23.172 0.226 1 94.38 159 ARG B C 1
ATOM 2779 O O . ARG B 1 159 ? 9.32 -23.484 -0.81 1 94.38 159 ARG B O 1
ATOM 2786 N N . LEU B 1 160 ? 8.188 -22.016 0.407 1 95.94 160 LEU B N 1
ATOM 2787 C CA . LEU B 1 160 ? 8.344 -20.969 -0.599 1 95.94 160 LEU B CA 1
ATOM 2788 C C . LEU B 1 160 ? 9.797 -20.531 -0.699 1 95.94 160 LEU B C 1
ATOM 2790 O O . LEU B 1 160 ? 10.312 -20.312 -1.8 1 95.94 160 LEU B O 1
ATOM 2794 N N . THR B 1 161 ? 10.398 -20.344 0.483 1 94.94 161 THR B N 1
ATOM 2795 C CA . THR B 1 161 ? 11.805 -19.938 0.476 1 94.94 161 THR B CA 1
ATOM 2796 C C . THR B 1 161 ? 12.664 -20.984 -0.214 1 94.94 161 THR B C 1
ATOM 2798 O O . THR B 1 161 ? 13.531 -20.656 -1.029 1 94.94 161 THR B O 1
ATOM 2801 N N . GLU B 1 162 ? 12.453 -22.203 0.112 1 95.38 162 GLU B N 1
ATOM 2802 C CA . GLU B 1 162 ? 13.156 -23.297 -0.539 1 95.38 162 GLU B CA 1
ATOM 2803 C C . GLU B 1 162 ? 12.891 -23.312 -2.041 1 95.38 162 GLU B C 1
ATOM 2805 O O . GLU B 1 162 ? 13.812 -23.516 -2.836 1 95.38 162 GLU B O 1
ATOM 2810 N N . GLY B 1 163 ? 11.648 -23.141 -2.402 1 96.56 163 GLY B N 1
ATOM 2811 C CA . GLY B 1 163 ? 11.297 -23.094 -3.812 1 96.56 163 GLY B CA 1
ATOM 2812 C C . GLY B 1 163 ? 12.031 -22 -4.574 1 96.56 163 GLY B C 1
ATOM 2813 O O . GLY B 1 163 ? 12.562 -22.234 -5.656 1 96.56 163 GLY B O 1
ATOM 2814 N N . PHE B 1 164 ? 12.062 -20.781 -4.027 1 97.31 164 PHE B N 1
ATOM 2815 C CA . PHE B 1 164 ? 12.773 -19.688 -4.664 1 97.31 164 PHE B CA 1
ATOM 2816 C C . PHE B 1 164 ? 14.25 -20 -4.82 1 97.31 164 PHE B C 1
ATOM 2818 O O . PHE B 1 164 ? 14.867 -19.672 -5.836 1 97.31 164 PHE B O 1
ATOM 2825 N N . ALA B 1 165 ? 14.805 -20.641 -3.805 1 95.88 165 ALA B N 1
ATOM 2826 C CA . ALA B 1 165 ? 16.219 -21.016 -3.867 1 95.88 165 ALA B CA 1
ATOM 2827 C C . ALA B 1 165 ? 16.453 -22.031 -4.973 1 95.88 165 ALA B C 1
ATOM 2829 O O . ALA B 1 165 ? 17.391 -21.891 -5.773 1 95.88 165 ALA B O 1
ATOM 2830 N N . GLU B 1 166 ? 15.648 -23.078 -5.016 1 97 166 GLU B N 1
ATOM 2831 C CA . GLU B 1 166 ? 15.773 -24.125 -6.016 1 97 166 GLU B CA 1
ATOM 2832 C C . GLU B 1 166 ? 15.664 -23.562 -7.43 1 97 166 GLU B C 1
ATOM 2834 O O . GLU B 1 166 ? 16.359 -24.016 -8.344 1 97 166 GLU B O 1
ATOM 2839 N N . LEU B 1 167 ? 14.82 -22.609 -7.547 1 97.88 167 LEU B N 1
ATOM 2840 C CA . LEU B 1 167 ? 14.547 -22.031 -8.859 1 97.88 167 LEU B CA 1
ATOM 2841 C C . LEU B 1 167 ? 15.539 -20.922 -9.172 1 97.88 167 LEU B C 1
ATOM 2843 O O . LEU B 1 167 ? 15.461 -20.297 -10.234 1 97.88 167 LEU B O 1
ATOM 2847 N N . GLN B 1 168 ? 16.375 -20.594 -8.25 1 97.5 168 GLN B N 1
ATOM 2848 C CA . GLN B 1 168 ? 17.406 -19.562 -8.383 1 97.5 168 GLN B CA 1
ATOM 2849 C C . GLN B 1 168 ? 16.797 -18.203 -8.648 1 97.5 168 GLN B C 1
ATOM 2851 O O . GLN B 1 168 ? 17.234 -17.469 -9.539 1 97.5 168 GLN B O 1
ATOM 2856 N N . ALA B 1 169 ? 15.711 -17.984 -7.934 1 97.88 169 ALA B N 1
ATOM 2857 C CA . ALA B 1 169 ? 15.086 -16.672 -8.016 1 97.88 169 ALA B CA 1
ATOM 2858 C C . ALA B 1 169 ? 16.047 -15.578 -7.559 1 97.88 169 ALA B C 1
ATOM 2860 O O . ALA B 1 169 ? 16.875 -15.797 -6.672 1 97.88 169 ALA B O 1
ATOM 2861 N N . ARG B 1 170 ? 15.93 -14.398 -8.148 1 97.06 170 ARG B N 1
ATOM 2862 C CA . ARG B 1 170 ? 16.734 -13.242 -7.789 1 97.06 170 ARG B CA 1
ATOM 2863 C C . ARG B 1 170 ? 15.883 -12.172 -7.117 1 97.06 170 ARG B C 1
ATOM 2865 O O . ARG B 1 170 ? 14.648 -12.234 -7.152 1 97.06 170 ARG B O 1
ATOM 2872 N N . GLN B 1 171 ? 16.594 -11.219 -6.375 1 94.88 171 GLN B N 1
ATOM 2873 C CA . GLN B 1 171 ? 15.922 -10.117 -5.691 1 94.88 171 GLN B CA 1
ATOM 2874 C C . GLN B 1 171 ? 14.812 -10.625 -4.781 1 94.88 171 GLN B C 1
ATOM 2876 O O . GLN B 1 171 ? 13.68 -10.133 -4.828 1 94.88 171 GLN B O 1
ATOM 2881 N N . VAL B 1 172 ? 15.148 -11.703 -4.086 1 96.5 172 VAL B N 1
ATOM 2882 C CA . VAL B 1 172 ? 14.172 -12.305 -3.184 1 96.5 172 VAL B CA 1
ATOM 2883 C C . VAL B 1 172 ? 13.93 -11.383 -1.992 1 96.5 172 VAL B C 1
ATOM 2885 O O . VAL B 1 172 ? 14.883 -10.891 -1.381 1 96.5 172 VAL B O 1
ATOM 2888 N N . GLU B 1 173 ? 12.711 -11.117 -1.67 1 96.94 173 GLU B N 1
ATOM 2889 C CA . GLU B 1 173 ? 12.297 -10.359 -0.496 1 96.94 173 GLU B CA 1
ATOM 2890 C C . GLU B 1 173 ? 11.305 -11.148 0.354 1 96.94 173 GLU B C 1
ATOM 2892 O O . GLU B 1 173 ? 10.422 -11.82 -0.178 1 96.94 173 GLU B O 1
ATOM 2897 N N . VAL B 1 174 ? 11.5 -11.125 1.639 1 97.19 174 VAL B N 1
ATOM 2898 C CA . VAL B 1 174 ? 10.562 -11.719 2.588 1 97.19 174 VAL B CA 1
ATOM 2899 C C . VAL B 1 174 ? 10.188 -10.688 3.652 1 97.19 174 VAL B C 1
ATOM 2901 O O . VAL B 1 174 ? 11.062 -10.133 4.324 1 97.19 174 VAL B O 1
ATOM 2904 N N . VAL B 1 175 ? 8.914 -10.461 3.764 1 97.25 175 VAL B N 1
ATOM 2905 C CA . VAL B 1 175 ? 8.391 -9.539 4.762 1 97.25 175 VAL B CA 1
ATOM 2906 C C . VAL B 1 175 ? 7.336 -10.242 5.609 1 97.25 175 VAL B C 1
ATOM 2908 O O . VAL B 1 175 ? 6.445 -10.906 5.078 1 97.25 175 VAL B O 1
ATOM 2911 N N . GLN B 1 176 ? 7.512 -10.164 6.848 1 95.56 176 GLN B N 1
ATOM 2912 C CA . GLN B 1 176 ? 6.434 -10.562 7.746 1 95.56 176 GLN B CA 1
ATOM 2913 C C . GLN B 1 176 ? 5.684 -9.336 8.273 1 95.56 176 GLN B C 1
ATOM 2915 O O . GLN B 1 176 ? 6.301 -8.383 8.758 1 95.56 176 GLN B O 1
ATOM 2920 N N . ALA B 1 177 ? 4.43 -9.375 8.18 1 94.75 177 ALA B N 1
ATOM 2921 C CA . ALA B 1 177 ? 3.609 -8.258 8.641 1 94.75 177 ALA B CA 1
ATOM 2922 C C . ALA B 1 177 ? 2.691 -8.68 9.781 1 94.75 177 ALA B C 1
ATOM 2924 O O . ALA B 1 177 ? 1.911 -9.625 9.641 1 94.75 177 ALA B O 1
ATOM 2925 N N . GLY B 1 178 ? 2.805 -8.078 10.938 1 94.75 178 GLY B N 1
ATOM 2926 C CA . GLY B 1 178 ? 1.823 -8.086 12.008 1 94.75 178 GLY B CA 1
ATOM 2927 C C . GLY B 1 178 ? 0.995 -6.816 12.07 1 94.75 178 GLY B C 1
ATOM 2928 O O . GLY B 1 178 ? 1.531 -5.73 12.297 1 94.75 178 GLY B O 1
ATOM 2929 N N . ILE B 1 179 ? -0.311 -6.977 11.797 1 95.75 179 ILE B N 1
ATOM 2930 C CA . ILE B 1 179 ? -1.196 -5.824 11.672 1 95.75 179 ILE B CA 1
ATOM 2931 C C . ILE B 1 179 ? -2.281 -5.891 12.75 1 95.75 179 ILE B C 1
ATOM 2933 O O . ILE B 1 179 ? -2.932 -6.926 12.914 1 95.75 179 ILE B O 1
ATOM 2937 N N . TYR B 1 180 ? -2.426 -4.793 13.508 1 95.25 180 TYR B N 1
ATOM 2938 C CA . TYR B 1 180 ? -3.504 -4.629 14.477 1 95.25 180 TYR B CA 1
ATOM 2939 C C . TYR B 1 180 ? -4.391 -3.443 14.109 1 95.25 180 TYR B C 1
ATOM 2941 O O . TYR B 1 180 ? -3.893 -2.395 13.695 1 95.25 180 TYR B O 1
ATOM 2949 N N . ARG B 1 181 ? -5.723 -3.609 14.219 1 95.44 181 ARG B N 1
ATOM 2950 C CA . ARG B 1 181 ? -6.695 -2.555 13.953 1 95.44 181 ARG B CA 1
ATOM 2951 C C . ARG B 1 181 ? -7.453 -2.18 15.219 1 95.44 181 ARG B C 1
ATOM 2953 O O . ARG B 1 181 ? -7.824 -3.051 16.016 1 95.44 181 ARG B O 1
ATOM 2960 N N . LEU B 1 182 ? -7.645 -0.906 15.414 1 91.75 182 LEU B N 1
ATOM 2961 C CA . LEU B 1 182 ? -8.57 -0.479 16.453 1 91.75 182 LEU B CA 1
ATOM 2962 C C . LEU B 1 182 ? -10.016 -0.757 16.047 1 91.75 182 LEU B C 1
ATOM 2964 O O . LEU B 1 182 ? -10.469 -0.291 15 1 91.75 182 LEU B O 1
ATOM 2968 N N . GLU B 1 183 ? -10.617 -1.552 16.719 1 88.25 183 GLU B N 1
ATOM 2969 C CA . GLU B 1 183 ? -12.016 -1.896 16.469 1 88.25 183 GLU B CA 1
ATOM 2970 C C . GLU B 1 183 ? -12.891 -1.593 17.672 1 88.25 183 GLU B C 1
ATOM 2972 O O . GLU B 1 183 ? -12.453 -1.732 18.812 1 88.25 183 GLU B O 1
ATOM 2977 N N . ARG B 1 184 ? -14.039 -1.038 17.344 1 82.69 184 ARG B N 1
ATOM 2978 C CA . ARG B 1 184 ? -15.023 -0.818 18.406 1 82.69 184 ARG B CA 1
ATOM 2979 C C . ARG B 1 184 ? -15.773 -2.105 18.734 1 82.69 184 ARG B C 1
ATOM 2981 O O . ARG B 1 184 ? -16.234 -2.805 17.828 1 82.69 184 ARG B O 1
ATOM 2988 N N . ARG B 1 185 ? -15.727 -2.539 19.906 1 80.25 185 ARG B N 1
ATOM 2989 C CA . ARG B 1 185 ? -16.484 -3.664 20.438 1 80.25 185 ARG B CA 1
ATOM 2990 C C . ARG B 1 185 ? -17.453 -3.205 21.531 1 80.25 185 ARG B C 1
ATOM 2992 O O . ARG B 1 185 ? -17.062 -3.125 22.703 1 80.25 185 ARG B O 1
ATOM 2999 N N . GLY B 1 186 ? -18.734 -3.014 21.141 1 75.06 186 GLY B N 1
ATOM 3000 C CA . GLY B 1 186 ? -19.641 -2.393 22.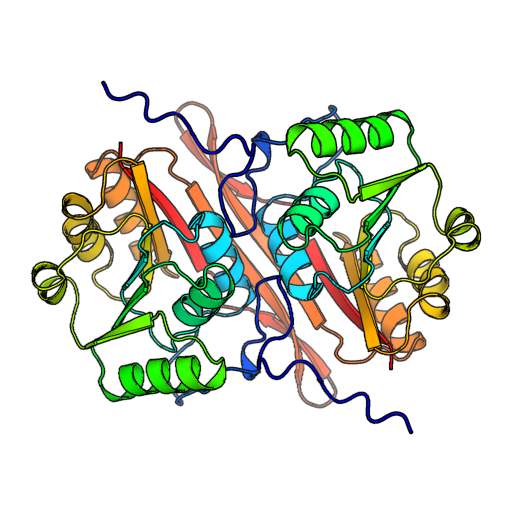094 1 75.06 186 GLY B CA 1
ATOM 3001 C C . GLY B 1 186 ? -19.188 -1.011 22.531 1 75.06 186 GLY B C 1
ATOM 3002 O O . GLY B 1 186 ? -18.969 -0.134 21.688 1 75.06 186 GLY B O 1
ATOM 3003 N N . ALA B 1 187 ? -19.047 -0.898 23.906 1 82.19 187 ALA B N 1
ATOM 3004 C CA . ALA B 1 187 ? -18.672 0.402 24.453 1 82.19 187 ALA B CA 1
ATOM 3005 C C . ALA B 1 187 ? -17.156 0.548 24.547 1 82.19 187 ALA B C 1
ATOM 3007 O O . ALA B 1 187 ? -16.656 1.624 24.875 1 82.19 187 ALA B O 1
ATOM 3008 N N . GLN B 1 188 ? -16.5 -0.488 24.188 1 86 188 GLN B N 1
ATOM 3009 C CA . GLN B 1 188 ? -15.055 -0.464 24.344 1 86 188 GLN B CA 1
ATOM 3010 C C . GLN B 1 188 ? -14.352 -0.485 22.984 1 86 188 GLN B C 1
ATOM 3012 O O . GLN B 1 188 ? -14.969 -0.822 21.969 1 86 188 GLN B O 1
ATOM 3017 N N . GLN B 1 189 ? -13.164 0.094 22.969 1 85.62 189 GLN B N 1
ATOM 3018 C CA . GLN B 1 189 ? -12.266 -0.002 21.828 1 85.62 189 GLN B CA 1
ATOM 3019 C C . GLN B 1 189 ? -11.086 -0.921 22.125 1 85.62 189 GLN B C 1
ATOM 3021 O O . GLN B 1 189 ? -10.539 -0.901 23.234 1 85.62 189 GLN B O 1
ATOM 3026 N N . ALA B 1 190 ? -10.852 -1.845 21.234 1 87.38 190 ALA B N 1
ATOM 3027 C CA . ALA B 1 190 ? -9.734 -2.768 21.406 1 87.38 190 ALA B CA 1
ATOM 3028 C C . ALA B 1 190 ? -8.984 -2.975 20.094 1 87.38 190 ALA B C 1
ATOM 3030 O O . ALA B 1 190 ? -9.586 -2.902 19.016 1 87.38 190 ALA B O 1
ATOM 3031 N N . PHE B 1 191 ? -7.742 -3.205 20.234 1 87.5 191 PHE B N 1
ATOM 3032 C CA . PHE B 1 191 ? -6.977 -3.602 19.062 1 87.5 191 PHE B CA 1
ATOM 3033 C C . PHE B 1 191 ? -7.18 -5.078 18.75 1 87.5 191 PHE B C 1
ATOM 3035 O O . PHE B 1 191 ? -7.066 -5.926 19.641 1 87.5 191 PHE B O 1
ATOM 3042 N N . MET B 1 192 ? -7.473 -5.355 17.484 1 90.62 192 MET B N 1
ATOM 3043 C CA . MET B 1 192 ? -7.609 -6.723 16.984 1 90.62 192 MET B CA 1
ATOM 3044 C C . MET B 1 192 ? -6.527 -7.039 15.961 1 90.62 192 MET B C 1
ATOM 3046 O O . MET B 1 192 ? -6.242 -6.223 15.078 1 90.62 192 MET B O 1
ATOM 3050 N N . ALA B 1 193 ? -6.016 -8.211 16.109 1 90.44 193 ALA B N 1
ATOM 3051 C CA . ALA B 1 193 ? -4.898 -8.586 15.25 1 90.44 193 ALA B CA 1
ATOM 3052 C C . ALA B 1 193 ? -5.391 -9.289 13.992 1 90.44 193 ALA B C 1
ATOM 3054 O O . ALA B 1 193 ? -6.32 -10.102 14.047 1 90.44 193 ALA B O 1
ATOM 3055 N N . LEU B 1 194 ? -4.793 -8.938 12.844 1 90.06 194 LEU B N 1
ATOM 3056 C CA . LEU B 1 194 ? -4.863 -9.82 11.688 1 90.06 194 LEU B CA 1
ATOM 3057 C C . LEU B 1 194 ? -3.902 -10.992 11.836 1 90.06 194 LEU B C 1
ATOM 3059 O O . LEU B 1 194 ? -2.947 -10.922 12.609 1 90.06 194 LEU B O 1
ATOM 3063 N N . ASP B 1 195 ? -4.191 -12.125 11.148 1 88.62 195 ASP B N 1
ATOM 3064 C CA . ASP B 1 195 ? -3.227 -13.219 11.133 1 88.62 195 ASP B CA 1
ATOM 3065 C C . ASP B 1 195 ? -1.885 -12.758 10.57 1 88.62 195 ASP B C 1
ATOM 3067 O O . ASP B 1 195 ? -1.833 -12.117 9.516 1 88.62 195 ASP B O 1
ATOM 3071 N N . PRO B 1 196 ? -0.893 -13.094 11.391 1 90.5 196 PRO B N 1
ATOM 3072 C CA . PRO B 1 196 ? 0.412 -12.758 10.82 1 90.5 196 PRO B CA 1
ATOM 3073 C C . PRO B 1 196 ? 0.611 -13.352 9.422 1 90.5 196 PRO B C 1
ATOM 3075 O O . PRO B 1 196 ? 0.172 -14.469 9.156 1 90.5 196 PRO B O 1
ATOM 3078 N N . THR B 1 197 ? 1.174 -12.617 8.633 1 94.81 197 THR B N 1
ATOM 3079 C CA . THR B 1 197 ? 1.267 -13.008 7.227 1 94.81 197 THR B CA 1
ATOM 3080 C C . THR B 1 197 ? 2.676 -12.766 6.691 1 94.81 197 THR B C 1
ATOM 3082 O O . THR B 1 197 ? 3.299 -11.75 7 1 94.81 197 THR B O 1
ATOM 3085 N N . PHE B 1 198 ? 3.178 -13.75 5.938 1 96.38 198 PHE B N 1
ATOM 3086 C CA . PHE B 1 198 ? 4.426 -13.602 5.195 1 96.38 198 PHE B CA 1
ATOM 3087 C C . PHE B 1 198 ? 4.152 -13.266 3.736 1 96.38 198 PHE B C 1
ATOM 3089 O O . PHE B 1 198 ? 3.346 -13.93 3.08 1 96.38 198 PHE B O 1
ATOM 3096 N N . VAL B 1 199 ? 4.73 -12.227 3.289 1 97.88 199 VAL B N 1
ATOM 3097 C CA . VAL B 1 199 ? 4.723 -11.883 1.868 1 97.88 199 VAL B CA 1
ATOM 3098 C C . VAL B 1 199 ? 6.121 -12.094 1.282 1 97.88 199 VAL B C 1
ATOM 3100 O O . VAL B 1 199 ? 7.082 -11.453 1.712 1 97.88 199 VAL B O 1
ATOM 3103 N N . LEU B 1 200 ? 6.246 -12.984 0.336 1 97.88 200 LEU B N 1
ATOM 3104 C CA . LEU B 1 200 ? 7.512 -13.289 -0.328 1 97.88 200 LEU B CA 1
ATOM 3105 C C . LEU B 1 200 ? 7.453 -12.906 -1.804 1 97.88 200 LEU B C 1
ATOM 3107 O O . LEU B 1 200 ? 6.418 -13.062 -2.451 1 97.88 200 LEU B O 1
ATOM 3111 N N . SER B 1 201 ? 8.57 -12.477 -2.301 1 98.44 201 SER B N 1
ATOM 3112 C CA . SER B 1 201 ? 8.648 -12.188 -3.729 1 98.44 201 SER B CA 1
ATOM 3113 C C . SER B 1 201 ? 10 -12.609 -4.301 1 98.44 201 SER B C 1
ATOM 3115 O O . SER B 1 201 ? 10.977 -12.742 -3.562 1 98.44 201 SER B O 1
ATOM 3117 N N . GLY B 1 202 ? 10.039 -12.914 -5.535 1 98.19 202 GLY B N 1
ATOM 3118 C CA . GLY B 1 202 ? 11.242 -13.258 -6.285 1 98.19 202 GLY B CA 1
ATOM 3119 C C . GLY B 1 202 ? 11.102 -13.008 -7.773 1 98.19 202 GLY B C 1
ATOM 3120 O O . GLY B 1 202 ? 9.992 -12.961 -8.305 1 98.19 202 GLY B O 1
ATOM 3121 N N . GLU B 1 203 ? 12.188 -12.844 -8.406 1 98.12 203 GLU B N 1
ATOM 3122 C CA . GLU B 1 203 ? 12.219 -12.539 -9.836 1 98.12 203 GLU B CA 1
ATOM 3123 C C . GLU B 1 203 ? 12.945 -13.633 -10.617 1 98.12 203 GLU B C 1
ATOM 3125 O O . GLU B 1 203 ? 13.867 -14.266 -10.102 1 98.12 203 GLU B O 1
ATOM 3130 N N . LYS B 1 204 ? 12.445 -13.812 -11.781 1 97.81 204 LYS B N 1
ATOM 3131 C CA . LYS B 1 204 ? 13.094 -14.727 -12.711 1 97.81 204 LYS B CA 1
ATOM 3132 C C . LYS B 1 204 ? 14.078 -13.992 -13.609 1 97.81 204 LYS B C 1
ATOM 3134 O O . LYS B 1 204 ? 13.766 -12.93 -14.148 1 97.81 204 LYS B O 1
ATOM 3139 N N . ILE B 1 205 ? 15.344 -14.461 -13.703 1 89.19 205 ILE B N 1
ATOM 3140 C CA . ILE B 1 205 ? 16.328 -13.914 -14.633 1 89.19 205 ILE B CA 1
ATOM 3141 C C . ILE B 1 205 ? 16.156 -14.562 -16 1 89.19 205 ILE B C 1
ATOM 3143 O O . ILE B 1 205 ? 15.93 -15.766 -16.109 1 89.19 205 ILE B O 1
#

Secondary structure (DSSP, 8-state):
-------SSSSS--SSS---GGGS---TT-----HHHHHHHHHHH---TTS-EEEET-TTSHHHHHHHHH-TTS-EEEEES-HHHHHHHHHHHHHTT--SEEEEES-TTGGGGG-SS--SEEEEE-STTHHHHHHHHTTTSPTT-EEEEEESSHHHHHHHHHHHHHTT-EEEEEEEEEEEEEEEETTEEEEEEPPPEEEEEEE--/-------SSSSS--SS----GGGS---TT-----HHHHHHHHHHH---TTS-EEEET-TTSHHHHHHHHH-TTS-EEEEES-HHHHHHHHHHHHHTT--SEEEEES-TTGGGGG-SS--SEEEEE-STTHHHHHHHHTTTSPTT-EEEEEESSHHHHHHHHHHHHHTT-EEEEEEEEEEEEEEEETTEEEEEEPPPEEEEEEE--

Solvent-accessible surface area (backbone atoms only — not comparable to full-atom values): 22066 Å² total; per-residue (Å²): 134,84,75,79,57,82,70,64,85,47,69,66,79,44,56,43,58,44,67,62,65,83,77,52,72,82,52,93,92,58,72,66,78,50,36,73,57,42,39,51,49,43,25,71,51,56,40,33,45,84,41,29,34,37,30,39,52,33,50,45,23,62,64,63,45,52,51,34,71,60,16,67,71,15,52,30,37,34,27,21,60,51,66,71,42,42,50,42,23,52,50,39,24,56,65,53,68,50,80,43,65,44,78,42,80,34,48,82,57,74,43,58,79,74,50,90,74,64,30,38,28,38,37,42,39,63,72,97,50,49,42,62,35,50,63,58,44,50,83,47,41,35,77,71,9,38,41,33,38,45,36,70,45,69,66,50,49,50,42,44,54,51,44,39,58,77,68,58,41,39,84,67,44,43,34,39,41,40,42,30,35,60,38,77,56,88,95,41,76,44,75,43,71,51,79,51,34,37,45,33,35,31,26,39,114,132,84,75,80,57,82,70,67,87,49,70,68,78,44,55,43,59,42,66,62,64,83,76,53,73,82,52,93,93,58,73,67,79,50,36,73,58,42,39,52,49,43,26,71,53,55,40,32,43,83,42,30,35,36,31,39,51,32,50,43,23,63,64,62,46,53,48,33,71,60,17,65,71,14,52,30,39,34,28,22,60,50,65,70,43,41,50,42,23,51,52,40,25,56,64,52,69,51,83,41,65,44,78,42,82,33,49,82,57,73,44,58,78,74,50,89,74,67,29,38,26,36,36,42,39,62,70,98,49,50,41,62,35,52,61,59,44,51,82,48,40,35,76,71,8,38,40,32,38,44,35,69,44,69,66,49,49,50,41,44,53,50,43,39,57,76,68,59,40,39,83,65,44,41,36,37,41,38,42,31,35,62,37,78,56,87,97,43,76,44,75,45,72,51,79,51,34,37,45,33,34,30,25,39,115

Foldseek 3Di:
DCCPDPPPPFLDPDQDAQDQPVSADDDPPFDDDGSVNLNVLVVQQPDELAFEEEEAQCFQQRNVQRSCSNHQNHAYEYEDADPVRLVNNVVRCVNRVHDRYHYHHDHPPVCVVVDDAAGQGYEAEDDPQRLVRLVSNQVSHDAFGKYKYKDLDPVVVVSVVVSCVVLVFPPKDKDKDWDWDFDDDDPDTDIDIDRIMIIIMTGHD/DPCPDVPPPFLDPDQDAQDQPVSADDDPPFDDDGSVRLVVLVVQQPDELAFEEEEAQCFQQRNVQRNCSNHVNHAYEYEDADPVRLVNNVVRCVNRVHDRYHYHHDHPPVCVVVDDAAGQGYEAEDDPQRLVRLVSNQVSHDAFGKYKYKDLDPVVVVSVVVSCVVLVFPPKDKDKDWDWDFDDDDPDTDIDTDRIMIIIMTGHD

Nearest PDB structures (foldseek):
  3e05-assembly2_C  TM=9.372E-01  e=1.662E-19  Geobacter metallireducens GS-15
  3e05-assembly1_G  TM=9.319E-01  e=2.144E-19  Geobacter metallireducens GS-15
  3e05-assembly1_A  TM=9.384E-01  e=9.273E-19  Geobacter metallireducens GS-15
  3e05-assembly2_H  TM=8.876E-01  e=4.319E-19  Geobacter metallireducens GS-15
  3e05-assembly2_F  TM=8.946E-01  e=2.261E-18  Geobacter metallireducens GS-15

Radius of gyration: 21.15 Å; Cα contacts (8 Å, |Δi|>4): 885; chains: 2; bounding box: 54×60×48 Å

Sequence (410 aa):
MSESGPSSGRPWPYASPGIPDEWFERIPGIPLSPREVRVLMLSQLRLSCRLRFWDIGAGTGTLPVEAALLCPTAPIVAIERDEEVAELIERNCRKFGVTNVQVERGSAPECLADLADDPDRVCIEGGKALAGILHSVWPRLKAGGRVVAVTSTLEGLYRLTEGFAELQARQVEVVQAGIYRLERRGAQQAFMALDPTFVLSGEKIMSESGPSSGRPWPYASPGIPDEWFERIPGIPLSPREVRVLMLSQLRLSCRLRFWDIGAGTGTLPVEAALLCPTAPIVAIERDEEVAELIERNCRKFGVTNVQVERGSAPECLADLADDPDRVCIEGGKALAGILHSVWPRLKAGGRVVAVTSTLEGLYRLTEGFAELQARQVEVVQAGIYRLERRGAQQAFMALDPTFVLSGEKI

Organism: Gloeobacter violaceus (strain ATCC 29082 / PCC 7421) (NCBI:txid251221)

InterPro domains:
  IPR014008 Cobalamin biosynthesis, precorrin-6Y methyltransferase, CbiT subunit [TIGR02469] (34-149)
  IPR025714 Methyltransferase domain [PF13847] (52-116)
  IPR029063 S-adenosyl-L-methionine-dependent methyltransferase superfamily [G3DSA:3.40.50.150] (12-205)
  IPR029063 S-adenosyl-L-methionine-dependent methyltransferase superfamily [SSF53335] (21-176)
  IPR050714 Cobalamin biosynthesis methyltransferase [PTHR43182] (15-204)